Protein AF-A0A4Q2YX47-F1 (afdb_monomer_lite)

Foldseek 3Di:
DVVLPDDPPFAKEKEEEAAAAFDLDDDDDDDQPDPLQAFPDCPVVNVVVVCVVCVVVVVVVVVVVCVVVPHDDDDPVVVPPPDDDDPVVVVVLVPRQDAYEYEYEQQDHPTQSCGPFNLVNVLVSLVVVCVVPVVSNVVSVYDYDYAYDPNCPQQQGADVVRHRSVCVSRVLCCDDPNHFWDLPLLDQPDPLAVDSPATWGWDDPPLLEIETEHHCDPRRFQVRCLVSVLVVLQVSCVVPVLHAYEYEYADWLWDQFPQVVCVVRNVPGNPSVLVSCQVSQHAEYEYESQLWWWKKFFFDVVVVRFGRYIYTYQNLSYPDHTDGADDTDPRIATADTDRLVPQAQSWHWIWIWGDDNQKIKIFIWTDDRHPPDPPPDIDTFDMDMAGSQWGKFWAFAFGWQVVRFQWDAGPPAGKIKTWNTWGRNQPDWDDHPNDIHTHIQIKYKDWDAQPPADAPDPKRFQAIKIAIDRQDDGPLAFFHTKIKMKIDGPDQPPLVPFVQKAKWFQDPPSPPDDDRRDIDGQLCVAPDDDQDDADQDDDDRPDDASHWHAHVVRSMTMGIHRGGGMITMID

Radius of gyration: 27.42 Å; chains: 1; bounding box: 67×60×77 Å

Sequence (571 aa):
LEFSRFKAGVRILVLSDSCHSGTVVRAGRPPPATQEQRPRILPPAVGMRVYAENQAFYDRLQLEVAKAAGGAVSDPDTALAQVAVSQRLTDIVKDFLPSLIPISGCQDNQFSMDGNHNGDAKMVELNYLNSLLTTPMANAGIPLYPVRGNHDTGVHTLTSTGNPVWRDAYPHLFSGPNAVVNPTDVPNGSVASPNGNNYSFVLDAGNNTFFIGLDMWQGGNASNYAAWASSKMAEIRSANPDAHIFGYSHSGLFSSSNHPAMTQYISTGPADFIAAGKQHGIDGWFSGHNHIFDRSVAVDSSNGNLPAFFNMTVGSASNKFYALSRSPVAGQHINKIIDSTKIAGSPLAYQMINVNGSFVTIRTWMSPKNSSGGFTDWTVWDEYTYSRNGRQFTVASGADYNSRDIRHTSPIGGTVARIIDGTNTDTTTYTYGGNTISPYRNISVGWWDRNAWHDSGNVEIASDIVSLHGMRDTPGRNRTEPYTLVIKHDAALDTREPEKFSMVAFLDHDITDTDPGDWVSAASGTLGTPATTPLLRAPLADEPVGNWGINTATGELWARLDYQGDFAVAV

pLDDT: mean 71.57, std 19.15, range [31.77, 96.69]

Secondary structure (DSSP, 8-state):
-GGGGSPTT--EEEE----SS--SS--PPPPPSSTTS---PPPHHHHHHHHHHTHHHHHHHHHHHHHHTTS----THHHHTT----HHHHHHHHTT---EEEE-S----S-----SSHHHHHHHHHHHHIIIIIHHHHHHT--------TT-TTTTSBPTTSSBHHHHH-GGGTSSTT----TTTS-TTSTT-SSTT--EEEEE-STTEEEEEE--SBTB-HHHHHHHHHHHHHHHHHH-TT-EEEEEESS-SS--B--TTTHHHHTTSTHHHHHHHHHHT--EEEE-SSSSEEEEEEEEGGGTSEEEEEEEEETTSSSSPPPB--PPPTTEEEEEEE-GGGSTT---EEEEEEEETTEEEEEEEE--SSTTS-TT--EEEEEEEEETTSEEEEEETT-BSGGGT-EEE-TTT--EEEEEEEB------EEETTEEEPPEEEEEEEEE-TTS---SSS--B-SPEEEEES-BSSTT--EEEEEEEEEE-SSPP-TTSGGG-EEEEE--TTSTTS-TT-EEETTTTSTT-PPPPPBSSPPPTTPPTT-EEEETTTTEEEEEEEE-EEEEEE-

Structure (mmCIF, N/CA/C/O backbone):
data_AF-A0A4Q2YX47-F1
#
_entry.id   AF-A0A4Q2YX47-F1
#
loop_
_atom_site.group_PDB
_atom_site.id
_atom_site.type_symbol
_atom_site.label_atom_id
_atom_site.label_alt_id
_atom_site.label_comp_id
_atom_site.label_asym_id
_atom_site.label_entity_id
_atom_site.label_seq_id
_atom_site.pdbx_PDB_ins_code
_atom_site.Cartn_x
_atom_site.Cartn_y
_atom_site.Cartn_z
_atom_site.occupancy
_atom_site.B_iso_or_equiv
_atom_site.auth_seq_id
_atom_site.auth_comp_id
_atom_site.auth_asym_id
_atom_site.auth_atom_id
_atom_site.pdbx_PDB_model_num
ATOM 1 N N . LEU A 1 1 ? 24.927 0.990 6.658 1.00 41.53 1 LEU A N 1
ATOM 2 C CA . LEU A 1 1 ? 23.664 1.423 6.014 1.00 41.53 1 LEU A CA 1
ATOM 3 C C . LEU A 1 1 ? 22.526 0.797 6.805 1.00 41.53 1 LEU A C 1
ATOM 5 O O . LEU A 1 1 ? 22.651 -0.376 7.121 1.00 41.53 1 LEU A O 1
ATOM 9 N N . GLU A 1 2 ? 21.482 1.554 7.158 1.00 34.06 2 GLU A N 1
ATOM 10 C CA . GLU A 1 2 ? 20.394 1.124 8.065 1.00 34.06 2 GLU A CA 1
ATOM 11 C C . GLU A 1 2 ? 19.766 -0.243 7.742 1.00 34.06 2 GLU A C 1
ATOM 13 O O . GLU A 1 2 ? 19.372 -0.970 8.651 1.00 34.06 2 GLU A O 1
ATOM 18 N N . PHE A 1 3 ? 19.745 -0.645 6.469 1.00 35.91 3 PHE A N 1
ATOM 19 C CA . PHE A 1 3 ? 19.166 -1.919 6.023 1.00 35.91 3 PHE A CA 1
ATOM 20 C C . PHE A 1 3 ? 19.914 -3.166 6.526 1.00 35.91 3 PHE A C 1
ATOM 22 O O . PHE A 1 3 ? 19.393 -4.270 6.420 1.00 35.91 3 PHE A O 1
ATOM 29 N N . SER A 1 4 ? 21.108 -3.015 7.114 1.00 31.77 4 SER A N 1
ATOM 30 C CA . SER A 1 4 ? 21.863 -4.116 7.732 1.00 31.77 4 SER A CA 1
ATOM 31 C C . SER A 1 4 ? 21.338 -4.533 9.114 1.00 31.77 4 SER A C 1
ATOM 33 O O . SER A 1 4 ? 21.936 -5.391 9.755 1.00 31.77 4 SER A O 1
ATOM 35 N N . ARG A 1 5 ? 20.268 -3.898 9.611 1.00 39.53 5 ARG A N 1
ATOM 36 C CA . ARG A 1 5 ? 19.610 -4.238 10.885 1.00 39.53 5 ARG A CA 1
ATOM 37 C C . ARG A 1 5 ? 18.496 -5.283 10.745 1.00 39.53 5 ARG A C 1
ATOM 39 O O . ARG A 1 5 ? 18.022 -5.793 11.756 1.00 39.53 5 ARG A O 1
ATOM 46 N N . PHE A 1 6 ? 18.056 -5.597 9.526 1.00 38.81 6 PHE A N 1
ATOM 47 C CA . PHE A 1 6 ? 16.990 -6.576 9.295 1.00 38.81 6 PHE A CA 1
ATOM 48 C C . PHE A 1 6 ? 17.503 -8.019 9.463 1.00 38.81 6 PHE A C 1
ATOM 50 O O . PHE A 1 6 ? 18.640 -8.328 9.109 1.00 38.81 6 PHE A O 1
ATOM 57 N N . LYS A 1 7 ? 16.670 -8.911 10.023 1.00 34.16 7 LYS A N 1
ATOM 58 C CA . LYS A 1 7 ? 17.012 -10.330 10.242 1.00 34.16 7 LYS A CA 1
ATOM 59 C C . LYS A 1 7 ? 17.223 -11.068 8.909 1.00 34.16 7 LYS A C 1
ATOM 61 O O . LYS A 1 7 ? 16.605 -10.734 7.898 1.00 34.16 7 LYS A O 1
ATOM 66 N N . ALA A 1 8 ? 18.048 -12.115 8.922 1.00 33.06 8 ALA A N 1
ATOM 67 C CA . ALA A 1 8 ? 18.210 -13.012 7.776 1.00 33.06 8 ALA A CA 1
ATOM 68 C C . ALA A 1 8 ? 16.848 -13.587 7.327 1.00 33.06 8 ALA A C 1
ATOM 70 O O . ALA A 1 8 ? 16.057 -14.021 8.163 1.00 33.06 8 ALA A O 1
ATOM 71 N N . GLY A 1 9 ? 16.573 -13.572 6.017 1.00 35.84 9 GLY A N 1
ATOM 72 C CA . GLY A 1 9 ? 15.301 -14.019 5.424 1.00 35.84 9 GLY A CA 1
ATOM 73 C C . GLY A 1 9 ? 14.298 -12.903 5.093 1.00 35.84 9 GLY A C 1
ATOM 74 O O . GLY A 1 9 ? 13.325 -13.160 4.383 1.00 35.84 9 GLY A O 1
ATOM 75 N N . VAL A 1 10 ? 14.540 -11.664 5.535 1.00 34.09 10 VAL A N 1
ATOM 76 C CA . VAL A 1 10 ? 13.745 -10.487 5.142 1.00 34.09 10 VAL A CA 1
ATOM 77 C C . VAL A 1 10 ? 14.003 -10.142 3.671 1.00 34.09 10 VAL A C 1
ATOM 79 O O . VAL A 1 10 ? 15.151 -10.007 3.250 1.00 34.09 10 VAL A O 1
ATOM 82 N N . ARG A 1 11 ? 12.930 -9.976 2.888 1.00 40.78 11 ARG A N 1
ATOM 83 C CA . ARG A 1 11 ? 12.983 -9.533 1.485 1.00 40.78 11 ARG A CA 1
ATOM 84 C C . ARG A 1 11 ? 12.689 -8.038 1.431 1.00 40.78 11 ARG A C 1
ATOM 86 O O . ARG A 1 11 ? 11.643 -7.606 1.905 1.00 40.78 11 ARG A O 1
ATOM 93 N N . ILE A 1 12 ? 13.611 -7.256 0.877 1.00 40.41 12 ILE A N 1
ATOM 94 C CA . ILE A 1 12 ? 13.485 -5.799 0.771 1.00 40.41 12 ILE A CA 1
ATOM 95 C C . ILE A 1 12 ? 13.270 -5.438 -0.701 1.00 40.41 12 ILE A C 1
ATOM 97 O O . ILE A 1 12 ? 14.109 -5.746 -1.549 1.00 40.41 12 ILE A O 1
ATOM 101 N N . LEU A 1 13 ? 12.147 -4.787 -1.002 1.00 39.78 13 LEU A N 1
ATOM 102 C CA . LEU A 1 13 ? 11.807 -4.284 -2.335 1.00 39.78 13 LEU A CA 1
ATOM 103 C C . LEU A 1 13 ? 12.078 -2.782 -2.410 1.00 39.78 13 LEU A C 1
ATOM 105 O O . LEU A 1 13 ? 11.609 -2.070 -1.534 1.00 39.78 13 LEU A O 1
ATOM 109 N N . VAL A 1 14 ? 12.787 -2.305 -3.437 1.00 38.94 14 VAL A N 1
ATOM 110 C CA . VAL A 1 14 ? 13.078 -0.881 -3.653 1.00 38.94 14 VAL A CA 1
ATOM 111 C C . VAL A 1 14 ? 12.542 -0.413 -5.006 1.00 38.94 14 VAL A C 1
ATOM 113 O O . VAL A 1 14 ? 13.039 -0.799 -6.063 1.00 38.94 14 VAL A O 1
ATOM 116 N N . LEU A 1 15 ? 11.526 0.450 -4.969 1.00 39.69 15 LEU A N 1
ATOM 117 C CA . LEU A 1 15 ? 10.919 1.052 -6.161 1.00 39.69 15 LEU A CA 1
ATOM 118 C C . LEU A 1 15 ? 11.561 2.411 -6.442 1.00 39.69 15 LEU A C 1
ATOM 120 O O . LEU A 1 15 ? 11.538 3.291 -5.575 1.00 39.69 15 LEU A O 1
ATOM 124 N N . SER A 1 16 ? 12.137 2.582 -7.635 1.00 41.28 16 SER A N 1
ATOM 125 C CA . SER A 1 16 ? 12.810 3.825 -8.011 1.00 41.28 16 SER A CA 1
ATOM 126 C C . SER A 1 16 ? 12.733 4.078 -9.518 1.00 41.28 16 SER A C 1
ATOM 128 O O . SER A 1 16 ? 13.371 3.392 -10.314 1.00 41.28 16 SER A O 1
ATOM 130 N N . ASP A 1 17 ? 11.947 5.076 -9.917 1.00 42.59 17 ASP A N 1
ATOM 131 C CA . ASP A 1 17 ? 11.871 5.546 -11.301 1.00 42.59 17 ASP A CA 1
ATOM 132 C C . ASP A 1 17 ? 12.730 6.809 -11.465 1.00 42.59 17 ASP A C 1
ATOM 134 O O . ASP A 1 17 ? 12.487 7.834 -10.818 1.00 42.59 17 ASP A O 1
ATOM 138 N N . SER A 1 18 ? 13.746 6.708 -12.325 1.00 45.16 18 SER A N 1
ATOM 139 C CA . SER A 1 18 ? 14.791 7.711 -12.533 1.00 45.16 18 SER A CA 1
ATOM 140 C C . SER A 1 18 ? 14.632 8.426 -13.871 1.00 45.16 18 SER A C 1
ATOM 142 O O . SER A 1 18 ? 15.526 8.462 -14.708 1.00 45.16 18 SER A O 1
ATOM 144 N N . CYS A 1 19 ? 13.478 9.028 -14.116 1.00 41.31 19 CYS A N 1
ATOM 145 C CA . CYS A 1 19 ? 13.263 9.770 -15.351 1.00 41.31 19 CYS A CA 1
ATOM 146 C C . CYS A 1 19 ? 13.975 11.156 -15.300 1.00 41.31 19 CYS A C 1
ATOM 148 O O . CYS A 1 19 ? 13.939 11.859 -14.296 1.00 41.31 19 CYS A O 1
ATOM 150 N N . HIS A 1 20 ? 14.707 11.524 -16.367 1.00 37.62 20 HIS A N 1
ATOM 151 C CA . HIS A 1 20 ? 15.692 12.633 -16.480 1.00 37.62 20 HIS A CA 1
ATOM 152 C C . HIS A 1 20 ? 16.963 12.568 -15.592 1.00 37.62 20 HIS A C 1
ATOM 154 O O . HIS A 1 20 ? 16.938 12.870 -14.400 1.00 37.62 20 HIS A O 1
ATOM 160 N N . SER A 1 21 ? 18.102 12.268 -16.241 1.00 35.81 21 SER A N 1
ATOM 161 C CA . SER A 1 21 ? 19.505 12.573 -15.862 1.00 35.81 21 SER A CA 1
ATOM 162 C C . SER A 1 21 ? 19.934 12.387 -14.397 1.00 35.81 21 SER A C 1
ATOM 164 O O . SER A 1 21 ? 20.866 13.044 -13.918 1.00 35.81 21 SER A O 1
ATOM 166 N N . GLY A 1 22 ? 19.305 11.461 -13.684 1.00 36.62 22 GLY A N 1
ATOM 167 C CA . GLY A 1 22 ? 19.674 11.105 -12.325 1.00 36.62 22 GLY A CA 1
ATOM 168 C C . GLY A 1 22 ? 19.394 9.640 -12.077 1.00 36.62 22 GLY A C 1
ATOM 169 O O . GLY A 1 22 ? 18.308 9.290 -11.652 1.00 36.62 22 GLY A O 1
ATOM 170 N N . THR A 1 23 ? 20.380 8.784 -12.312 1.00 39.41 23 THR A N 1
ATOM 171 C CA . THR A 1 23 ? 20.394 7.451 -11.713 1.00 39.41 23 THR A CA 1
ATOM 172 C C . THR A 1 23 ? 20.467 7.582 -10.192 1.00 39.41 23 THR A C 1
ATOM 174 O O . THR A 1 23 ? 21.090 8.516 -9.679 1.00 39.41 23 THR A O 1
ATOM 177 N N . VAL A 1 24 ? 19.864 6.632 -9.466 1.00 36.28 24 VAL A N 1
ATOM 178 C CA . VAL A 1 24 ? 19.836 6.535 -7.983 1.00 36.28 24 VAL A CA 1
ATOM 179 C C . VAL A 1 24 ? 21.231 6.671 -7.338 1.00 36.28 24 VAL A C 1
ATOM 181 O O . VAL A 1 24 ? 21.373 7.030 -6.172 1.00 36.28 24 VAL A O 1
ATOM 184 N N . VAL A 1 25 ? 22.280 6.474 -8.134 1.00 33.88 25 VAL A N 1
ATOM 185 C CA . VAL A 1 25 ? 23.664 6.863 -7.868 1.00 33.88 25 VAL A CA 1
ATOM 186 C C . VAL A 1 25 ? 24.160 7.736 -9.017 1.00 33.88 25 VAL A C 1
ATOM 188 O O . VAL A 1 25 ? 24.260 7.271 -10.152 1.00 33.88 25 VAL A O 1
ATOM 191 N N . ARG A 1 26 ? 24.507 9.000 -8.740 1.00 32.84 26 ARG A N 1
ATOM 192 C CA . ARG A 1 26 ? 25.297 9.807 -9.679 1.00 32.84 26 ARG A CA 1
ATOM 193 C C . ARG A 1 26 ? 26.637 9.121 -9.863 1.00 32.84 26 ARG A C 1
ATOM 195 O O . ARG A 1 26 ? 27.457 9.114 -8.948 1.00 32.84 26 ARG A O 1
ATOM 202 N N . ALA A 1 27 ? 26.873 8.600 -11.049 1.00 38.34 27 ALA A N 1
ATOM 203 C CA . ALA A 1 27 ? 28.192 8.155 -11.421 1.00 38.34 27 ALA A CA 1
ATOM 204 C C . ALA A 1 27 ? 28.758 9.118 -12.462 1.00 38.34 27 ALA A C 1
ATOM 206 O O . ALA A 1 27 ? 28.041 9.602 -13.340 1.00 38.34 27 ALA A O 1
ATOM 207 N N . GLY A 1 28 ? 30.034 9.471 -12.298 1.00 36.34 28 GLY A N 1
ATOM 208 C CA . GLY A 1 28 ? 30.726 10.385 -13.202 1.00 36.34 28 GLY A CA 1
ATOM 209 C C . GLY A 1 28 ? 30.742 9.853 -14.635 1.00 36.34 28 GLY A C 1
ATOM 210 O O . GLY A 1 28 ? 30.482 8.675 -14.875 1.00 36.34 28 GLY A O 1
ATOM 211 N N . ARG A 1 29 ? 31.063 10.726 -15.593 1.00 40.88 29 ARG A N 1
ATOM 212 C CA . ARG A 1 29 ? 31.278 10.357 -16.998 1.00 40.88 29 ARG A CA 1
ATOM 213 C C . ARG A 1 29 ? 32.238 9.155 -17.074 1.00 40.88 29 ARG A C 1
ATOM 215 O O . ARG A 1 29 ? 33.373 9.302 -16.616 1.00 40.88 29 ARG A O 1
ATOM 222 N N . PRO A 1 30 ? 31.844 8.001 -17.645 1.00 43.56 30 PRO A N 1
ATOM 223 C CA . PRO A 1 30 ? 32.790 6.914 -17.844 1.00 43.56 30 PRO A CA 1
ATOM 224 C C . PRO A 1 30 ? 33.891 7.388 -18.812 1.00 43.56 30 PRO A C 1
ATOM 226 O O . PRO A 1 30 ? 33.577 8.000 -19.842 1.00 43.56 30 PRO A O 1
ATOM 229 N N . PRO A 1 31 ? 35.181 7.178 -18.496 1.00 44.53 31 PRO A N 1
ATOM 230 C CA . PRO A 1 31 ? 36.252 7.469 -19.438 1.00 44.53 31 PRO A CA 1
ATOM 231 C C . PRO A 1 31 ? 36.071 6.591 -20.690 1.00 44.53 31 PRO A C 1
ATOM 233 O O . PRO A 1 31 ? 35.738 5.412 -20.558 1.00 44.53 31 PRO A O 1
ATOM 236 N N . PRO A 1 32 ? 36.249 7.137 -21.907 1.00 46.38 32 PRO A N 1
ATOM 237 C CA . PRO A 1 32 ? 36.082 6.362 -23.132 1.00 46.38 32 PRO A CA 1
ATOM 238 C C . PRO A 1 32 ? 37.108 5.223 -23.165 1.00 46.38 32 PRO A C 1
ATOM 240 O O . PRO A 1 32 ? 38.310 5.476 -23.111 1.00 46.38 32 PRO A O 1
ATOM 243 N N . ALA A 1 33 ? 36.639 3.975 -23.250 1.00 47.88 33 ALA A N 1
ATOM 244 C CA . ALA A 1 33 ? 37.521 2.807 -23.266 1.00 47.88 33 ALA A CA 1
ATOM 245 C C . ALA A 1 33 ? 38.149 2.548 -24.655 1.00 47.88 33 ALA A C 1
ATOM 247 O O . ALA A 1 33 ? 39.193 1.906 -24.735 1.00 47.88 33 ALA A O 1
ATOM 248 N N . THR A 1 34 ? 37.580 3.094 -25.742 1.00 50.41 34 THR A N 1
ATOM 249 C CA . THR A 1 34 ? 38.093 2.995 -27.126 1.00 50.41 34 THR A CA 1
ATOM 250 C C . THR A 1 34 ? 37.719 4.226 -27.978 1.00 50.41 34 THR A C 1
ATOM 252 O O . THR A 1 34 ? 36.831 5.002 -27.620 1.00 50.41 34 THR A O 1
ATOM 255 N N . GLN A 1 35 ? 38.373 4.412 -29.138 1.00 47.25 35 GLN A N 1
ATOM 256 C CA . GLN A 1 35 ? 38.114 5.518 -30.087 1.00 47.25 35 GLN A CA 1
ATOM 257 C C . GLN A 1 35 ? 36.687 5.494 -30.680 1.00 47.25 35 GLN A C 1
ATOM 259 O O . GLN A 1 35 ? 36.183 6.527 -31.128 1.00 47.25 35 GLN A O 1
ATOM 264 N N . GLU A 1 36 ? 36.032 4.334 -30.635 1.00 48.16 36 GLU A N 1
ATOM 265 C CA . GLU A 1 36 ? 34.657 4.088 -31.082 1.00 48.16 36 GLU A CA 1
ATOM 266 C C . GLU A 1 36 ? 33.615 4.359 -29.978 1.00 48.16 36 GLU A C 1
ATOM 268 O O . GLU A 1 36 ? 32.426 4.406 -30.259 1.00 48.16 36 GLU A O 1
ATOM 273 N N . GLN A 1 37 ? 34.046 4.617 -28.736 1.00 45.47 37 GLN A N 1
ATOM 274 C CA . GLN A 1 37 ? 33.198 4.871 -27.560 1.00 45.47 37 GLN A CA 1
ATOM 275 C C . GLN A 1 37 ? 33.299 6.332 -27.093 1.00 45.47 37 GLN A C 1
ATOM 277 O O . GLN A 1 37 ? 33.452 6.615 -25.904 1.00 45.47 37 GLN A O 1
ATOM 282 N N . ARG A 1 38 ? 33.272 7.285 -28.031 1.00 48.44 38 ARG A N 1
ATOM 283 C CA . ARG A 1 38 ? 33.313 8.728 -27.735 1.00 48.44 38 ARG A CA 1
ATOM 284 C C . ARG A 1 38 ? 31.933 9.367 -27.921 1.00 48.44 38 ARG A C 1
ATOM 286 O O . ARG A 1 38 ? 31.187 8.919 -28.792 1.00 48.44 38 ARG A O 1
ATOM 293 N N . PRO A 1 39 ? 31.605 10.443 -27.180 1.00 42.16 39 PRO A N 1
ATOM 294 C CA . PRO A 1 39 ? 30.390 11.200 -27.449 1.00 42.16 39 PRO A CA 1
ATOM 295 C C . PRO A 1 39 ? 30.417 11.714 -28.890 1.00 42.16 39 PRO A C 1
ATOM 297 O O . PRO A 1 39 ? 31.499 12.029 -29.405 1.00 42.16 39 PRO A O 1
ATOM 300 N N . ARG A 1 40 ? 29.249 11.869 -29.527 1.00 44.62 40 ARG A N 1
ATOM 301 C CA . ARG A 1 40 ? 29.128 12.709 -30.730 1.00 44.62 40 ARG A CA 1
ATOM 302 C C . ARG A 1 40 ? 29.394 14.161 -30.348 1.00 44.62 40 ARG A C 1
ATOM 304 O O . ARG A 1 40 ? 28.495 14.969 -30.157 1.00 44.62 40 ARG A O 1
ATOM 311 N N . ILE A 1 41 ? 30.671 14.485 -30.231 1.00 43.75 41 ILE A N 1
ATOM 312 C CA . ILE A 1 41 ? 31.156 15.850 -30.238 1.00 43.75 41 ILE A CA 1
ATOM 313 C C . ILE A 1 41 ? 31.368 16.247 -31.689 1.00 43.75 41 ILE A C 1
ATOM 315 O O . ILE A 1 41 ? 31.899 15.470 -32.490 1.00 43.75 41 ILE A O 1
ATOM 319 N N . LEU A 1 42 ? 30.959 17.467 -32.031 1.00 43.72 42 LEU A N 1
ATOM 320 C CA . LEU A 1 42 ? 31.405 18.100 -33.262 1.00 43.72 42 LEU A CA 1
ATOM 321 C C . LEU A 1 42 ? 32.940 17.968 -33.299 1.00 43.72 42 LEU A C 1
ATOM 323 O O . LEU A 1 42 ? 33.582 18.396 -32.335 1.00 43.72 42 LEU A O 1
ATOM 327 N N . PRO A 1 43 ? 33.543 17.331 -34.326 1.00 53.91 43 PRO A N 1
ATOM 328 C CA . PRO A 1 43 ? 34.983 17.119 -34.343 1.00 53.91 43 PRO A CA 1
ATOM 329 C C . PRO A 1 43 ? 35.692 18.452 -34.105 1.00 53.91 43 PRO A C 1
ATOM 331 O O . PRO A 1 43 ? 35.299 19.422 -34.754 1.00 53.91 43 PRO A O 1
ATOM 334 N N . PRO A 1 44 ? 36.717 18.539 -33.236 1.00 46.47 44 PRO A N 1
ATOM 335 C CA . PRO A 1 44 ? 37.323 19.820 -32.883 1.00 46.47 44 PRO A CA 1
ATOM 336 C C . PRO A 1 44 ? 37.722 20.650 -34.104 1.00 46.47 44 PRO A C 1
ATOM 338 O O . PRO A 1 44 ? 37.471 21.842 -34.133 1.00 46.47 44 PRO A O 1
ATOM 341 N N . ALA A 1 45 ? 38.218 20.024 -35.175 1.00 56.19 45 ALA A N 1
ATOM 342 C CA . ALA A 1 45 ? 38.527 20.718 -36.427 1.00 56.19 45 ALA A CA 1
ATOM 343 C C . ALA A 1 45 ? 37.293 21.323 -37.128 1.00 56.19 45 ALA A C 1
ATOM 345 O O . ALA A 1 45 ? 37.368 22.419 -37.676 1.00 56.19 45 ALA A O 1
ATOM 346 N N . VAL A 1 46 ? 36.149 20.634 -37.105 1.00 59.91 46 VAL A N 1
ATOM 347 C CA . VAL A 1 46 ? 34.884 21.143 -37.659 1.00 59.91 46 VAL A CA 1
ATOM 348 C C . VAL A 1 46 ? 34.301 22.212 -36.741 1.00 59.91 46 VAL A C 1
ATOM 350 O O . VAL A 1 46 ? 33.861 23.239 -37.237 1.00 59.91 46 VAL A O 1
ATOM 353 N N . GLY A 1 47 ? 34.349 22.015 -35.421 1.00 53.16 47 GLY A N 1
ATOM 354 C CA . GLY A 1 47 ? 33.924 23.015 -34.441 1.00 53.16 47 GLY A CA 1
ATOM 355 C C . GLY A 1 47 ? 34.742 24.296 -34.527 1.00 53.16 47 GLY A C 1
ATOM 356 O O . GLY A 1 47 ? 34.166 25.372 -34.598 1.00 53.16 47 GLY A O 1
ATOM 357 N N . MET A 1 48 ? 36.065 24.180 -34.638 1.00 61.69 48 MET A N 1
ATOM 358 C CA . MET A 1 48 ? 36.972 25.310 -34.834 1.00 61.69 48 MET A CA 1
ATOM 359 C C . MET A 1 48 ? 36.741 26.001 -36.175 1.00 61.69 48 MET A C 1
ATOM 361 O O . MET A 1 48 ? 36.750 27.224 -36.222 1.00 61.69 48 MET A O 1
ATOM 365 N N . ARG A 1 49 ? 36.490 25.250 -37.255 1.00 68.88 49 ARG A N 1
ATOM 366 C CA . ARG A 1 49 ? 36.170 25.832 -38.566 1.00 68.88 49 ARG A CA 1
ATOM 367 C C . ARG A 1 49 ? 34.838 26.579 -38.544 1.00 68.88 49 ARG A C 1
ATOM 369 O O . ARG A 1 49 ? 34.791 27.729 -38.951 1.00 68.88 49 ARG A O 1
ATOM 376 N N . VAL A 1 50 ? 33.782 25.959 -38.018 1.00 65.19 50 VAL A N 1
ATOM 377 C CA . VAL A 1 50 ? 32.448 26.571 -37.908 1.00 65.19 50 VAL A CA 1
ATOM 378 C C . VAL A 1 50 ? 32.481 27.781 -36.978 1.00 65.19 50 VAL A C 1
ATOM 380 O O . VAL A 1 50 ? 31.877 28.801 -37.297 1.00 65.19 50 VAL A O 1
ATOM 383 N N . TYR A 1 51 ? 33.197 27.697 -35.854 1.00 61.97 51 TYR A N 1
ATOM 384 C CA . TYR A 1 51 ? 33.397 28.837 -34.965 1.00 61.97 51 TYR A CA 1
ATOM 385 C C . TYR A 1 51 ? 34.181 29.945 -35.668 1.00 61.97 51 TYR A C 1
ATOM 387 O O . TYR A 1 51 ? 33.714 31.071 -35.663 1.00 61.97 51 TYR A O 1
ATOM 395 N N . ALA A 1 52 ? 35.292 29.647 -36.346 1.00 69.88 52 ALA A N 1
ATOM 396 C CA . ALA A 1 52 ? 36.064 30.649 -37.086 1.00 69.88 52 ALA A CA 1
ATOM 397 C C . ALA A 1 52 ? 35.238 31.326 -38.197 1.00 69.88 52 ALA A C 1
ATOM 399 O O . ALA A 1 52 ? 35.286 32.543 -38.349 1.00 69.88 52 ALA A O 1
ATOM 400 N N . GLU A 1 53 ? 34.427 30.560 -38.931 1.00 84.44 53 GLU A N 1
ATOM 401 C CA . GLU A 1 53 ? 33.534 31.065 -39.984 1.00 84.44 53 GLU A CA 1
ATOM 402 C C . GLU A 1 53 ? 32.371 31.911 -39.434 1.00 84.44 53 GLU A C 1
ATOM 404 O O . GLU A 1 53 ? 31.807 32.727 -40.159 1.00 84.44 53 GLU A O 1
ATOM 409 N N . ASN A 1 54 ? 32.017 31.746 -38.155 1.00 74.06 54 ASN A N 1
ATOM 410 C CA . ASN A 1 54 ? 30.874 32.408 -37.514 1.00 74.06 54 ASN A CA 1
ATOM 411 C C . ASN A 1 54 ? 31.266 33.144 -36.220 1.00 74.06 54 ASN A C 1
ATOM 413 O O . ASN A 1 54 ? 30.427 33.378 -35.347 1.00 74.06 54 ASN A O 1
ATOM 417 N N . GLN A 1 55 ? 32.538 33.522 -36.085 1.00 70.19 55 GLN A N 1
ATOM 418 C CA . GLN A 1 55 ? 33.122 33.973 -34.820 1.00 70.19 55 GLN A CA 1
ATOM 419 C C . GLN A 1 55 ? 32.399 35.206 -34.274 1.00 70.19 55 GLN A C 1
ATOM 421 O O . GLN A 1 55 ? 31.974 35.234 -33.124 1.00 70.19 55 GLN A O 1
ATOM 426 N N . ALA A 1 56 ? 32.133 36.185 -35.142 1.00 77.12 56 ALA A N 1
ATOM 427 C CA . ALA A 1 56 ? 31.441 37.419 -34.774 1.00 77.12 56 ALA A CA 1
ATOM 428 C C . ALA A 1 56 ? 29.994 37.208 -34.282 1.00 77.12 56 ALA A C 1
ATOM 430 O O . ALA A 1 56 ? 29.453 38.065 -33.577 1.00 77.12 56 ALA A O 1
ATOM 431 N N . PHE A 1 57 ? 29.347 36.106 -34.676 1.00 72.19 57 PHE A N 1
ATOM 432 C CA . PHE A 1 57 ? 28.023 35.730 -34.184 1.00 72.19 57 PHE A CA 1
ATOM 433 C C . PHE A 1 57 ? 28.124 35.098 -32.791 1.00 72.19 57 PHE A C 1
ATOM 435 O O . PHE A 1 57 ? 27.434 35.537 -31.871 1.00 72.19 57 PHE A O 1
ATOM 442 N N . TYR A 1 58 ? 29.020 34.122 -32.614 1.00 50.44 58 TYR A N 1
ATOM 443 C CA . TYR A 1 58 ? 29.178 33.407 -31.346 1.00 50.44 58 TYR A CA 1
ATOM 444 C C . TYR A 1 58 ? 29.772 34.274 -30.233 1.00 50.44 58 TYR A C 1
ATOM 446 O O . TYR A 1 58 ? 29.278 34.221 -29.109 1.00 50.44 58 TYR A O 1
ATOM 454 N N . ASP A 1 59 ? 30.747 35.128 -30.542 1.00 69.56 59 ASP A N 1
ATOM 455 C CA . ASP A 1 59 ? 31.362 36.028 -29.560 1.00 69.56 59 ASP A CA 1
ATOM 456 C C . ASP A 1 59 ? 30.348 37.037 -29.027 1.00 69.56 59 ASP A C 1
ATOM 458 O O . ASP A 1 59 ? 30.289 37.306 -27.829 1.00 69.56 59 ASP A O 1
ATOM 462 N N . ARG A 1 60 ? 29.476 37.549 -29.903 1.00 71.69 60 ARG A N 1
ATOM 463 C CA . ARG A 1 60 ? 28.379 38.430 -29.499 1.00 71.69 60 ARG A CA 1
ATOM 464 C C . ARG A 1 60 ? 27.423 37.720 -28.548 1.00 71.69 60 ARG A C 1
ATOM 466 O O . ARG A 1 60 ? 27.082 38.280 -27.513 1.00 71.69 60 ARG A O 1
ATOM 473 N N . LEU A 1 61 ? 27.047 36.483 -28.869 1.00 53.81 61 LEU A N 1
ATOM 474 C CA . LEU A 1 61 ? 26.136 35.680 -28.055 1.00 53.81 61 LEU A CA 1
ATOM 475 C C . LEU A 1 61 ? 26.739 35.372 -26.675 1.00 53.81 61 LEU A C 1
ATOM 477 O O . LEU A 1 61 ? 26.064 35.498 -25.658 1.00 53.81 61 LEU A O 1
ATOM 481 N N . GLN A 1 62 ? 28.028 35.028 -26.623 1.00 49.59 62 GLN A N 1
ATOM 482 C CA . GLN A 1 62 ? 28.746 34.785 -25.370 1.00 49.59 62 GLN A CA 1
ATOM 483 C C . GLN A 1 62 ? 28.877 36.054 -24.525 1.00 49.59 62 GLN A C 1
ATOM 485 O O . GLN A 1 62 ? 28.679 35.998 -23.313 1.00 49.59 62 GLN A O 1
ATOM 490 N N . LEU A 1 63 ? 29.145 37.204 -25.148 1.00 55.72 63 LEU A N 1
ATOM 491 C CA . LEU A 1 63 ? 29.193 38.497 -24.464 1.00 55.72 63 LEU A CA 1
ATOM 492 C C . LEU A 1 63 ? 27.816 38.914 -23.936 1.00 55.72 63 LEU A C 1
ATOM 494 O O . LEU A 1 63 ? 27.724 39.419 -22.820 1.00 55.72 63 LEU A O 1
ATOM 498 N N . GLU A 1 64 ? 26.745 38.682 -24.694 1.00 55.81 64 GLU A N 1
ATOM 499 C CA . GLU A 1 64 ? 25.368 38.952 -24.266 1.00 55.81 64 GLU A CA 1
ATOM 500 C C . GLU A 1 64 ? 24.956 38.062 -23.088 1.00 55.81 64 GLU A C 1
ATOM 502 O O . GLU A 1 64 ? 24.397 38.561 -22.110 1.00 55.81 64 GLU A O 1
ATOM 507 N N . VAL A 1 65 ? 25.306 36.773 -23.124 1.00 46.34 65 VAL A N 1
ATOM 508 C CA . VAL A 1 65 ? 25.048 35.822 -22.032 1.00 46.34 65 VAL A CA 1
ATOM 509 C C . VAL A 1 65 ? 25.887 36.146 -20.794 1.00 46.34 65 VAL A C 1
ATOM 511 O O . VAL A 1 65 ? 25.345 36.204 -19.694 1.00 46.34 65 VAL A O 1
ATOM 514 N N . ALA A 1 66 ? 27.185 36.425 -20.942 1.00 48.47 66 ALA A N 1
ATOM 515 C CA . ALA A 1 66 ? 28.061 36.794 -19.827 1.00 48.47 66 ALA A CA 1
ATOM 516 C C . ALA A 1 66 ? 27.640 38.122 -19.176 1.00 48.47 66 ALA A C 1
ATOM 518 O O . ALA A 1 66 ? 27.710 38.274 -17.955 1.00 48.47 66 ALA A O 1
ATOM 519 N N . LYS A 1 67 ? 27.143 39.068 -19.982 1.00 51.72 67 LYS A N 1
ATOM 520 C CA . LYS A 1 67 ? 26.575 40.337 -19.518 1.00 51.72 67 LYS A CA 1
ATOM 521 C C . LYS A 1 67 ? 25.234 40.142 -18.807 1.00 51.72 67 LYS A C 1
ATOM 523 O O . LYS A 1 67 ? 2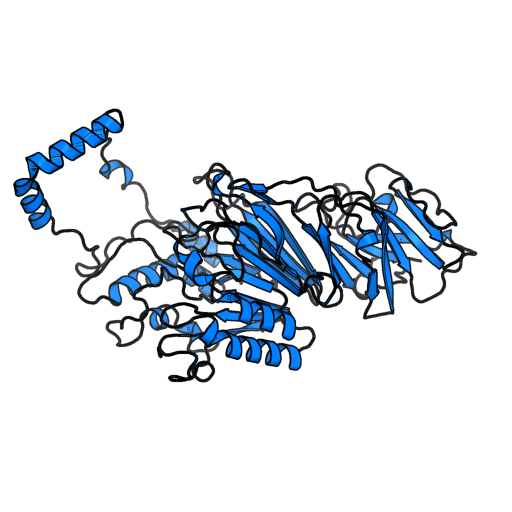5.004 40.792 -17.791 1.00 51.72 67 LYS A O 1
ATOM 528 N N . ALA A 1 68 ? 24.381 39.237 -19.289 1.00 48.06 68 ALA A N 1
ATOM 529 C CA . ALA A 1 68 ? 23.142 38.857 -18.608 1.00 48.06 68 ALA A CA 1
ATOM 530 C C . ALA A 1 68 ? 23.398 38.094 -17.293 1.00 48.06 68 ALA A C 1
ATOM 532 O O . ALA A 1 68 ? 22.597 38.182 -16.367 1.00 48.06 68 ALA A O 1
ATOM 533 N N . ALA A 1 69 ? 24.525 37.384 -17.198 1.00 42.91 69 ALA A N 1
ATOM 534 C CA . ALA A 1 69 ? 24.903 36.551 -16.057 1.00 42.91 69 ALA A CA 1
ATOM 535 C C . ALA A 1 69 ? 25.837 37.234 -15.034 1.00 42.91 69 ALA A C 1
ATOM 537 O O . ALA A 1 69 ? 26.322 36.574 -14.119 1.00 42.91 69 ALA A O 1
ATOM 538 N N . GLY A 1 70 ? 26.107 38.539 -15.151 1.00 51.94 70 GLY A N 1
ATOM 539 C CA . GLY A 1 70 ? 26.868 39.280 -14.133 1.00 51.94 70 GLY A CA 1
ATOM 540 C C . GLY A 1 70 ? 28.398 39.134 -14.184 1.00 51.94 70 GLY A C 1
ATOM 541 O O . GLY A 1 70 ? 29.068 39.564 -13.250 1.00 51.94 70 GLY A O 1
ATOM 542 N N . GLY A 1 71 ? 28.968 38.610 -15.276 1.00 52.12 71 GLY A N 1
ATOM 543 C CA . GLY A 1 71 ? 30.343 38.941 -15.679 1.00 52.12 71 GLY A CA 1
ATOM 544 C C . GLY A 1 71 ? 31.526 38.117 -15.146 1.00 52.12 71 GLY A C 1
ATOM 545 O O . GLY A 1 71 ? 32.648 38.596 -15.284 1.00 52.12 71 GLY A O 1
ATOM 546 N N . ALA A 1 72 ? 31.365 36.901 -14.609 1.00 45.72 72 ALA A N 1
ATOM 547 C CA . ALA A 1 72 ? 32.525 36.044 -14.306 1.00 45.72 72 ALA A CA 1
ATOM 548 C C . ALA A 1 72 ? 32.309 34.570 -14.683 1.00 45.72 72 ALA A C 1
ATOM 550 O O . ALA A 1 72 ? 31.328 33.955 -14.271 1.00 45.72 72 ALA A O 1
ATOM 551 N N . VAL A 1 73 ? 33.259 33.996 -15.431 1.00 40.53 73 VAL A N 1
ATOM 552 C CA . VAL A 1 73 ? 33.341 32.559 -15.743 1.00 40.53 73 VAL A CA 1
ATOM 553 C C . VAL A 1 73 ? 34.673 32.037 -15.206 1.00 40.53 73 VAL A C 1
ATOM 555 O O . VAL A 1 73 ? 35.728 32.539 -15.588 1.00 40.53 73 VAL A O 1
ATOM 558 N N . SER A 1 74 ? 34.629 31.054 -14.305 1.00 43.53 74 SER A N 1
ATOM 559 C CA . SER A 1 74 ? 35.802 30.289 -13.868 1.00 43.53 74 SER A CA 1
ATOM 560 C C . SER A 1 74 ? 36.028 29.081 -14.776 1.00 43.53 74 SER A C 1
ATOM 562 O O . SER A 1 74 ? 35.065 28.469 -15.237 1.00 43.53 74 SER A O 1
ATOM 564 N N . ASP A 1 75 ? 37.298 28.731 -14.976 1.00 44.88 75 ASP A N 1
ATOM 565 C CA . ASP A 1 75 ? 37.769 27.638 -15.829 1.00 44.88 75 ASP A CA 1
ATOM 566 C C . ASP A 1 75 ? 37.129 26.265 -15.479 1.00 44.88 75 ASP A C 1
ATOM 568 O O . ASP A 1 75 ? 37.349 25.746 -14.377 1.00 44.88 75 ASP A O 1
ATOM 572 N N . PRO A 1 76 ? 36.343 25.666 -16.399 1.00 40.34 76 PRO A N 1
ATOM 573 C CA . PRO A 1 76 ? 35.667 24.379 -16.214 1.00 40.34 76 PRO A CA 1
ATOM 574 C C . PRO A 1 76 ? 36.608 23.188 -15.988 1.00 40.34 76 PRO A C 1
ATOM 576 O O . PRO A 1 76 ? 36.210 22.210 -15.347 1.00 40.34 76 PRO A O 1
ATOM 579 N N . ASP A 1 77 ? 37.849 23.259 -16.474 1.00 35.47 77 ASP A N 1
ATOM 580 C CA . ASP A 1 77 ? 38.774 22.120 -16.464 1.00 35.47 77 ASP A CA 1
ATOM 581 C C . ASP A 1 77 ? 39.341 21.838 -15.062 1.00 35.47 77 ASP A C 1
ATOM 583 O O . ASP A 1 77 ? 39.665 20.696 -14.726 1.00 35.47 77 ASP A O 1
ATOM 587 N N . THR A 1 78 ? 39.341 22.843 -14.180 1.00 40.97 78 THR A N 1
ATOM 588 C CA . THR A 1 78 ? 39.749 22.688 -12.773 1.00 40.97 78 THR A CA 1
ATOM 589 C C . THR A 1 78 ? 38.712 21.904 -11.948 1.00 40.97 78 THR A C 1
ATOM 591 O O . THR A 1 78 ? 39.063 21.228 -10.980 1.00 40.97 78 THR A O 1
ATOM 594 N N . ALA A 1 79 ? 37.433 21.930 -12.341 1.00 41.50 79 ALA A N 1
ATOM 595 C CA . ALA A 1 79 ? 36.350 21.271 -11.605 1.00 41.50 79 ALA A CA 1
ATOM 596 C C . ALA A 1 79 ? 36.242 19.761 -11.894 1.00 41.50 79 ALA A C 1
ATOM 598 O O . ALA A 1 79 ? 35.750 19.004 -11.056 1.00 41.50 79 ALA A O 1
ATOM 599 N N . LEU A 1 80 ? 36.715 19.302 -13.060 1.00 33.97 80 LEU A N 1
ATOM 600 C CA . LEU A 1 80 ? 36.612 17.897 -13.476 1.00 33.97 80 LEU A CA 1
ATOM 601 C C . LEU A 1 80 ? 37.729 16.988 -12.934 1.00 33.97 80 LEU A C 1
ATOM 603 O O . LEU A 1 80 ? 37.573 15.768 -12.950 1.00 33.97 80 LEU A O 1
ATOM 607 N N . ALA A 1 81 ? 38.829 17.543 -12.422 1.00 35.91 81 ALA A N 1
ATOM 608 C CA . ALA A 1 81 ? 40.004 16.772 -12.005 1.00 35.91 81 ALA A CA 1
ATOM 609 C C . ALA A 1 81 ? 39.859 16.014 -10.660 1.00 35.91 81 ALA A C 1
ATOM 611 O O . ALA A 1 81 ? 40.806 15.357 -10.235 1.00 35.91 81 ALA A O 1
ATOM 612 N N . GLN A 1 82 ? 38.709 16.086 -9.972 1.00 35.59 82 GLN A N 1
ATOM 613 C CA . GLN A 1 82 ? 38.572 15.616 -8.579 1.00 35.59 82 GLN A CA 1
ATOM 614 C C . GLN A 1 82 ? 37.702 14.366 -8.344 1.00 35.59 82 GLN A C 1
ATOM 616 O O . GLN A 1 82 ? 37.413 14.047 -7.193 1.00 35.59 82 GLN A O 1
ATOM 621 N N . VAL A 1 83 ? 37.285 13.618 -9.371 1.00 36.91 83 VAL A N 1
ATOM 622 C CA . VAL A 1 83 ? 36.354 12.485 -9.170 1.00 36.91 83 VAL A CA 1
ATOM 623 C C . VAL A 1 83 ? 36.961 11.153 -9.631 1.00 36.91 83 VAL A C 1
ATOM 625 O O . VAL A 1 83 ? 36.948 10.837 -10.817 1.00 36.91 83 VAL A O 1
ATOM 628 N N . ALA A 1 84 ? 37.465 10.353 -8.682 1.00 33.53 84 ALA A N 1
ATOM 629 C CA . ALA A 1 84 ? 37.909 8.966 -8.883 1.00 33.53 84 ALA A CA 1
ATOM 630 C C . ALA A 1 84 ? 37.044 7.974 -8.074 1.00 33.53 84 ALA A C 1
ATOM 632 O O . ALA A 1 84 ? 36.547 8.301 -6.996 1.00 33.53 84 ALA A O 1
ATOM 633 N N . VAL A 1 85 ? 36.855 6.759 -8.607 1.00 38.88 85 VAL A N 1
ATOM 634 C CA . VAL A 1 85 ? 35.970 5.704 -8.068 1.00 38.88 85 VAL A CA 1
ATOM 635 C C . VAL A 1 85 ? 36.602 5.004 -6.852 1.00 38.88 85 VAL A C 1
ATOM 637 O O . VAL A 1 85 ? 37.794 4.712 -6.837 1.00 38.88 85 VAL A O 1
ATOM 640 N N . SER A 1 86 ? 35.794 4.736 -5.820 1.00 37.81 86 SER A N 1
ATOM 641 C CA . SER A 1 86 ? 36.238 4.277 -4.496 1.00 37.81 86 SER A CA 1
ATOM 642 C C . SER A 1 86 ? 36.324 2.749 -4.368 1.00 37.81 86 SER A C 1
ATOM 644 O O . SER A 1 86 ? 35.306 2.058 -4.333 1.00 37.81 86 SER A O 1
ATOM 646 N N . GLN A 1 87 ? 37.544 2.234 -4.181 1.00 36.03 87 GLN A N 1
ATOM 647 C CA . GLN A 1 87 ? 37.844 0.821 -3.893 1.00 36.03 87 GLN A CA 1
ATOM 648 C C . GLN A 1 87 ? 37.143 0.310 -2.616 1.00 36.03 87 GLN A C 1
ATOM 650 O O . GLN A 1 87 ? 36.710 -0.836 -2.540 1.00 36.03 87 GLN A O 1
ATOM 655 N N . ARG A 1 88 ? 36.918 1.209 -1.650 1.00 37.09 88 ARG A N 1
ATOM 656 C CA . ARG A 1 88 ? 36.271 0.936 -0.359 1.00 37.09 88 ARG A CA 1
ATOM 657 C C . ARG A 1 88 ? 34.827 0.438 -0.495 1.00 37.09 88 ARG A C 1
ATOM 659 O O . ARG A 1 88 ? 34.376 -0.335 0.341 1.00 37.09 88 ARG A O 1
ATOM 666 N N . LEU A 1 89 ? 34.098 0.859 -1.533 1.00 35.06 89 LEU A N 1
ATOM 667 C CA . LEU A 1 89 ? 32.727 0.389 -1.780 1.00 35.06 89 LEU A CA 1
ATOM 668 C C . LEU A 1 89 ? 32.694 -1.079 -2.231 1.00 35.06 89 LEU A C 1
ATOM 670 O O . LEU A 1 89 ? 31.734 -1.782 -1.938 1.00 35.06 89 LEU A O 1
ATOM 674 N N . THR A 1 90 ? 33.756 -1.551 -2.887 1.00 37.75 90 THR A N 1
ATOM 675 C CA . THR A 1 90 ? 33.864 -2.936 -3.373 1.00 37.75 90 THR A CA 1
ATOM 676 C C . THR A 1 90 ? 34.170 -3.911 -2.236 1.00 37.75 90 THR A C 1
ATOM 678 O O . THR A 1 90 ? 33.665 -5.031 -2.236 1.00 37.75 90 THR A O 1
ATOM 681 N N . ASP A 1 91 ? 34.959 -3.479 -1.252 1.00 40.47 91 ASP A N 1
ATOM 682 C CA . ASP A 1 91 ? 35.334 -4.315 -0.107 1.00 40.47 91 ASP A CA 1
ATOM 683 C C . ASP A 1 91 ? 34.205 -4.404 0.924 1.00 40.47 91 ASP A C 1
ATOM 685 O O . ASP A 1 91 ? 33.958 -5.471 1.471 1.00 40.47 91 ASP A O 1
ATOM 689 N N . ILE A 1 92 ? 33.431 -3.326 1.099 1.00 36.75 92 ILE A N 1
ATOM 690 C CA . ILE A 1 92 ? 32.261 -3.326 1.984 1.00 36.75 92 ILE A CA 1
ATOM 691 C C . ILE A 1 92 ? 31.198 -4.318 1.486 1.00 36.75 92 ILE A C 1
ATOM 693 O O . ILE A 1 92 ? 30.674 -5.063 2.294 1.00 36.75 92 ILE A O 1
ATOM 697 N N . VAL A 1 93 ? 30.908 -4.403 0.180 1.00 33.84 93 VAL A N 1
ATOM 698 C CA . VAL A 1 93 ? 29.866 -5.296 -0.393 1.00 33.84 93 VAL A CA 1
ATOM 699 C C . VAL A 1 93 ? 30.144 -6.790 -0.184 1.00 33.84 93 VAL A C 1
ATOM 701 O O . VAL A 1 93 ? 29.202 -7.574 -0.067 1.00 33.84 93 VAL A O 1
ATOM 704 N N . LYS A 1 94 ? 31.416 -7.195 -0.100 1.00 37.03 94 LYS A N 1
ATOM 705 C CA . LYS A 1 94 ? 31.804 -8.607 0.046 1.00 37.03 94 LYS A CA 1
ATOM 706 C C . LYS A 1 94 ? 31.503 -9.190 1.428 1.00 37.03 94 LYS A C 1
ATOM 708 O O . LYS A 1 94 ? 31.353 -10.404 1.531 1.00 37.03 94 LYS A O 1
ATOM 713 N N . ASP A 1 95 ? 31.356 -8.348 2.448 1.00 35.81 95 ASP A N 1
ATOM 714 C CA . ASP A 1 95 ? 31.262 -8.802 3.837 1.00 35.81 95 ASP A CA 1
ATOM 715 C C . ASP A 1 95 ? 29.820 -9.024 4.344 1.00 35.81 95 ASP A C 1
ATOM 717 O O . ASP A 1 95 ? 29.653 -9.617 5.407 1.00 35.81 95 ASP A O 1
ATOM 721 N N . PHE A 1 96 ? 28.763 -8.580 3.637 1.00 39.69 96 PHE A N 1
ATOM 722 C CA . PHE A 1 96 ? 27.399 -8.542 4.222 1.00 39.69 96 PHE A CA 1
ATOM 723 C C . PHE A 1 96 ? 26.219 -9.062 3.370 1.00 39.69 96 PHE A C 1
ATOM 725 O O . PHE A 1 96 ? 25.083 -8.951 3.826 1.00 39.69 96 PHE A O 1
ATOM 732 N N . LEU A 1 97 ? 26.452 -9.635 2.180 1.00 37.81 97 LEU A N 1
ATOM 733 C CA . LEU A 1 97 ? 25.513 -10.501 1.417 1.00 37.81 97 LEU A CA 1
ATOM 734 C C . LEU A 1 97 ? 23.979 -10.172 1.483 1.00 37.81 97 LEU A C 1
ATOM 736 O O . LEU A 1 97 ? 23.208 -10.977 2.008 1.00 37.81 97 LEU A O 1
ATOM 740 N N . PRO A 1 98 ? 23.488 -9.019 0.977 1.00 33.06 98 PRO A N 1
ATOM 741 C CA . PRO A 1 98 ? 22.049 -8.652 1.021 1.00 33.06 98 PRO A CA 1
ATOM 742 C C . PRO A 1 98 ? 21.125 -9.198 -0.108 1.00 33.06 98 PRO A C 1
ATOM 744 O O . PRO A 1 98 ? 21.573 -9.463 -1.201 1.00 33.06 98 PRO A O 1
ATOM 747 N N . SER A 1 99 ? 19.791 -9.250 0.087 1.00 35.53 99 SER A N 1
ATOM 748 C CA . SER A 1 99 ? 18.743 -9.578 -0.931 1.00 35.53 99 SER A CA 1
ATOM 749 C C . SER A 1 99 ? 17.792 -8.357 -1.232 1.00 35.53 99 SER A C 1
ATOM 751 O O . SER A 1 99 ? 16.878 -8.133 -0.447 1.00 35.53 99 SER A O 1
ATOM 753 N N . LEU A 1 100 ? 17.980 -7.526 -2.287 1.00 35.03 100 LEU A N 1
ATOM 754 C CA . LEU A 1 100 ? 17.416 -6.144 -2.505 1.00 35.03 100 LEU A CA 1
ATOM 755 C C . LEU A 1 100 ? 16.742 -5.899 -3.886 1.00 35.03 100 LEU A C 1
ATOM 757 O O . LEU A 1 100 ? 17.374 -5.356 -4.765 1.00 35.03 100 LEU A O 1
ATOM 761 N N . ILE A 1 101 ? 15.493 -6.212 -4.190 1.00 35.50 101 ILE A N 1
ATOM 762 C CA . ILE A 1 101 ? 15.031 -6.073 -5.598 1.00 35.50 101 ILE A CA 1
ATOM 763 C C . ILE A 1 101 ? 14.879 -4.585 -6.018 1.00 35.50 101 ILE A C 1
ATOM 765 O O . ILE A 1 101 ? 14.029 -3.904 -5.447 1.00 35.50 101 ILE A O 1
ATOM 769 N N . PRO A 1 102 ? 15.636 -4.057 -7.001 1.00 35.59 102 PRO A N 1
ATOM 770 C CA . PRO A 1 102 ? 15.390 -2.776 -7.651 1.00 35.59 102 PRO A CA 1
ATOM 771 C C . PRO A 1 102 ? 14.421 -2.962 -8.828 1.00 35.59 102 PRO A C 1
ATOM 773 O O . PRO A 1 102 ? 14.483 -3.945 -9.570 1.00 35.59 102 PRO A O 1
ATOM 776 N N . ILE A 1 103 ? 13.533 -1.997 -9.025 1.00 40.03 103 ILE A N 1
ATOM 777 C CA . ILE A 1 103 ? 12.613 -1.952 -10.163 1.00 40.03 103 ILE A CA 1
ATOM 778 C C . ILE A 1 103 ? 12.641 -0.509 -10.690 1.00 40.03 103 ILE A C 1
ATOM 780 O O . ILE A 1 103 ? 12.268 0.414 -9.962 1.00 40.03 103 ILE A O 1
ATOM 784 N N . SER A 1 104 ? 13.153 -0.307 -11.912 1.00 39.06 104 SER A N 1
ATOM 785 C CA . SER A 1 104 ? 13.429 1.021 -12.486 1.00 39.06 104 SER A CA 1
ATOM 786 C C . SER A 1 104 ? 13.122 1.107 -13.982 1.00 39.06 104 SER A C 1
ATOM 788 O O . SER A 1 104 ? 13.415 0.164 -14.720 1.00 39.06 104 SER A O 1
ATOM 790 N N . GLY A 1 105 ? 12.587 2.260 -14.401 1.00 42.28 105 GLY A N 1
ATOM 791 C CA . GLY A 1 105 ? 12.497 2.723 -15.789 1.00 42.28 105 GLY A CA 1
ATOM 792 C C . GLY A 1 105 ? 13.254 4.045 -15.969 1.00 42.28 105 GLY A C 1
ATOM 793 O O . GLY A 1 105 ? 13.494 4.752 -14.988 1.00 42.28 105 GLY A O 1
ATOM 794 N N . CYS A 1 106 ? 13.650 4.351 -17.215 1.00 45.09 106 CYS A N 1
ATOM 795 C CA . CYS A 1 106 ? 14.519 5.474 -17.601 1.00 45.09 106 CYS A CA 1
ATOM 796 C C . CYS A 1 106 ? 15.956 5.377 -17.067 1.00 45.09 106 CYS A C 1
ATOM 798 O O . CYS A 1 106 ? 16.397 6.175 -16.245 1.00 45.09 106 CYS A O 1
ATOM 800 N N . GLN A 1 107 ? 16.728 4.428 -17.589 1.00 46.34 107 GLN A N 1
ATOM 801 C CA . GLN A 1 107 ? 18.104 4.189 -17.147 1.00 46.34 107 GLN A CA 1
ATOM 802 C C . GLN A 1 107 ? 19.124 4.941 -18.015 1.00 46.34 107 GLN A C 1
ATOM 804 O O . GLN A 1 107 ? 20.069 4.338 -18.506 1.00 46.34 107 GLN A O 1
ATOM 809 N N . ASP A 1 108 ? 18.926 6.247 -18.246 1.00 40.19 108 ASP A N 1
ATOM 810 C CA . ASP A 1 108 ? 19.784 7.015 -19.162 1.00 40.19 108 ASP A CA 1
ATOM 811 C C . ASP A 1 108 ? 20.715 8.035 -18.466 1.00 40.19 108 ASP A C 1
ATOM 813 O O . ASP A 1 108 ? 20.284 8.830 -17.620 1.00 40.19 108 ASP A O 1
ATOM 817 N N . ASN A 1 109 ? 22.001 8.023 -18.841 1.00 44.09 109 ASN A N 1
ATOM 818 C CA . ASN A 1 109 ? 22.919 9.146 -18.705 1.00 44.09 109 ASN A CA 1
ATOM 819 C C . ASN A 1 109 ? 22.976 9.910 -20.043 1.00 44.09 109 ASN A C 1
ATOM 821 O O . ASN A 1 109 ? 23.231 9.338 -21.089 1.00 44.09 109 ASN A O 1
ATOM 825 N N . GLN A 1 110 ? 22.753 11.228 -20.001 1.00 39.38 110 GLN A N 1
ATOM 826 C CA . GLN A 1 110 ? 22.452 12.096 -21.158 1.00 39.38 110 GLN A CA 1
ATOM 827 C C . GLN A 1 110 ? 23.548 12.240 -22.250 1.00 39.38 110 GLN A C 1
ATOM 829 O O . GLN A 1 110 ? 23.569 13.237 -22.976 1.00 39.38 110 GLN A O 1
ATOM 834 N N . PHE A 1 111 ? 24.483 11.305 -22.397 1.00 40.06 111 PHE A N 1
ATOM 835 C CA . PHE A 1 111 ? 25.532 11.349 -23.407 1.00 40.06 111 PHE A CA 1
ATOM 836 C C . PHE A 1 111 ? 25.236 10.377 -24.558 1.00 40.06 111 PHE A C 1
ATOM 838 O O . PHE A 1 111 ? 25.366 9.167 -24.414 1.00 40.06 111 PHE A O 1
ATOM 845 N N . SER A 1 112 ? 24.938 10.914 -25.747 1.00 37.44 112 SER A N 1
ATOM 846 C CA . SER A 1 112 ? 24.905 10.136 -27.000 1.00 37.44 112 SER A CA 1
ATOM 847 C C . SER A 1 112 ? 26.334 9.706 -27.371 1.00 37.44 112 SER A C 1
ATOM 849 O O . SER A 1 112 ? 27.106 10.469 -27.966 1.00 37.44 112 SER A O 1
ATOM 851 N N . MET A 1 113 ? 26.730 8.504 -26.949 1.00 42.16 113 MET A N 1
ATOM 852 C CA . MET A 1 113 ? 28.062 7.909 -27.150 1.00 42.16 113 MET A CA 1
ATOM 853 C C . MET A 1 113 ? 28.144 7.129 -28.476 1.00 42.16 113 MET A C 1
ATOM 855 O O . MET A 1 113 ? 28.598 5.993 -28.506 1.00 42.16 113 MET A O 1
ATOM 859 N N . ASP A 1 114 ? 27.667 7.720 -29.575 1.00 45.03 114 ASP A N 1
ATOM 860 C CA . ASP A 1 114 ? 27.105 6.984 -30.728 1.00 45.03 114 ASP A CA 1
ATOM 861 C C . ASP A 1 114 ? 28.061 6.237 -31.683 1.00 45.03 114 ASP A C 1
ATOM 863 O O . ASP A 1 114 ? 27.576 5.757 -32.703 1.00 45.03 114 ASP A O 1
ATOM 867 N N . GLY A 1 115 ? 29.365 6.111 -31.414 1.00 44.03 115 GLY A N 1
ATOM 868 C CA . GLY A 1 115 ? 30.288 5.253 -32.190 1.00 44.03 115 GLY A CA 1
ATOM 869 C C . GLY A 1 115 ? 30.029 5.110 -33.709 1.00 44.03 115 GLY A C 1
ATOM 870 O O . GLY A 1 115 ? 29.724 6.091 -34.389 1.00 44.03 115 GLY A O 1
ATOM 871 N N . ASN A 1 116 ? 30.185 3.887 -34.247 1.00 39.78 116 ASN A N 1
ATOM 872 C CA . ASN A 1 116 ? 29.877 3.526 -35.648 1.00 39.78 116 ASN A CA 1
ATOM 873 C C . ASN A 1 116 ? 28.543 2.745 -35.814 1.00 39.78 116 ASN A C 1
ATOM 875 O O . ASN A 1 116 ? 28.021 2.685 -36.926 1.00 39.78 116 ASN A O 1
ATOM 879 N N . HIS A 1 117 ? 27.971 2.179 -34.736 1.00 43.03 117 HIS A N 1
ATOM 880 C CA . HIS A 1 117 ? 26.667 1.489 -34.710 1.00 43.03 117 HIS A CA 1
ATOM 881 C C . HIS A 1 117 ? 25.811 2.008 -33.540 1.00 43.03 117 HIS A C 1
ATOM 883 O O . HIS A 1 117 ? 26.283 2.060 -32.405 1.00 43.03 117 HIS A O 1
ATOM 889 N N . ASN A 1 118 ? 24.541 2.353 -33.792 1.00 51.09 118 ASN A N 1
ATOM 890 C CA . ASN A 1 118 ? 23.684 3.042 -32.811 1.00 51.09 118 ASN A CA 1
ATOM 891 C C . ASN A 1 118 ? 23.388 2.225 -31.529 1.00 51.09 118 ASN A C 1
ATOM 893 O O . ASN A 1 118 ? 23.146 2.821 -30.482 1.00 51.09 118 ASN A O 1
ATOM 897 N N . GLY A 1 119 ? 23.400 0.886 -31.586 1.00 48.72 119 GLY A N 1
ATOM 898 C CA . GLY A 1 119 ? 23.077 0.030 -30.435 1.00 48.72 119 GLY A CA 1
ATOM 899 C C . GLY A 1 119 ? 24.215 -0.132 -29.421 1.00 48.72 119 GLY A C 1
ATOM 900 O O . GLY A 1 119 ? 23.973 -0.169 -28.215 1.00 48.72 119 GLY A O 1
ATOM 901 N N . ASP A 1 120 ? 25.468 -0.157 -29.879 1.00 55.94 120 ASP A N 1
ATOM 902 C CA . ASP A 1 120 ? 26.625 -0.425 -29.011 1.00 55.94 120 ASP A CA 1
ATOM 903 C C . ASP A 1 120 ? 26.881 0.727 -28.013 1.00 55.94 120 ASP A C 1
ATOM 905 O O . ASP A 1 120 ? 27.355 0.506 -26.900 1.00 55.94 120 ASP A O 1
ATOM 909 N N . ALA A 1 121 ? 26.485 1.953 -28.364 1.00 58.41 121 ALA A N 1
ATOM 910 C CA . ALA A 1 121 ? 26.540 3.131 -27.497 1.00 58.41 121 ALA A CA 1
ATOM 911 C C . ALA A 1 121 ? 25.606 3.025 -26.284 1.00 58.41 121 ALA A C 1
ATOM 913 O O . ALA A 1 121 ? 26.032 3.186 -25.138 1.00 58.41 121 ALA A O 1
ATOM 914 N N . LYS A 1 122 ? 24.335 2.692 -26.537 1.00 64.62 122 LYS A N 1
ATOM 915 C CA . LYS A 1 122 ? 23.335 2.485 -25.484 1.00 64.62 122 LYS A CA 1
ATOM 916 C C . LYS A 1 122 ? 23.691 1.260 -24.631 1.00 64.62 122 LYS A C 1
ATOM 918 O O . LYS A 1 122 ? 23.473 1.275 -23.426 1.00 64.62 122 LYS A O 1
ATOM 923 N N . MET A 1 123 ? 24.336 0.242 -25.208 1.00 69.25 123 MET A N 1
ATOM 924 C CA . MET A 1 123 ? 24.902 -0.866 -24.427 1.00 69.25 123 MET A CA 1
ATOM 925 C C . MET A 1 123 ? 26.001 -0.427 -23.459 1.00 69.25 123 MET A C 1
ATOM 927 O O . MET A 1 123 ? 26.039 -0.932 -22.344 1.00 69.25 123 MET A O 1
ATOM 931 N N . VAL A 1 124 ? 26.897 0.493 -23.833 1.00 64.12 124 VAL A N 1
ATOM 932 C CA . VAL A 1 124 ? 27.951 0.994 -22.922 1.00 64.12 124 VAL A CA 1
ATOM 933 C C . VAL A 1 124 ? 27.344 1.684 -21.704 1.00 64.12 124 VAL A C 1
ATOM 935 O O . VAL A 1 124 ? 27.784 1.469 -20.577 1.00 64.12 124 VAL A O 1
ATOM 938 N N . GLU A 1 125 ? 26.317 2.488 -21.930 1.00 65.38 125 GLU A N 1
ATOM 939 C CA . GLU A 1 125 ? 25.575 3.179 -20.886 1.00 65.38 125 GLU A CA 1
ATOM 940 C C . GLU A 1 125 ? 24.861 2.204 -19.940 1.00 65.38 125 GLU A C 1
ATOM 942 O O . GLU A 1 125 ? 25.061 2.274 -18.726 1.00 65.38 125 GLU A O 1
ATOM 947 N N . LEU A 1 126 ? 24.118 1.238 -20.487 1.00 72.00 126 LEU A N 1
ATOM 948 C CA . LEU A 1 126 ? 23.452 0.208 -19.688 1.00 72.00 126 LEU A CA 1
ATOM 949 C C . LEU A 1 126 ? 24.459 -0.701 -18.970 1.00 72.00 126 LEU A C 1
ATOM 951 O O . LEU A 1 126 ? 24.241 -1.060 -17.819 1.00 72.00 126 LEU A O 1
ATOM 955 N N . ASN A 1 127 ? 25.601 -1.019 -19.585 1.00 71.75 127 ASN A N 1
ATOM 956 C CA . ASN A 1 127 ? 26.680 -1.775 -18.942 1.00 71.75 127 ASN A CA 1
ATOM 957 C C . ASN A 1 127 ? 27.305 -1.004 -17.776 1.00 71.75 127 ASN A C 1
ATOM 959 O O . ASN A 1 127 ? 27.617 -1.593 -16.741 1.00 71.75 127 ASN A O 1
ATOM 963 N N . TYR A 1 128 ? 27.467 0.312 -17.916 1.00 65.75 128 TYR A N 1
ATOM 964 C CA . TYR A 1 128 ? 27.947 1.156 -16.830 1.00 65.75 128 TYR A CA 1
ATOM 965 C C . TYR A 1 128 ? 26.955 1.173 -15.667 1.00 65.75 128 TYR A C 1
ATOM 967 O O . TYR A 1 128 ? 27.342 0.929 -14.523 1.00 65.75 128 TYR A O 1
ATOM 975 N N . LEU A 1 129 ? 25.667 1.363 -15.950 1.00 66.56 129 LEU A N 1
ATOM 976 C CA . LEU A 1 129 ? 24.630 1.280 -14.923 1.00 66.56 129 LEU A CA 1
ATOM 977 C C . LEU A 1 129 ? 24.562 -0.095 -14.281 1.00 66.56 129 LEU A C 1
ATOM 979 O O . LEU A 1 129 ? 24.520 -0.187 -13.057 1.00 66.56 129 LEU A O 1
ATOM 983 N N . ASN A 1 130 ? 24.674 -1.155 -15.076 1.00 69.25 130 ASN A N 1
ATOM 984 C CA . ASN A 1 130 ? 24.776 -2.509 -14.565 1.00 69.25 130 ASN A CA 1
ATOM 985 C C . ASN A 1 130 ? 25.973 -2.660 -13.625 1.00 69.25 130 ASN A C 1
ATOM 987 O O . ASN A 1 130 ? 25.816 -3.218 -12.549 1.00 69.25 130 ASN A O 1
ATOM 991 N N . SER A 1 131 ? 27.141 -2.105 -13.947 1.00 67.88 131 SER A N 1
ATOM 992 C CA . SER A 1 131 ? 28.315 -2.197 -13.068 1.00 67.88 131 SER A CA 1
ATOM 993 C C . SER A 1 131 ? 28.161 -1.473 -11.723 1.00 67.88 131 SER A C 1
ATOM 995 O O . SER A 1 131 ? 28.770 -1.886 -10.739 1.00 67.88 131 SER A O 1
ATOM 997 N N . LEU A 1 132 ? 27.340 -0.421 -11.667 1.00 63.09 132 LEU A N 1
ATOM 998 C CA . LEU A 1 132 ? 27.137 0.407 -10.473 1.00 63.09 132 LEU A CA 1
ATOM 999 C C . LEU A 1 132 ? 25.951 -0.036 -9.620 1.00 63.09 132 LEU A C 1
ATOM 1001 O O . LEU A 1 132 ? 25.984 0.109 -8.401 1.00 63.09 132 LEU A O 1
ATOM 1005 N N . LEU A 1 133 ? 24.896 -0.518 -10.273 1.00 65.12 133 LEU A N 1
ATOM 1006 C CA . LEU A 1 133 ? 23.619 -0.865 -9.662 1.00 65.12 133 LEU A CA 1
ATOM 1007 C C . LEU A 1 133 ? 23.447 -2.379 -9.653 1.00 65.12 133 LEU A C 1
ATOM 1009 O O . LEU A 1 133 ? 23.447 -3.007 -8.601 1.00 65.12 133 LEU A O 1
ATOM 1013 N N . THR A 1 134 ? 23.356 -2.979 -10.836 1.00 66.81 134 THR A N 1
ATOM 1014 C CA . THR A 1 134 ? 22.957 -4.380 -10.995 1.00 66.81 134 THR A CA 1
ATOM 1015 C C . THR A 1 134 ? 23.994 -5.355 -10.451 1.00 66.81 134 THR A C 1
ATOM 1017 O O . THR A 1 134 ? 23.621 -6.322 -9.807 1.00 66.81 134 THR A O 1
ATOM 1020 N N . THR A 1 135 ? 25.288 -5.121 -10.662 1.00 68.62 135 THR A N 1
ATOM 1021 C CA . THR A 1 135 ? 26.365 -6.047 -10.290 1.00 68.62 135 THR A CA 1
ATOM 1022 C C . THR A 1 135 ? 26.557 -6.141 -8.776 1.00 68.62 135 THR A C 1
ATOM 1024 O O . THR A 1 135 ? 26.556 -7.263 -8.268 1.00 68.62 135 THR A O 1
ATOM 1027 N N . PRO A 1 136 ? 26.677 -5.032 -8.011 1.00 67.75 136 PRO A N 1
ATOM 1028 C CA . PRO A 1 136 ? 26.748 -5.112 -6.549 1.00 67.75 136 PRO A CA 1
ATOM 1029 C C . PRO A 1 136 ? 25.534 -5.816 -5.943 1.00 67.75 136 PRO A C 1
ATOM 1031 O O . PRO A 1 136 ? 25.668 -6.565 -4.980 1.00 67.75 136 PRO A O 1
ATOM 1034 N N . MET A 1 137 ? 24.364 -5.605 -6.542 1.00 66.12 137 MET A N 1
ATOM 1035 C CA . MET A 1 137 ? 23.121 -6.228 -6.123 1.00 66.12 137 MET A CA 1
ATOM 1036 C C . MET A 1 137 ? 23.124 -7.719 -6.478 1.00 66.12 137 MET A C 1
ATOM 1038 O O . MET A 1 137 ? 23.016 -8.560 -5.594 1.00 66.12 137 MET A O 1
ATOM 1042 N N . ALA A 1 138 ? 23.337 -8.090 -7.734 1.00 69.12 138 ALA A N 1
ATOM 1043 C CA . ALA A 1 138 ? 23.381 -9.486 -8.159 1.00 69.12 138 ALA A CA 1
ATOM 1044 C C . ALA A 1 138 ? 24.386 -10.311 -7.336 1.00 69.12 138 ALA A C 1
ATOM 1046 O O . ALA A 1 138 ? 24.039 -11.398 -6.879 1.00 69.12 138 ALA A O 1
ATOM 1047 N N . ASN A 1 139 ? 25.578 -9.764 -7.059 1.00 70.75 139 ASN A N 1
ATOM 1048 C CA . ASN A 1 139 ? 26.606 -10.397 -6.216 1.00 70.75 139 ASN A CA 1
ATOM 1049 C C . ASN A 1 139 ? 26.138 -10.695 -4.792 1.00 70.75 139 ASN A C 1
ATOM 1051 O O . ASN A 1 139 ? 26.649 -11.601 -4.141 1.00 70.75 139 ASN A O 1
ATOM 1055 N N . ALA A 1 140 ? 25.188 -9.918 -4.308 1.00 64.69 140 ALA A N 1
ATOM 1056 C CA . ALA A 1 140 ? 24.613 -10.084 -2.998 1.00 64.69 140 ALA A CA 1
ATOM 1057 C C . ALA A 1 140 ? 23.421 -11.074 -2.990 1.00 64.69 140 ALA A C 1
ATOM 1059 O O . ALA A 1 140 ? 23.009 -11.535 -1.932 1.00 64.69 140 ALA A O 1
ATOM 1060 N N . GLY A 1 141 ? 22.947 -11.517 -4.161 1.00 70.12 141 GLY A N 1
ATOM 1061 C CA . GLY A 1 141 ? 21.826 -12.457 -4.298 1.00 70.12 141 GLY A CA 1
ATOM 1062 C C . GLY A 1 141 ? 20.514 -11.758 -4.641 1.00 70.12 141 GLY A C 1
ATOM 1063 O O . GLY A 1 141 ? 19.440 -12.154 -4.196 1.00 70.12 141 GLY A O 1
ATOM 1064 N N . ILE A 1 142 ? 20.614 -10.679 -5.412 1.00 70.38 142 ILE A N 1
ATOM 1065 C CA . ILE A 1 142 ? 19.547 -9.713 -5.592 1.00 70.38 142 ILE A CA 1
ATOM 1066 C C . ILE A 1 142 ? 19.161 -9.565 -7.062 1.00 70.38 142 ILE A C 1
ATOM 1068 O O . ILE A 1 142 ? 19.943 -9.010 -7.839 1.00 70.38 142 ILE A O 1
ATOM 1072 N N . PRO A 1 143 ? 17.951 -9.969 -7.461 1.00 72.50 143 PRO A N 1
ATOM 1073 C CA . PRO A 1 143 ? 17.516 -9.777 -8.836 1.00 72.50 143 PRO A CA 1
ATOM 1074 C C . PRO A 1 143 ? 16.956 -8.364 -9.081 1.00 72.50 143 PRO A C 1
ATOM 1076 O O . PRO A 1 143 ? 16.292 -7.805 -8.217 1.00 72.50 143 PRO A O 1
ATOM 1079 N N . LEU A 1 144 ? 17.203 -7.817 -10.279 1.00 77.44 144 LEU A N 1
ATOM 1080 C CA . LEU A 1 144 ? 16.665 -6.554 -10.818 1.00 77.44 144 LEU A CA 1
ATOM 1081 C C . LEU A 1 144 ? 15.610 -6.846 -11.880 1.00 77.44 144 LEU A C 1
ATOM 1083 O O . LEU A 1 144 ? 15.901 -7.559 -12.834 1.00 77.44 144 LEU A O 1
ATOM 1087 N N . TYR A 1 145 ? 14.418 -6.258 -11.755 1.00 81.81 145 TYR A N 1
ATOM 1088 C CA . TYR A 1 145 ? 13.321 -6.435 -12.716 1.00 81.81 145 TYR A CA 1
ATOM 1089 C C . TYR A 1 145 ? 12.8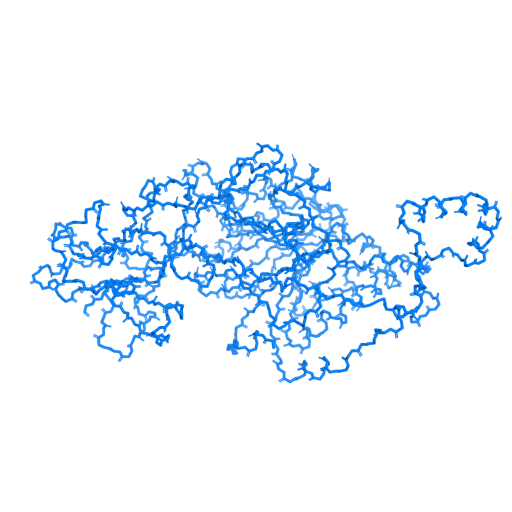70 -5.083 -13.287 1.00 81.81 145 TYR A C 1
ATOM 1091 O O . TYR A 1 145 ? 11.885 -4.517 -12.823 1.00 81.81 145 TYR A O 1
ATOM 1099 N N . PRO A 1 146 ? 13.599 -4.512 -14.260 1.00 80.56 146 PRO A N 1
ATOM 1100 C CA . PRO A 1 146 ? 13.269 -3.216 -14.833 1.00 80.56 146 PRO A CA 1
ATOM 1101 C C . PRO A 1 146 ? 12.115 -3.324 -15.841 1.00 80.56 146 PRO A C 1
ATOM 1103 O O . PRO A 1 146 ? 11.959 -4.349 -16.507 1.00 80.56 146 PRO A O 1
ATOM 1106 N N . VAL A 1 147 ? 11.352 -2.238 -15.999 1.00 79.88 147 VAL A N 1
ATOM 1107 C CA . VAL A 1 147 ? 10.509 -2.004 -17.188 1.00 79.88 147 VAL A CA 1
ATOM 1108 C C . VAL A 1 147 ? 11.044 -0.788 -17.932 1.00 79.88 147 VAL A C 1
ATOM 1110 O O . VAL A 1 147 ? 11.675 0.083 -17.336 1.00 79.88 147 VAL A O 1
ATOM 1113 N N . ARG A 1 148 ? 10.797 -0.702 -19.239 1.00 78.62 148 ARG A N 1
ATOM 1114 C CA . ARG A 1 148 ? 11.235 0.462 -20.018 1.00 78.62 148 ARG A CA 1
ATOM 1115 C C . ARG A 1 148 ? 10.363 1.677 -19.719 1.00 78.62 148 ARG A C 1
ATOM 1117 O O . ARG A 1 148 ? 9.150 1.569 -19.547 1.00 78.62 148 ARG A O 1
ATOM 1124 N N . GLY A 1 149 ? 10.997 2.838 -19.731 1.00 76.75 149 GLY A N 1
ATOM 1125 C CA . GLY A 1 149 ? 10.404 4.160 -19.710 1.00 76.75 149 GLY A CA 1
ATOM 1126 C C . GLY A 1 149 ? 10.633 4.933 -21.007 1.00 76.75 149 GLY A C 1
ATOM 1127 O O . GLY A 1 149 ? 11.251 4.463 -21.963 1.00 76.75 149 GLY A O 1
ATOM 1128 N N . ASN A 1 150 ? 10.140 6.170 -21.043 1.00 72.81 150 ASN A N 1
ATOM 1129 C CA . ASN A 1 150 ? 10.203 7.007 -22.244 1.00 72.81 150 ASN A CA 1
ATOM 1130 C C . ASN A 1 150 ? 11.625 7.443 -22.632 1.00 72.81 150 ASN A C 1
ATOM 1132 O O . ASN A 1 150 ? 11.811 7.898 -23.757 1.00 72.81 150 ASN A O 1
ATOM 1136 N N . HIS A 1 151 ? 12.605 7.344 -21.726 1.00 73.25 151 HIS A N 1
ATOM 1137 C CA . HIS A 1 151 ? 14.014 7.646 -22.016 1.00 73.25 151 HIS A CA 1
ATOM 1138 C C . HIS A 1 151 ? 14.808 6.437 -22.505 1.00 73.25 151 HIS A C 1
ATOM 1140 O O . HIS A 1 151 ? 15.898 6.615 -23.040 1.00 73.25 151 HIS A O 1
ATOM 1146 N N . ASP A 1 152 ? 14.244 5.231 -22.450 1.00 70.25 152 ASP A N 1
ATOM 1147 C CA . ASP A 1 152 ? 14.870 4.025 -22.997 1.00 70.25 152 ASP A CA 1
ATOM 1148 C C . ASP A 1 152 ? 14.720 3.980 -24.537 1.00 70.25 152 ASP A C 1
ATOM 1150 O O . ASP A 1 152 ? 14.460 2.955 -25.167 1.00 70.25 152 ASP A O 1
ATOM 1154 N N . THR A 1 153 ? 14.854 5.139 -25.184 1.00 60.38 153 THR A N 1
ATOM 1155 C CA . THR A 1 153 ? 14.879 5.278 -26.640 1.00 60.38 153 THR A CA 1
ATOM 1156 C C . THR A 1 153 ? 16.124 4.596 -27.212 1.00 60.38 153 THR A C 1
ATOM 1158 O O . THR A 1 153 ? 17.179 4.557 -26.586 1.00 60.38 153 THR A O 1
ATOM 1161 N N . GLY A 1 154 ? 15.998 3.990 -28.395 1.00 60.00 154 GLY A N 1
ATOM 1162 C CA . GLY A 1 154 ? 17.106 3.285 -29.050 1.00 60.00 154 GLY A CA 1
ATOM 1163 C C . GLY A 1 154 ? 17.418 1.884 -28.505 1.00 60.00 154 GLY A C 1
ATOM 1164 O O . GLY A 1 154 ? 18.138 1.146 -29.167 1.00 60.00 154 GLY A O 1
ATOM 1165 N N . VAL A 1 155 ? 16.823 1.433 -27.392 1.00 63.50 155 VAL A N 1
ATOM 1166 C CA . VAL A 1 155 ? 17.096 0.088 -26.822 1.00 63.50 155 VAL A CA 1
ATOM 1167 C C . VAL A 1 155 ? 16.510 -1.082 -27.634 1.00 63.50 155 VAL A C 1
ATOM 1169 O O . VAL A 1 155 ? 16.738 -2.252 -27.329 1.00 63.50 155 VAL A O 1
ATOM 1172 N N . HIS A 1 156 ? 15.727 -0.763 -28.664 1.00 64.12 156 HIS A N 1
ATOM 1173 C CA . HIS A 1 156 ? 15.216 -1.698 -29.666 1.00 64.12 156 HIS A CA 1
ATOM 1174 C C . HIS A 1 156 ? 16.162 -1.846 -30.867 1.00 64.12 156 HIS A C 1
ATOM 1176 O O . HIS A 1 156 ? 15.929 -2.710 -31.712 1.00 64.12 156 HIS A O 1
ATOM 1182 N N . THR A 1 157 ? 17.183 -0.986 -30.977 1.00 67.12 157 THR A N 1
ATOM 1183 C CA . THR A 1 157 ? 18.213 -1.132 -32.007 1.00 67.12 157 THR A CA 1
ATOM 1184 C C . THR A 1 157 ? 19.018 -2.394 -31.739 1.00 67.12 157 THR A C 1
ATOM 1186 O O . THR A 1 157 ? 19.126 -2.847 -30.597 1.00 67.12 157 THR A O 1
ATOM 1189 N N . LEU A 1 158 ? 19.528 -2.996 -32.810 1.00 67.19 158 LEU A N 1
ATOM 1190 C CA . LEU A 1 158 ? 20.337 -4.196 -32.693 1.00 67.19 158 LEU A CA 1
ATOM 1191 C C . LEU A 1 158 ? 21.768 -3.815 -32.312 1.00 67.19 158 LEU A C 1
ATOM 1193 O O . LEU A 1 158 ? 22.326 -2.852 -32.843 1.00 67.19 158 LEU A O 1
ATOM 1197 N N . THR A 1 159 ? 22.345 -4.578 -31.395 1.00 63.03 159 THR A N 1
ATOM 1198 C CA . THR A 1 159 ? 23.776 -4.564 -31.094 1.00 63.03 159 THR A CA 1
ATOM 1199 C C . THR A 1 159 ? 24.551 -5.242 -32.223 1.00 63.03 159 THR A C 1
ATOM 1201 O O . THR A 1 159 ? 23.978 -5.892 -33.104 1.00 63.03 159 THR A O 1
ATOM 1204 N N . SER A 1 160 ? 25.878 -5.152 -32.175 1.00 63.81 160 SER A N 1
ATOM 1205 C CA . SER A 1 160 ? 26.775 -5.927 -33.046 1.00 63.81 160 SER A CA 1
ATOM 1206 C C . SER A 1 160 ? 26.572 -7.455 -32.975 1.00 63.81 160 SER A C 1
ATOM 1208 O O . SER A 1 160 ? 27.000 -8.166 -33.884 1.00 63.81 160 SER A O 1
ATOM 1210 N N . THR A 1 161 ? 25.877 -7.973 -31.952 1.00 64.56 161 THR A N 1
ATOM 1211 C CA . THR A 1 161 ? 25.507 -9.397 -31.826 1.00 64.56 161 THR A CA 1
ATOM 1212 C C . THR A 1 161 ? 24.183 -9.746 -32.523 1.00 64.56 161 THR A C 1
ATOM 1214 O O . THR A 1 161 ? 23.815 -10.917 -32.594 1.00 64.56 161 THR A O 1
ATOM 1217 N N . GLY A 1 162 ? 23.465 -8.750 -33.058 1.00 67.94 162 GLY A N 1
ATOM 1218 C CA . GLY A 1 162 ? 22.173 -8.923 -33.729 1.00 67.94 162 GLY A CA 1
ATOM 1219 C C . GLY A 1 162 ? 20.967 -8.984 -32.784 1.00 67.94 162 GLY A C 1
ATOM 1220 O O . GLY A 1 162 ? 19.852 -9.232 -33.243 1.00 67.94 162 GLY A O 1
ATOM 1221 N N . ASN A 1 163 ? 21.160 -8.744 -31.485 1.00 71.19 163 ASN A N 1
ATOM 1222 C CA . ASN A 1 163 ? 20.097 -8.724 -30.482 1.00 71.19 163 ASN A CA 1
ATOM 1223 C C . ASN A 1 163 ? 19.652 -7.293 -30.148 1.00 71.19 163 ASN A C 1
ATOM 1225 O O . ASN A 1 163 ? 20.460 -6.370 -30.227 1.00 71.19 163 ASN A O 1
ATOM 1229 N N . PRO A 1 164 ? 18.396 -7.078 -29.713 1.00 77.12 164 PRO A N 1
ATOM 1230 C CA . PRO A 1 164 ? 17.991 -5.796 -29.149 1.00 77.12 164 PRO A CA 1
ATOM 1231 C C . PRO A 1 164 ? 18.826 -5.454 -27.911 1.00 77.12 164 PRO A C 1
ATOM 1233 O O . PRO A 1 164 ? 18.942 -6.275 -26.999 1.00 77.12 164 PRO A O 1
ATOM 1236 N N . VAL A 1 165 ? 19.330 -4.222 -27.854 1.00 74.75 165 VAL A N 1
ATOM 1237 C CA . VAL A 1 165 ? 20.135 -3.667 -26.748 1.00 74.75 165 VAL A CA 1
ATOM 1238 C C . VAL A 1 165 ? 19.556 -3.993 -25.365 1.00 74.75 165 VAL A C 1
ATOM 1240 O O . VAL A 1 165 ? 20.274 -4.442 -24.479 1.00 74.75 165 VAL A O 1
ATOM 1243 N N . TRP A 1 166 ? 18.242 -3.844 -25.164 1.00 79.94 166 TRP A N 1
ATOM 1244 C CA . TRP A 1 166 ? 17.630 -4.130 -23.859 1.00 79.94 166 TRP A CA 1
ATOM 1245 C C . TRP A 1 166 ? 17.769 -5.595 -23.421 1.00 79.94 166 TRP A C 1
ATOM 1247 O O . TRP A 1 166 ? 18.000 -5.886 -22.249 1.00 79.94 166 TRP A O 1
ATOM 1257 N N . ARG A 1 167 ? 17.627 -6.529 -24.369 1.00 81.38 167 ARG A N 1
ATOM 1258 C CA . ARG A 1 167 ? 17.737 -7.965 -24.096 1.00 81.38 167 ARG A CA 1
ATOM 1259 C C . ARG A 1 167 ? 19.171 -8.347 -23.742 1.00 81.38 167 ARG A C 1
ATOM 1261 O O . ARG A 1 167 ? 19.365 -9.160 -22.845 1.00 81.38 167 ARG A O 1
ATOM 1268 N N . ASP A 1 168 ? 20.145 -7.739 -24.414 1.00 80.38 168 ASP A N 1
ATOM 1269 C CA . ASP A 1 168 ? 21.564 -7.946 -24.118 1.00 80.38 168 ASP A CA 1
ATOM 1270 C C . ASP A 1 168 ? 21.968 -7.329 -22.770 1.00 80.38 168 ASP A C 1
ATOM 1272 O O . ASP A 1 168 ? 22.815 -7.886 -22.075 1.00 80.38 168 ASP A O 1
ATOM 1276 N N . ALA A 1 169 ? 21.358 -6.208 -22.372 1.00 78.94 169 ALA A N 1
ATOM 1277 C CA . ALA A 1 169 ? 21.639 -5.555 -21.094 1.00 78.94 169 ALA A CA 1
ATOM 1278 C C . ALA A 1 169 ? 21.018 -6.272 -19.881 1.00 78.94 169 ALA A C 1
ATOM 1280 O O . ALA A 1 169 ? 21.588 -6.217 -18.790 1.00 78.94 169 ALA A O 1
ATOM 1281 N N . TYR A 1 170 ? 19.877 -6.950 -20.056 1.00 81.25 170 TYR A N 1
ATOM 1282 C CA . TYR A 1 170 ? 19.166 -7.664 -18.983 1.00 81.25 170 TYR A CA 1
ATOM 1283 C C . TYR A 1 170 ? 18.786 -9.100 -19.387 1.00 81.25 170 TYR A C 1
ATOM 1285 O O . TYR A 1 170 ? 17.602 -9.458 -19.394 1.00 81.25 170 TYR A O 1
ATOM 1293 N N . PRO A 1 171 ? 19.766 -9.960 -19.718 1.00 82.94 171 PRO A N 1
ATOM 1294 C CA . PRO A 1 171 ? 19.501 -11.295 -20.258 1.00 82.94 171 PRO A CA 1
ATOM 1295 C C . PRO A 1 171 ? 18.783 -12.215 -19.261 1.00 82.94 171 PRO A C 1
ATOM 1297 O O . PRO A 1 171 ? 18.065 -13.131 -19.672 1.00 82.94 171 PRO A O 1
ATOM 1300 N N . HIS A 1 172 ? 18.927 -11.949 -17.958 1.00 81.81 172 HIS A N 1
ATOM 1301 C CA . HIS A 1 172 ? 18.294 -12.708 -16.878 1.00 81.81 172 HIS A CA 1
ATOM 1302 C C . HIS A 1 172 ? 16.774 -12.562 -16.841 1.00 81.81 172 HIS A C 1
ATOM 1304 O O . HIS A 1 172 ? 16.123 -13.408 -16.247 1.00 81.81 172 HIS A O 1
ATOM 1310 N N . LEU A 1 173 ? 16.199 -11.532 -17.473 1.00 82.00 173 LEU A N 1
ATOM 1311 C CA . LEU A 1 173 ? 14.743 -11.397 -17.588 1.00 82.00 173 LEU A CA 1
ATOM 1312 C C . LEU A 1 173 ? 14.150 -12.413 -18.562 1.00 82.00 173 LEU A C 1
ATOM 1314 O O . LEU A 1 173 ? 13.008 -12.827 -18.386 1.00 82.00 173 LEU A O 1
ATOM 1318 N N . PHE A 1 174 ? 14.916 -12.792 -19.586 1.00 83.31 174 PHE A N 1
ATOM 1319 C CA . PHE A 1 174 ? 14.443 -13.566 -20.737 1.00 83.31 174 PHE A CA 1
ATOM 1320 C C . PHE A 1 174 ? 14.914 -15.019 -20.720 1.00 83.31 174 PHE A C 1
ATOM 1322 O O . PHE A 1 174 ? 14.355 -15.858 -21.422 1.00 83.31 174 PHE A O 1
ATOM 1329 N N . SER A 1 175 ? 15.983 -15.317 -19.981 1.00 82.81 175 SER A N 1
ATOM 1330 C CA . SER A 1 175 ? 16.600 -16.640 -19.976 1.00 82.81 175 SER A CA 1
ATOM 1331 C C . SER A 1 175 ? 17.267 -16.961 -18.641 1.00 82.81 175 SER A C 1
ATOM 1333 O O . SER A 1 175 ? 17.712 -16.073 -17.915 1.00 82.81 175 SER A O 1
ATOM 1335 N N . GLY A 1 176 ? 17.353 -18.255 -18.335 1.00 83.19 176 GLY A N 1
ATOM 1336 C CA . GLY A 1 176 ? 17.940 -18.758 -17.096 1.00 83.19 176 GLY A CA 1
ATOM 1337 C C . GLY A 1 176 ? 16.947 -18.855 -15.927 1.00 83.19 176 GLY A C 1
ATOM 1338 O O . GLY A 1 176 ? 15.752 -18.636 -16.107 1.00 83.19 176 GLY A O 1
ATOM 1339 N N . PRO A 1 177 ? 17.432 -19.207 -14.722 1.00 73.94 177 PRO A N 1
ATOM 1340 C CA . PRO A 1 177 ? 16.580 -19.528 -13.569 1.00 73.94 177 PRO A CA 1
ATOM 1341 C C . PRO A 1 177 ? 15.731 -18.368 -13.028 1.00 73.94 177 PRO A C 1
ATOM 1343 O O . PRO A 1 177 ? 14.737 -18.618 -12.361 1.00 73.94 177 PRO A O 1
ATOM 1346 N N . ASN A 1 178 ? 16.119 -17.120 -13.315 1.00 72.81 178 ASN A N 1
ATOM 1347 C CA . ASN A 1 178 ? 15.422 -15.908 -12.865 1.00 72.81 178 ASN A CA 1
ATOM 1348 C C . ASN A 1 178 ? 14.598 -15.247 -13.986 1.00 72.81 178 ASN A C 1
ATOM 1350 O O . ASN A 1 178 ? 14.186 -14.095 -13.845 1.00 72.81 178 ASN A O 1
ATOM 1354 N N . ALA A 1 179 ? 14.400 -15.943 -15.110 1.00 83.00 179 ALA A N 1
ATOM 1355 C CA . ALA A 1 179 ? 13.617 -15.425 -16.221 1.00 83.00 179 ALA A CA 1
ATOM 1356 C C . ALA A 1 179 ? 12.150 -15.267 -15.818 1.00 83.00 179 ALA A C 1
ATOM 1358 O O . ALA A 1 179 ? 11.521 -16.205 -15.336 1.00 83.00 179 ALA A O 1
ATOM 1359 N N . VAL A 1 180 ? 11.613 -14.073 -16.055 1.00 83.38 180 VAL A N 1
ATOM 1360 C CA . VAL A 1 180 ? 10.210 -13.720 -15.779 1.00 83.38 180 VAL A CA 1
ATOM 1361 C C . VAL A 1 180 ? 9.450 -13.377 -17.053 1.00 83.38 180 VAL A C 1
ATOM 1363 O O . VAL A 1 180 ? 8.225 -13.446 -17.097 1.00 83.38 180 VAL A O 1
ATOM 1366 N N . VAL A 1 181 ? 10.168 -13.023 -18.118 1.00 82.62 181 VAL A N 1
ATOM 1367 C CA . VAL A 1 181 ? 9.577 -12.792 -19.427 1.00 82.62 181 VAL A CA 1
ATOM 1368 C C . VAL A 1 181 ? 9.379 -14.140 -20.089 1.00 82.62 181 VAL A C 1
ATOM 1370 O O . VAL A 1 181 ? 10.334 -14.790 -20.510 1.00 82.62 181 VAL A O 1
ATOM 1373 N N . ASN A 1 182 ? 8.120 -14.531 -20.225 1.00 75.25 182 ASN A N 1
ATOM 1374 C CA . ASN A 1 182 ? 7.746 -15.666 -21.041 1.00 75.25 182 ASN A CA 1
ATOM 1375 C C . ASN A 1 182 ? 7.516 -15.192 -22.491 1.00 75.25 182 ASN A C 1
ATOM 1377 O O . ASN A 1 182 ? 6.557 -14.460 -22.750 1.00 75.25 182 ASN A O 1
ATOM 1381 N N . PRO A 1 183 ? 8.339 -15.628 -23.465 1.00 65.62 183 PRO A N 1
ATOM 1382 C CA . PRO A 1 183 ? 8.192 -15.233 -24.869 1.00 65.62 183 PRO A CA 1
ATOM 1383 C C . PRO A 1 183 ? 6.861 -15.667 -25.499 1.00 65.62 183 PRO A C 1
ATOM 1385 O O . PRO A 1 183 ? 6.496 -15.177 -26.564 1.00 65.62 183 PRO A O 1
ATOM 1388 N N . THR A 1 184 ? 6.149 -16.607 -24.867 1.00 63.88 184 THR A N 1
ATOM 1389 C CA . THR A 1 184 ? 4.825 -17.071 -25.305 1.00 63.88 184 THR A CA 1
ATOM 1390 C C . THR A 1 184 ? 3.673 -16.275 -24.687 1.00 63.88 184 THR A C 1
ATOM 1392 O O . THR A 1 184 ? 2.594 -16.246 -25.273 1.00 63.88 184 THR A O 1
ATOM 1395 N N . ASP A 1 185 ? 3.900 -15.582 -23.560 1.00 63.00 185 ASP A N 1
ATOM 1396 C CA . ASP A 1 185 ? 2.882 -14.754 -22.890 1.00 63.00 185 ASP A CA 1
ATOM 1397 C C . ASP A 1 185 ? 2.671 -13.403 -23.582 1.00 63.00 185 ASP A C 1
ATOM 1399 O O . ASP A 1 185 ? 1.621 -12.786 -23.411 1.00 63.00 185 ASP A O 1
ATOM 1403 N N . VAL A 1 186 ? 3.640 -12.953 -24.383 1.00 57.69 186 VAL A N 1
ATOM 1404 C CA . VAL A 1 186 ? 3.515 -11.785 -25.262 1.00 57.69 186 VAL A CA 1
ATOM 1405 C C . VAL A 1 186 ? 3.703 -12.286 -26.693 1.00 57.69 186 VAL A C 1
ATOM 1407 O O . VAL A 1 186 ? 4.823 -12.260 -27.205 1.00 57.69 186 VAL A O 1
ATOM 1410 N N . PRO A 1 187 ? 2.655 -12.825 -27.348 1.00 38.97 187 PRO A N 1
ATOM 1411 C CA . PRO A 1 187 ? 2.835 -13.458 -28.640 1.00 38.97 187 PRO A CA 1
ATOM 1412 C C . PRO A 1 187 ? 3.370 -12.432 -29.632 1.00 38.97 187 PRO A C 1
ATOM 1414 O O . PRO A 1 187 ? 2.744 -11.387 -29.851 1.00 38.97 187 PRO A O 1
ATOM 1417 N N . ASN A 1 188 ? 4.507 -12.759 -30.246 1.00 38.59 188 ASN A N 1
ATOM 1418 C CA . ASN A 1 188 ? 4.977 -12.129 -31.472 1.00 38.59 188 ASN A CA 1
ATOM 1419 C C . ASN A 1 188 ? 3.801 -12.052 -32.458 1.00 38.59 188 ASN A C 1
ATOM 1421 O O . ASN A 1 188 ? 3.316 -13.080 -32.927 1.00 38.59 188 ASN A O 1
ATOM 1425 N N . GLY A 1 189 ? 3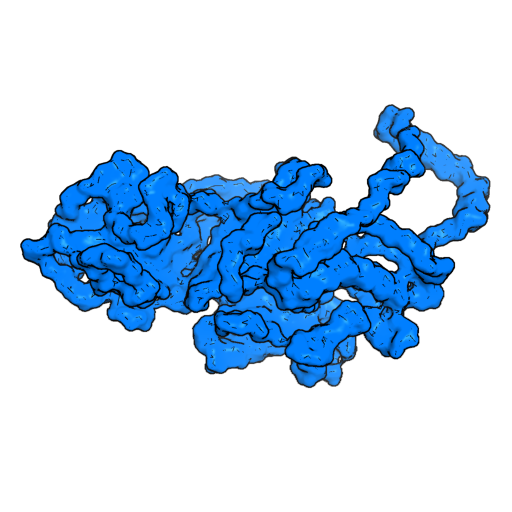.318 -10.841 -32.742 1.00 39.53 189 GLY A N 1
ATOM 1426 C CA . GLY A 1 189 ? 2.208 -10.631 -33.672 1.00 39.53 189 GLY A CA 1
ATOM 1427 C C . GLY A 1 189 ? 0.800 -10.828 -33.098 1.00 39.53 189 GLY A C 1
ATOM 1428 O O . GLY A 1 189 ? -0.150 -10.898 -33.877 1.00 39.53 189 GLY A O 1
ATOM 1429 N N . SER A 1 190 ? 0.613 -10.873 -31.774 1.00 42.44 190 SER A N 1
ATOM 1430 C CA . SER A 1 190 ? -0.718 -10.581 -31.224 1.00 42.44 190 SER A CA 1
ATOM 1431 C C . SER A 1 190 ? -1.045 -9.097 -31.405 1.00 42.44 190 SER A C 1
ATOM 1433 O O . SER A 1 190 ? -0.156 -8.243 -31.422 1.00 42.44 190 SER A O 1
ATOM 1435 N N . VAL A 1 191 ? -2.337 -8.775 -31.489 1.00 42.22 191 VAL A N 1
ATOM 1436 C CA . VAL A 1 191 ? -2.858 -7.396 -31.582 1.00 42.22 191 VAL A CA 1
ATOM 1437 C C . VAL A 1 191 ? -2.325 -6.493 -30.442 1.00 42.22 191 VAL A C 1
ATOM 1439 O O . VAL A 1 191 ? -2.304 -5.275 -30.580 1.00 42.22 191 VAL A O 1
ATOM 1442 N N . ALA A 1 192 ? -1.826 -7.094 -29.351 1.00 42.31 192 ALA A N 1
ATOM 1443 C CA . ALA A 1 192 ? -1.268 -6.449 -28.164 1.00 42.31 192 ALA A CA 1
ATOM 1444 C C . ALA A 1 192 ? 0.219 -6.035 -28.260 1.00 42.31 192 ALA A C 1
ATOM 1446 O O . ALA A 1 192 ? 0.691 -5.256 -27.436 1.00 42.31 192 ALA A O 1
ATOM 1447 N N . SER A 1 193 ? 1.002 -6.511 -29.232 1.00 46.59 193 SER A N 1
ATOM 1448 C CA . SER A 1 193 ? 2.377 -6.019 -29.392 1.00 46.59 193 SER A CA 1
ATOM 1449 C C . SER A 1 193 ? 2.821 -6.027 -30.854 1.00 46.59 193 SER A C 1
ATOM 1451 O O . SER A 1 193 ? 3.321 -7.040 -31.348 1.00 46.59 193 SER A O 1
ATOM 1453 N N . PRO A 1 194 ? 2.697 -4.892 -31.566 1.00 47.00 194 PRO A N 1
ATOM 1454 C CA . PRO A 1 194 ? 3.148 -4.784 -32.953 1.00 47.00 194 PRO A CA 1
ATOM 1455 C C . PRO A 1 194 ? 4.681 -4.838 -33.103 1.00 47.00 194 PRO A C 1
ATOM 1457 O O . PRO A 1 194 ? 5.178 -4.906 -34.224 1.00 47.00 194 PRO A O 1
ATOM 1460 N N . ASN A 1 195 ? 5.437 -4.814 -31.998 1.00 58.38 195 ASN A N 1
ATOM 1461 C CA . ASN A 1 195 ? 6.896 -4.873 -31.980 1.00 58.38 195 ASN A CA 1
ATOM 1462 C C . ASN A 1 195 ? 7.364 -6.121 -31.214 1.00 58.38 195 ASN A C 1
ATOM 1464 O O . ASN A 1 195 ? 7.120 -6.244 -30.013 1.00 58.38 195 ASN A O 1
ATOM 1468 N N . GLY A 1 196 ? 8.080 -7.023 -31.892 1.00 59.09 196 GLY A N 1
ATOM 1469 C CA . GLY A 1 196 ? 8.616 -8.258 -31.299 1.00 59.09 196 GLY A CA 1
ATOM 1470 C C . GLY A 1 196 ? 9.676 -8.050 -30.208 1.00 59.09 196 GLY A C 1
ATOM 1471 O O . GLY A 1 196 ? 10.156 -9.017 -29.625 1.00 59.09 196 GLY A O 1
ATOM 1472 N N . ASN A 1 197 ? 10.032 -6.792 -29.924 1.00 65.62 197 ASN A N 1
ATOM 1473 C CA . ASN A 1 197 ? 10.947 -6.394 -28.856 1.00 65.62 197 ASN A CA 1
ATOM 1474 C C . ASN A 1 197 ? 10.242 -5.853 -27.601 1.00 65.62 197 ASN A C 1
ATOM 1476 O O . ASN A 1 197 ? 10.937 -5.401 -26.686 1.00 65.62 197 ASN A O 1
ATOM 1480 N N . ASN A 1 198 ? 8.907 -5.812 -27.549 1.00 73.06 198 ASN A N 1
ATOM 1481 C CA . ASN A 1 198 ? 8.215 -5.467 -26.306 1.00 73.06 198 ASN A CA 1
ATOM 1482 C C . ASN A 1 198 ? 8.102 -6.688 -25.405 1.00 73.06 198 ASN A C 1
ATOM 1484 O O . ASN A 1 198 ? 7.993 -7.817 -25.881 1.00 73.06 198 ASN A O 1
ATOM 1488 N N . TYR A 1 199 ? 8.116 -6.447 -24.101 1.00 78.06 199 TYR A N 1
ATOM 1489 C CA . TYR A 1 199 ? 8.016 -7.506 -23.111 1.00 78.06 199 TYR A CA 1
ATOM 1490 C C . TYR A 1 199 ? 7.157 -7.045 -21.947 1.00 78.06 199 TYR A C 1
ATOM 1492 O O . TYR A 1 199 ? 7.160 -5.893 -21.564 1.00 78.06 199 TYR A O 1
ATOM 1500 N N . SER A 1 200 ? 6.409 -7.933 -21.334 1.00 83.00 200 SER A N 1
ATOM 1501 C CA . SER A 1 200 ? 5.766 -7.677 -20.048 1.00 83.00 200 SER A CA 1
ATOM 1502 C C . SER A 1 200 ? 5.773 -8.995 -19.305 1.00 83.00 200 SER A C 1
ATOM 1504 O O . SER A 1 200 ? 5.932 -10.054 -19.920 1.00 83.00 200 SER A O 1
ATOM 1506 N N . PHE A 1 201 ? 5.713 -8.941 -17.986 1.00 86.19 201 PHE A N 1
ATOM 1507 C CA . PHE A 1 201 ? 5.949 -10.129 -17.182 1.00 86.19 201 PHE A CA 1
ATOM 1508 C C . PHE A 1 201 ? 5.092 -10.146 -15.931 1.00 86.19 201 PHE A C 1
ATOM 1510 O O . PHE A 1 201 ? 4.651 -9.109 -15.434 1.00 86.19 201 PHE A O 1
ATOM 1517 N N . VAL A 1 202 ? 4.898 -11.357 -15.423 1.00 89.00 202 VAL A N 1
ATOM 1518 C CA . VAL A 1 202 ? 4.437 -11.602 -14.064 1.00 89.00 202 VAL A CA 1
ATOM 1519 C C . VAL A 1 202 ? 5.636 -12.131 -13.290 1.00 89.00 202 VAL A C 1
ATOM 1521 O O . VAL A 1 202 ? 6.228 -13.138 -13.666 1.00 89.00 202 VAL A O 1
ATOM 1524 N N . LEU A 1 203 ? 6.006 -11.435 -12.226 1.00 88.94 203 LEU A N 1
ATOM 1525 C CA . LEU A 1 203 ? 6.998 -11.883 -11.262 1.00 88.94 203 LEU A CA 1
ATOM 1526 C C . LEU A 1 203 ? 6.263 -12.476 -10.061 1.00 88.94 203 LEU A C 1
ATOM 1528 O O . LEU A 1 203 ? 5.544 -11.755 -9.372 1.00 88.94 203 LEU A O 1
ATOM 1532 N N . ASP A 1 204 ? 6.491 -13.757 -9.787 1.00 88.94 204 ASP A N 1
ATOM 1533 C CA . ASP A 1 204 ? 6.205 -14.354 -8.482 1.00 88.94 204 ASP A CA 1
ATOM 1534 C C . ASP A 1 204 ? 7.351 -13.993 -7.526 1.00 88.94 204 ASP A C 1
ATOM 1536 O O . ASP A 1 204 ? 8.480 -14.473 -7.653 1.00 88.94 204 ASP A O 1
ATOM 1540 N N . ALA A 1 205 ? 7.073 -13.088 -6.590 1.00 84.69 205 ALA A N 1
ATOM 1541 C CA . ALA A 1 205 ? 8.033 -12.632 -5.593 1.00 84.69 205 ALA A CA 1
ATOM 1542 C C . ALA A 1 205 ? 8.057 -13.530 -4.340 1.00 84.69 205 ALA A C 1
ATOM 1544 O O . ALA A 1 205 ? 8.768 -13.218 -3.377 1.00 84.69 205 ALA A O 1
ATOM 1545 N N . GLY A 1 206 ? 7.322 -14.649 -4.342 1.00 82.06 206 GLY A N 1
ATOM 1546 C CA . GLY A 1 206 ? 7.080 -15.520 -3.195 1.00 82.06 206 GLY A CA 1
ATOM 1547 C C . GLY A 1 206 ? 6.149 -14.889 -2.157 1.00 82.06 206 GLY A C 1
ATOM 1548 O O . GLY A 1 206 ? 5.705 -13.754 -2.304 1.00 82.06 206 GLY A O 1
ATOM 1549 N N . ASN A 1 207 ? 5.849 -15.623 -1.079 1.00 80.69 207 ASN A N 1
ATOM 1550 C CA . ASN A 1 207 ? 4.962 -15.164 0.005 1.00 80.69 207 ASN A CA 1
ATOM 1551 C C . ASN A 1 207 ? 3.616 -14.630 -0.517 1.00 80.69 207 ASN A C 1
ATOM 1553 O O . ASN A 1 207 ? 3.167 -13.558 -0.113 1.00 80.69 207 ASN A O 1
ATOM 1557 N N . ASN A 1 208 ? 3.007 -15.355 -1.463 1.00 88.44 208 ASN A N 1
ATOM 1558 C CA . ASN A 1 208 ? 1.757 -14.968 -2.120 1.00 88.44 208 ASN A CA 1
ATOM 1559 C C . ASN A 1 208 ? 1.807 -13.571 -2.765 1.00 88.44 208 ASN A C 1
ATOM 1561 O O . ASN A 1 208 ? 0.781 -12.909 -2.849 1.00 88.44 208 ASN A O 1
ATOM 1565 N N . THR A 1 209 ? 2.977 -13.095 -3.193 1.00 91.06 209 THR A N 1
ATOM 1566 C CA . THR A 1 209 ? 3.149 -11.744 -3.737 1.00 91.06 209 THR A CA 1
ATOM 1567 C C . THR A 1 209 ? 3.527 -11.789 -5.208 1.00 91.06 209 THR A C 1
ATOM 1569 O O . THR A 1 209 ? 4.505 -12.432 -5.582 1.00 91.06 209 THR A O 1
ATOM 1572 N N . PHE A 1 210 ? 2.795 -11.047 -6.033 1.00 93.56 210 PHE A N 1
ATOM 1573 C CA . PHE A 1 210 ? 2.977 -11.002 -7.478 1.00 93.56 210 PHE A CA 1
ATOM 1574 C C . PHE A 1 210 ? 3.113 -9.566 -7.977 1.00 93.56 210 PHE A C 1
ATOM 1576 O O . PHE A 1 210 ? 2.382 -8.673 -7.545 1.00 93.56 210 PHE A O 1
ATOM 1583 N N . PHE A 1 211 ? 4.016 -9.358 -8.934 1.00 92.56 211 PHE A N 1
ATOM 1584 C CA . PHE A 1 211 ? 4.180 -8.091 -9.644 1.00 92.56 211 PHE A CA 1
ATOM 1585 C C . PHE A 1 211 ? 3.893 -8.270 -11.130 1.00 92.56 211 PHE A C 1
ATOM 1587 O O . PHE A 1 211 ? 4.469 -9.141 -11.774 1.00 92.56 211 PHE A O 1
ATOM 1594 N N . ILE A 1 212 ? 3.045 -7.413 -11.688 1.00 91.38 212 ILE A N 1
ATOM 1595 C CA . ILE A 1 212 ? 2.775 -7.332 -13.123 1.00 91.38 212 ILE A CA 1
ATOM 1596 C C . ILE A 1 212 ? 3.544 -6.128 -13.669 1.00 91.38 212 ILE A C 1
ATOM 1598 O O . ILE A 1 212 ? 3.155 -4.981 -13.440 1.00 91.38 212 ILE A O 1
ATOM 1602 N N . GLY A 1 213 ? 4.653 -6.394 -14.359 1.00 87.50 213 GLY A N 1
ATOM 1603 C CA . GLY A 1 213 ? 5.510 -5.376 -14.964 1.00 87.50 213 GLY A CA 1
ATOM 1604 C C . GLY A 1 213 ? 5.087 -5.075 -16.398 1.00 87.50 213 GLY A C 1
ATOM 1605 O O . GLY A 1 213 ? 5.081 -5.982 -17.234 1.00 87.50 213 GLY A O 1
ATOM 1606 N N . LEU A 1 214 ? 4.757 -3.811 -16.685 1.00 83.06 214 LEU A N 1
ATOM 1607 C CA . LEU A 1 214 ? 4.306 -3.368 -18.004 1.00 83.06 214 LEU A CA 1
ATOM 1608 C C . LEU A 1 214 ? 5.307 -2.453 -18.709 1.00 83.06 214 LEU A C 1
ATOM 1610 O O . LEU A 1 214 ? 5.686 -1.387 -18.221 1.00 83.06 214 LEU A O 1
ATOM 1614 N N . ASP A 1 215 ? 5.633 -2.835 -19.934 1.00 80.69 215 ASP A N 1
ATOM 1615 C CA . ASP A 1 215 ? 6.461 -2.078 -20.864 1.00 80.69 215 ASP A CA 1
ATOM 1616 C C . ASP A 1 215 ? 5.587 -1.270 -21.816 1.00 80.69 215 ASP A C 1
ATOM 1618 O O . ASP A 1 215 ? 5.146 -1.715 -22.876 1.00 80.69 215 ASP A O 1
ATOM 1622 N N . MET A 1 216 ? 5.304 -0.048 -21.396 1.00 75.81 216 MET A N 1
ATOM 1623 C CA . MET A 1 216 ? 4.326 0.819 -22.045 1.00 75.81 216 MET A CA 1
ATOM 1624 C C . MET A 1 216 ? 4.910 1.667 -23.177 1.00 75.81 216 MET A C 1
ATOM 1626 O O . MET A 1 216 ? 4.328 2.682 -23.552 1.00 75.81 216 MET A O 1
ATOM 1630 N N . TRP A 1 217 ? 6.073 1.281 -23.700 1.00 72.00 217 TRP A N 1
ATOM 1631 C CA . TRP A 1 217 ? 6.816 2.049 -24.694 1.00 72.00 217 TRP A CA 1
ATOM 1632 C C . TRP A 1 217 ? 7.158 1.185 -25.914 1.00 72.00 217 TRP A C 1
ATOM 1634 O O . TRP A 1 217 ? 7.012 -0.033 -25.902 1.00 72.00 217 TRP A O 1
ATOM 1644 N N . GLN A 1 218 ? 7.566 1.826 -27.016 1.00 64.94 218 GLN A N 1
ATOM 1645 C CA . GLN A 1 218 ? 7.937 1.159 -28.281 1.00 64.94 218 GLN A CA 1
ATOM 1646 C C . GLN A 1 218 ? 6.820 0.308 -28.928 1.00 64.94 218 GLN A C 1
ATOM 1648 O O . GLN A 1 218 ? 7.069 -0.750 -29.508 1.00 64.94 218 GLN A O 1
ATOM 1653 N N . GLY A 1 219 ? 5.575 0.795 -28.877 1.00 59.66 219 GLY A N 1
ATOM 1654 C CA . GLY A 1 219 ? 4.392 0.120 -29.434 1.00 59.66 219 GLY A CA 1
ATOM 1655 C C . GLY A 1 219 ? 3.539 -0.594 -28.382 1.00 59.66 219 GLY A C 1
ATOM 1656 O O . GLY A 1 219 ? 2.429 -1.023 -28.693 1.00 59.66 219 GLY A O 1
ATOM 1657 N N . GLY A 1 220 ? 4.027 -0.669 -27.141 1.00 63.69 220 GLY A N 1
ATOM 1658 C CA . GLY A 1 220 ? 3.210 -0.930 -25.965 1.00 63.69 220 GLY A CA 1
ATOM 1659 C C . GLY A 1 220 ? 2.330 0.272 -25.626 1.00 63.69 220 GLY A C 1
ATOM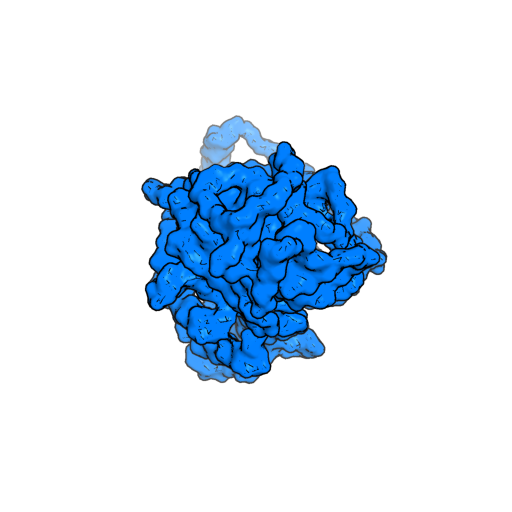 1660 O O . GLY A 1 220 ? 2.773 1.413 -25.721 1.00 63.69 220 GLY A O 1
ATOM 1661 N N . ASN A 1 221 ? 1.078 0.031 -25.253 1.00 64.88 221 ASN A N 1
ATOM 1662 C CA . ASN A 1 221 ? 0.179 1.039 -24.693 1.00 64.88 221 ASN A CA 1
ATOM 1663 C C . ASN A 1 221 ? -0.912 0.340 -23.866 1.00 64.88 221 ASN A C 1
ATOM 1665 O O . ASN A 1 221 ? -0.990 -0.891 -23.835 1.00 64.88 221 ASN A O 1
ATOM 1669 N N . ALA A 1 222 ? -1.752 1.124 -23.194 1.00 65.81 222 ALA A N 1
ATOM 1670 C CA . ALA A 1 222 ? -2.804 0.569 -22.357 1.00 65.81 222 ALA A CA 1
ATOM 1671 C C . ALA A 1 222 ? -3.842 -0.249 -23.138 1.00 65.81 222 ALA A C 1
ATOM 1673 O O . ALA A 1 222 ? -4.172 -1.351 -22.716 1.00 65.81 222 ALA A O 1
ATOM 1674 N N . SER A 1 223 ? -4.277 0.225 -24.307 1.00 65.81 223 SER A N 1
ATOM 1675 C CA . SER A 1 223 ? -5.237 -0.481 -25.169 1.00 65.81 223 SER A CA 1
ATOM 1676 C C . SER A 1 223 ? -4.748 -1.868 -25.597 1.00 65.81 223 SER A C 1
ATOM 1678 O O . SER A 1 223 ? -5.544 -2.769 -25.840 1.00 65.81 223 SER A O 1
ATOM 1680 N N . ASN A 1 224 ? -3.433 -2.048 -25.654 1.00 69.50 224 ASN A N 1
ATOM 1681 C CA . ASN A 1 224 ? -2.802 -3.288 -26.061 1.00 69.50 224 ASN A CA 1
ATOM 1682 C C . ASN A 1 224 ? -2.567 -4.253 -24.885 1.00 69.50 224 ASN A C 1
ATOM 1684 O O . ASN A 1 224 ? -2.760 -5.457 -25.034 1.00 69.50 224 ASN A O 1
ATOM 1688 N N . TYR A 1 225 ? -2.186 -3.747 -23.708 1.00 77.94 225 TYR A N 1
ATOM 1689 C CA . TYR A 1 225 ? -1.861 -4.594 -22.553 1.00 77.94 225 TYR A CA 1
ATOM 1690 C C . TYR A 1 225 ? -2.996 -4.781 -21.552 1.00 77.94 225 TYR A C 1
ATOM 1692 O O . TYR A 1 225 ? -2.905 -5.694 -20.736 1.00 77.94 225 TYR A O 1
ATOM 1700 N N . ALA A 1 226 ? -4.060 -3.977 -21.587 1.00 79.44 226 ALA A N 1
ATOM 1701 C CA . ALA A 1 226 ? -5.115 -4.048 -20.578 1.00 79.44 226 ALA A CA 1
ATOM 1702 C C . ALA A 1 226 ? -5.796 -5.420 -20.519 1.00 79.44 226 ALA A C 1
ATOM 1704 O O . ALA A 1 226 ? -5.956 -5.965 -19.431 1.00 79.44 226 ALA A O 1
ATOM 1705 N N . ALA A 1 227 ? -6.121 -6.020 -21.669 1.00 83.38 227 ALA A N 1
ATOM 1706 C CA . ALA A 1 227 ? -6.725 -7.353 -21.716 1.00 83.38 227 ALA A CA 1
ATOM 1707 C C . ALA A 1 227 ? -5.778 -8.440 -21.179 1.00 83.38 227 ALA A C 1
ATOM 1709 O O . ALA A 1 227 ? -6.196 -9.317 -20.425 1.00 83.38 227 ALA A O 1
ATOM 1710 N N . TRP A 1 228 ? -4.491 -8.359 -21.525 1.00 85.62 228 TRP A N 1
ATOM 1711 C CA . TRP A 1 228 ? -3.477 -9.283 -21.017 1.00 85.62 228 TRP A CA 1
ATOM 1712 C C . TRP A 1 228 ? -3.275 -9.124 -19.506 1.00 85.62 228 TRP A C 1
ATOM 1714 O O . TRP A 1 228 ? -3.330 -10.104 -18.768 1.00 85.62 228 TRP A O 1
ATOM 1724 N N . ALA A 1 229 ? -3.116 -7.889 -19.026 1.00 87.44 229 ALA A N 1
ATOM 1725 C CA . ALA A 1 229 ? -2.946 -7.592 -17.609 1.00 87.44 229 ALA A CA 1
ATOM 1726 C C . ALA A 1 229 ? -4.178 -8.035 -16.808 1.00 87.44 229 ALA A C 1
ATOM 1728 O O . ALA A 1 229 ? -4.027 -8.709 -15.796 1.00 87.44 229 ALA A O 1
ATOM 1729 N N . SER A 1 230 ? -5.386 -7.748 -17.304 1.00 90.75 230 SER A N 1
ATOM 1730 C CA . SER A 1 230 ? -6.656 -8.231 -16.745 1.00 90.75 230 SER A CA 1
ATOM 1731 C C . SER A 1 230 ? -6.682 -9.757 -16.643 1.00 90.75 230 SER A C 1
ATOM 1733 O O . SER A 1 230 ? -6.946 -10.286 -15.566 1.00 90.75 230 SER A O 1
ATOM 1735 N N . SER A 1 231 ? -6.317 -10.470 -17.715 1.00 91.31 231 SER A N 1
ATOM 1736 C CA . SER A 1 231 ? -6.217 -11.933 -17.707 1.00 91.31 231 SER A CA 1
ATOM 1737 C C . SER A 1 231 ? -5.247 -12.441 -16.641 1.00 91.31 231 SER A C 1
ATOM 1739 O O . SER A 1 231 ? -5.575 -13.391 -15.937 1.00 91.31 231 SER A O 1
ATOM 1741 N N . LYS A 1 232 ? -4.063 -11.832 -16.504 1.00 91.62 232 LYS A N 1
ATOM 1742 C CA . LYS A 1 232 ? -3.066 -12.254 -15.509 1.00 91.62 232 LYS A CA 1
ATOM 1743 C C . LYS A 1 232 ? -3.510 -11.949 -14.082 1.00 91.62 232 LYS A C 1
ATOM 1745 O O . LYS A 1 232 ? -3.351 -12.795 -13.209 1.00 91.62 232 LYS A O 1
ATOM 1750 N N . MET A 1 233 ? -4.138 -10.797 -13.846 1.00 94.88 233 MET A N 1
ATOM 1751 C CA . MET A 1 233 ? -4.756 -10.480 -12.553 1.00 94.88 233 MET A CA 1
ATOM 1752 C C . MET A 1 233 ? -5.829 -11.516 -12.191 1.00 94.88 233 MET A C 1
ATOM 1754 O O . MET A 1 233 ? -5.849 -12.012 -11.066 1.00 94.88 233 MET A O 1
ATOM 1758 N N . ALA A 1 234 ? -6.688 -11.877 -13.149 1.00 96.25 234 ALA A N 1
ATOM 1759 C CA . ALA A 1 234 ? -7.731 -12.880 -12.962 1.00 96.25 234 ALA A CA 1
ATOM 1760 C C . ALA A 1 234 ? -7.155 -14.274 -12.675 1.00 96.25 234 ALA A C 1
ATOM 1762 O O . ALA A 1 234 ? -7.640 -14.955 -11.773 1.00 96.25 234 ALA A O 1
ATOM 1763 N N . GLU A 1 235 ? -6.122 -14.685 -13.415 1.00 95.19 235 GLU A N 1
ATOM 1764 C CA . GLU A 1 235 ? -5.423 -15.962 -13.242 1.00 95.19 235 GLU A CA 1
ATOM 1765 C C . GLU A 1 235 ? -4.827 -16.073 -11.833 1.00 95.19 235 GLU A C 1
ATOM 1767 O O . GLU A 1 235 ? -5.148 -17.013 -11.105 1.00 95.19 235 GLU A O 1
ATOM 1772 N N . ILE A 1 236 ? -4.046 -15.069 -11.414 1.00 95.75 236 ILE A N 1
ATOM 1773 C CA . ILE A 1 236 ? -3.416 -15.032 -10.087 1.00 95.75 236 ILE A CA 1
ATOM 1774 C C . ILE A 1 236 ? -4.480 -15.057 -8.990 1.00 95.75 236 ILE A C 1
ATOM 1776 O O . ILE A 1 236 ? -4.404 -15.883 -8.084 1.00 95.75 236 ILE A O 1
ATOM 1780 N N . ARG A 1 237 ? -5.498 -14.190 -9.076 1.00 94.88 237 ARG A N 1
ATOM 1781 C CA . ARG A 1 237 ? -6.548 -14.096 -8.051 1.00 94.88 237 ARG A CA 1
ATOM 1782 C C . ARG A 1 237 ? -7.383 -15.374 -7.955 1.00 94.88 237 ARG A C 1
ATOM 1784 O O . ARG A 1 237 ? -7.782 -15.750 -6.858 1.00 94.88 237 ARG A O 1
ATOM 1791 N N . SER A 1 238 ? -7.641 -16.040 -9.082 1.00 96.00 238 SER A N 1
ATOM 1792 C CA . SER A 1 238 ? -8.386 -17.307 -9.107 1.00 96.00 238 SER A CA 1
ATOM 1793 C C . SER A 1 238 ? -7.568 -18.460 -8.530 1.00 96.00 238 SER A C 1
ATOM 1795 O O . SER A 1 238 ? -8.120 -19.311 -7.838 1.00 96.00 238 SER A O 1
ATOM 1797 N N . ALA A 1 239 ? -6.259 -18.487 -8.796 1.00 96.06 239 ALA A N 1
ATOM 1798 C CA . ALA A 1 239 ? -5.352 -19.487 -8.241 1.00 96.06 239 ALA A CA 1
ATOM 1799 C C . ALA A 1 239 ? -5.064 -19.251 -6.749 1.00 96.06 239 ALA A C 1
ATOM 1801 O O . ALA A 1 239 ? -4.861 -20.206 -6.001 1.00 96.06 239 ALA A O 1
ATOM 1802 N N . ASN A 1 240 ? -5.044 -17.988 -6.316 1.00 94.50 240 ASN A N 1
ATOM 1803 C CA . ASN A 1 240 ? -4.741 -17.587 -4.951 1.00 94.50 240 ASN A CA 1
ATOM 1804 C C . ASN A 1 240 ? -5.580 -16.359 -4.526 1.00 94.50 240 ASN A C 1
ATOM 1806 O O . ASN A 1 240 ? -5.183 -15.211 -4.764 1.00 94.50 240 ASN A O 1
ATOM 1810 N N . PRO A 1 241 ? -6.727 -16.581 -3.856 1.00 92.00 241 PRO A N 1
ATOM 1811 C CA . PRO A 1 241 ? -7.601 -15.509 -3.372 1.00 92.00 241 PRO A CA 1
ATOM 1812 C C . PRO A 1 241 ? -6.926 -14.529 -2.404 1.00 92.00 241 PRO A C 1
ATOM 1814 O O . PRO A 1 241 ? -7.330 -13.363 -2.345 1.00 92.00 241 PRO A O 1
ATOM 1817 N N . ASP A 1 242 ? -5.865 -14.965 -1.722 1.00 90.94 242 ASP A N 1
ATOM 1818 C CA . ASP A 1 242 ? -5.133 -14.199 -0.709 1.00 90.94 242 ASP A CA 1
ATOM 1819 C C . ASP A 1 242 ? -3.862 -13.530 -1.249 1.00 90.94 242 ASP A C 1
ATOM 1821 O O . ASP A 1 242 ? -3.148 -12.867 -0.498 1.00 90.94 242 ASP A O 1
ATOM 1825 N N . ALA A 1 243 ? -3.576 -13.667 -2.549 1.00 94.75 243 ALA A N 1
ATOM 1826 C CA . ALA A 1 243 ? -2.400 -13.063 -3.158 1.00 94.75 243 ALA A CA 1
ATOM 1827 C C . ALA A 1 243 ? -2.380 -11.532 -3.033 1.00 94.75 243 ALA A C 1
ATOM 1829 O O . ALA A 1 243 ? -3.397 -10.868 -3.253 1.00 94.75 243 ALA A O 1
ATOM 1830 N N . HIS A 1 244 ? -1.202 -10.976 -2.771 1.00 95.50 244 HIS A N 1
ATOM 1831 C CA . HIS A 1 244 ? -0.901 -9.566 -2.988 1.00 95.50 244 HIS A CA 1
ATOM 1832 C C . HIS A 1 244 ? -0.517 -9.373 -4.450 1.00 95.50 244 HIS A C 1
ATOM 1834 O O . HIS A 1 244 ? 0.451 -9.971 -4.919 1.00 95.50 244 HIS A O 1
ATOM 1840 N N . ILE A 1 245 ? -1.274 -8.563 -5.182 1.00 96.69 245 ILE A N 1
ATOM 1841 C CA . ILE A 1 245 ? -1.072 -8.329 -6.613 1.00 96.69 245 ILE A CA 1
ATOM 1842 C C . ILE A 1 245 ? -0.765 -6.852 -6.830 1.00 96.69 245 ILE A C 1
ATOM 1844 O O . ILE A 1 245 ? -1.615 -5.984 -6.615 1.00 96.69 245 ILE A O 1
ATOM 1848 N N . PHE A 1 246 ? 0.440 -6.570 -7.312 1.00 95.69 246 PHE A N 1
ATOM 1849 C CA . PHE A 1 246 ? 0.898 -5.221 -7.607 1.00 95.69 246 PHE A CA 1
ATOM 1850 C C . PHE A 1 246 ? 1.124 -5.029 -9.102 1.00 95.69 246 PHE A C 1
ATOM 1852 O O . PHE A 1 246 ? 1.748 -5.857 -9.760 1.00 95.69 246 PHE A O 1
ATOM 1859 N N . GLY A 1 247 ? 0.656 -3.912 -9.647 1.00 91.56 247 GLY A N 1
ATOM 1860 C CA . GLY A 1 247 ? 1.068 -3.452 -10.969 1.00 91.56 247 GLY A CA 1
ATOM 1861 C C . GLY A 1 247 ? 2.264 -2.513 -10.877 1.00 91.56 247 GLY A C 1
ATOM 1862 O O . GLY A 1 247 ? 2.407 -1.761 -9.910 1.00 91.56 247 GLY A O 1
ATOM 1863 N N . TYR A 1 248 ? 3.120 -2.533 -11.890 1.00 87.50 248 TYR A N 1
ATOM 1864 C CA . TYR A 1 248 ? 4.186 -1.555 -12.037 1.00 87.50 248 TYR A CA 1
ATOM 1865 C C . TYR A 1 248 ? 4.404 -1.193 -13.506 1.00 87.50 248 TYR A C 1
ATOM 1867 O O . TYR A 1 248 ? 4.528 -2.058 -14.376 1.00 87.50 248 TYR A O 1
ATOM 1875 N N . SER A 1 249 ? 4.475 0.107 -13.773 1.00 84.75 249 SER A N 1
ATOM 1876 C CA . SER A 1 249 ? 4.732 0.668 -15.097 1.00 84.75 249 SER A CA 1
ATOM 1877 C C . SER A 1 249 ? 5.446 2.005 -14.982 1.00 84.75 249 SER A C 1
ATOM 1879 O O . SER A 1 249 ? 5.328 2.700 -13.978 1.00 84.75 249 SER A O 1
ATOM 1881 N N . HIS A 1 250 ? 6.138 2.413 -16.044 1.00 82.50 250 HIS A N 1
ATOM 1882 C CA . HIS A 1 250 ? 6.770 3.733 -16.093 1.00 82.50 250 HIS A CA 1
ATOM 1883 C C . HIS A 1 250 ? 5.754 4.870 -15.912 1.00 82.50 250 HIS A C 1
ATOM 1885 O O . HIS A 1 250 ? 5.845 5.690 -15.001 1.00 82.50 250 HIS A O 1
ATOM 1891 N N . SER A 1 251 ? 4.732 4.890 -16.768 1.00 80.31 251 SER A N 1
ATOM 1892 C CA . SER A 1 251 ? 3.633 5.849 -16.678 1.00 80.31 251 SER A CA 1
ATOM 1893 C C . SER A 1 251 ? 2.590 5.371 -15.673 1.00 80.31 251 SER A C 1
ATOM 1895 O O . SER A 1 251 ? 2.123 4.237 -15.768 1.00 80.31 251 SER A O 1
ATOM 1897 N N . GLY A 1 252 ? 2.213 6.234 -14.730 1.00 78.50 252 GLY A N 1
ATOM 1898 C CA . GLY A 1 252 ? 1.215 5.925 -13.701 1.00 78.50 252 GLY A CA 1
ATOM 1899 C C . GLY A 1 252 ? -0.226 5.878 -14.197 1.00 78.50 252 GLY A C 1
ATOM 1900 O O . GLY A 1 252 ? -0.543 6.359 -15.284 1.00 78.50 252 GLY A O 1
ATOM 1901 N N . LEU A 1 253 ? -1.115 5.311 -13.374 1.00 81.81 253 LEU A N 1
ATOM 1902 C CA . LEU A 1 253 ? -2.554 5.239 -13.665 1.00 81.81 253 LEU A CA 1
ATOM 1903 C C . LEU A 1 253 ? -3.261 6.580 -13.461 1.00 81.81 253 LEU A C 1
ATOM 1905 O O . LEU A 1 253 ? -4.222 6.904 -14.155 1.00 81.81 253 LEU A O 1
ATOM 1909 N N . PHE A 1 254 ? -2.758 7.365 -12.516 1.00 82.31 254 PHE A N 1
ATOM 1910 C CA . PHE A 1 254 ? -3.211 8.718 -12.241 1.00 82.31 254 PHE A CA 1
ATOM 1911 C C . PHE A 1 254 ? -2.054 9.698 -12.379 1.00 82.31 254 PHE A C 1
ATOM 1913 O O . PHE A 1 254 ? -0.885 9.308 -12.383 1.00 82.31 254 PHE A O 1
ATOM 1920 N N . SER A 1 255 ? -2.371 10.993 -12.441 1.00 75.19 255 SER A N 1
ATOM 1921 C CA . SER A 1 255 ? -1.356 11.999 -12.158 1.00 75.19 255 SER A CA 1
ATOM 1922 C C . SER A 1 255 ? -1.888 13.352 -11.741 1.00 75.19 255 SER A C 1
ATOM 1924 O O . SER A 1 255 ? -2.863 13.869 -12.286 1.00 75.19 255 SER A O 1
ATOM 1926 N N . SER A 1 256 ? -1.128 13.946 -10.830 1.00 70.81 256 SER A N 1
ATOM 1927 C CA . SER A 1 256 ? -1.288 15.282 -10.287 1.00 70.81 256 SER A CA 1
ATOM 1928 C C . SER A 1 256 ? -0.318 16.327 -10.895 1.00 70.81 256 SER A C 1
ATOM 1930 O O . SER A 1 256 ? -0.458 17.524 -10.619 1.00 70.81 256 SER A O 1
ATOM 1932 N N . SER A 1 257 ? 0.642 15.943 -11.759 1.00 70.81 257 SER A N 1
ATOM 1933 C CA . SER A 1 257 ? 1.692 16.849 -12.288 1.00 70.81 257 SER A CA 1
ATOM 1934 C C . SER A 1 257 ? 1.487 17.320 -13.737 1.00 70.81 257 SER A C 1
ATOM 1936 O O . SER A 1 257 ? 0.777 16.694 -14.529 1.00 70.81 257 SER A O 1
ATOM 1938 N N . ASN A 1 258 ? 2.125 18.447 -14.111 1.00 66.94 258 ASN A N 1
ATOM 1939 C CA . ASN A 1 258 ? 2.153 18.920 -15.510 1.00 66.94 258 ASN A CA 1
ATOM 1940 C C . ASN A 1 258 ? 3.312 18.288 -16.288 1.00 66.94 258 ASN A C 1
ATOM 1942 O O . ASN A 1 258 ? 4.214 18.993 -16.743 1.00 66.94 258 ASN A O 1
ATOM 1946 N N . HIS A 1 259 ? 3.342 16.964 -16.418 1.00 70.31 259 HIS A N 1
ATOM 1947 C CA . HIS A 1 259 ? 4.350 16.335 -17.268 1.00 70.31 259 HIS A CA 1
ATOM 1948 C C . HIS A 1 259 ? 3.915 16.421 -18.748 1.00 70.31 259 HIS A C 1
ATOM 1950 O O . HIS A 1 259 ? 2.885 15.838 -19.105 1.00 70.31 259 HIS A O 1
ATOM 1956 N N . PRO A 1 260 ? 4.662 17.102 -19.646 1.00 62.75 260 PRO A N 1
ATOM 1957 C CA . PRO A 1 260 ? 4.240 17.293 -21.039 1.00 62.75 260 PRO A CA 1
ATOM 1958 C C . PRO A 1 260 ? 4.010 15.974 -21.788 1.00 62.75 260 PRO A C 1
ATOM 1960 O O . PRO A 1 260 ? 3.061 15.863 -22.559 1.00 62.75 260 PRO A O 1
ATOM 1963 N N . ALA A 1 261 ? 4.827 14.952 -21.505 1.00 60.41 261 ALA A N 1
ATOM 1964 C CA . ALA A 1 261 ? 4.707 13.628 -22.125 1.00 60.41 261 ALA A CA 1
ATOM 1965 C C . ALA A 1 261 ? 3.526 12.789 -21.593 1.00 60.41 261 ALA A C 1
ATOM 1967 O O . ALA A 1 261 ? 3.205 11.748 -22.154 1.00 60.41 261 ALA A O 1
ATOM 1968 N N . MET A 1 262 ? 2.844 13.245 -20.541 1.00 63.56 262 MET A N 1
ATOM 1969 C CA . MET A 1 262 ? 1.758 12.506 -19.896 1.00 63.56 262 MET A CA 1
ATOM 1970 C C . MET A 1 262 ? 0.365 13.055 -20.234 1.00 63.56 262 MET A C 1
ATOM 1972 O O . MET A 1 262 ? -0.638 12.357 -20.083 1.00 63.56 262 MET A O 1
ATOM 1976 N N . THR A 1 263 ? 0.271 14.290 -20.737 1.00 52.09 263 THR A N 1
ATOM 1977 C CA . THR A 1 263 ? -0.988 14.869 -21.248 1.00 52.09 263 THR A CA 1
ATOM 1978 C C . THR A 1 263 ? -1.645 13.976 -22.303 1.00 52.09 263 THR A C 1
ATOM 1980 O O . THR A 1 263 ? -2.869 13.858 -22.335 1.00 52.09 263 THR A O 1
ATOM 1983 N N . GLN A 1 264 ? -0.835 13.289 -23.111 1.00 49.19 264 GLN A N 1
ATOM 1984 C CA . GLN A 1 264 ? -1.307 12.365 -24.140 1.00 49.19 264 GLN A CA 1
ATOM 1985 C C . GLN A 1 264 ? -1.644 10.963 -23.592 1.00 49.19 264 GLN A C 1
ATOM 1987 O O . GLN A 1 264 ? -2.558 10.319 -24.096 1.00 49.19 264 GLN A O 1
ATOM 1992 N N . TYR A 1 265 ? -0.958 10.507 -22.536 1.00 59.31 265 TYR A N 1
ATOM 1993 C CA . TYR A 1 265 ? -1.135 9.168 -21.959 1.00 59.31 265 TYR A CA 1
ATOM 1994 C C . TYR A 1 265 ? -2.374 9.059 -21.047 1.00 59.31 265 TYR A C 1
ATOM 1996 O O . TYR A 1 265 ? -3.163 8.126 -21.171 1.00 59.31 265 TYR A O 1
ATOM 2004 N N . ILE A 1 266 ? -2.609 10.035 -20.161 1.00 56.47 266 ILE A N 1
ATOM 2005 C CA . ILE A 1 266 ? -3.731 9.975 -19.195 1.00 56.47 266 ILE A CA 1
ATOM 2006 C C . ILE A 1 266 ? -5.092 10.188 -19.859 1.00 56.47 266 ILE A C 1
ATOM 2008 O O . ILE A 1 266 ? -6.097 9.672 -19.384 1.00 56.47 266 ILE A O 1
ATOM 2012 N N . SER A 1 267 ? -5.137 10.926 -20.968 1.00 49.81 267 SER A N 1
ATOM 2013 C CA . SER A 1 267 ? -6.389 11.225 -21.670 1.00 49.81 267 SER A CA 1
ATOM 2014 C C . SER A 1 267 ? -6.969 10.030 -22.435 1.00 49.81 267 SER A C 1
ATOM 2016 O O . SER A 1 267 ? -8.131 10.087 -22.827 1.00 49.81 267 SER A O 1
ATOM 2018 N N . THR A 1 268 ? -6.196 8.956 -22.642 1.00 52.97 268 THR A N 1
ATOM 2019 C CA . THR A 1 268 ? -6.613 7.805 -23.467 1.00 52.97 268 THR A CA 1
ATOM 2020 C C . THR A 1 268 ? -6.208 6.426 -22.922 1.00 52.97 268 THR A C 1
ATOM 2022 O O . THR A 1 268 ? -6.657 5.425 -23.468 1.00 52.97 268 THR A O 1
ATOM 2025 N N . GLY A 1 269 ? -5.380 6.341 -21.870 1.00 63.28 269 GLY A N 1
ATOM 2026 C CA . GLY A 1 269 ? -4.690 5.099 -21.489 1.00 63.28 269 GLY A CA 1
ATOM 2027 C C . GLY A 1 269 ? -5.228 4.329 -20.269 1.00 63.28 269 GLY A C 1
ATOM 2028 O O . GLY A 1 269 ? -5.627 3.180 -20.406 1.00 63.28 269 GLY A O 1
ATOM 2029 N N . PRO A 1 270 ? -5.215 4.878 -19.043 1.00 77.38 270 PRO A N 1
ATOM 2030 C CA . PRO A 1 270 ? -5.220 4.044 -17.834 1.00 77.38 270 PRO A CA 1
ATOM 2031 C C . PRO A 1 270 ? -6.593 3.510 -17.394 1.00 77.38 270 PRO A C 1
ATOM 2033 O O . PRO A 1 270 ? -6.650 2.692 -16.476 1.00 77.38 270 PRO A O 1
ATOM 2036 N N . ALA A 1 271 ? -7.694 3.949 -18.016 1.00 82.19 271 ALA A N 1
ATOM 2037 C CA . ALA A 1 271 ? -9.053 3.586 -17.603 1.00 82.19 271 ALA A CA 1
ATOM 2038 C C . ALA A 1 271 ? -9.288 2.067 -17.604 1.00 82.19 271 ALA A C 1
ATOM 2040 O O . ALA A 1 271 ? -9.862 1.542 -16.650 1.00 82.19 271 ALA A O 1
ATOM 2041 N N . ASP A 1 272 ? -8.774 1.364 -18.614 1.00 83.38 272 ASP A N 1
ATOM 2042 C CA . ASP A 1 272 ? -8.941 -0.086 -18.730 1.00 83.38 272 ASP A CA 1
ATOM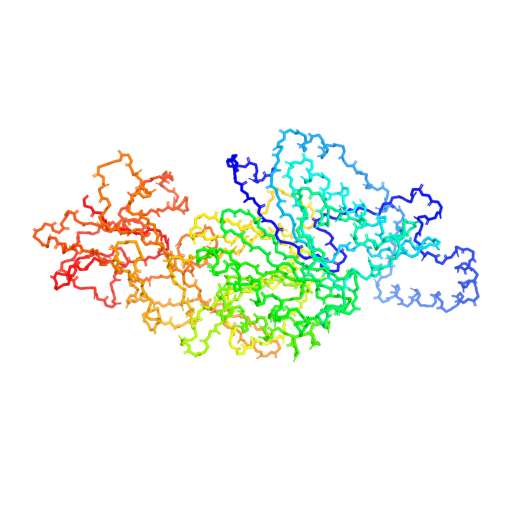 2043 C C . ASP A 1 272 ? -8.153 -0.840 -17.650 1.00 83.38 272 ASP A C 1
ATOM 2045 O O . ASP A 1 272 ? -8.650 -1.817 -17.096 1.00 83.38 272 ASP A O 1
ATOM 2049 N N . PHE A 1 273 ? -6.964 -0.358 -17.265 1.00 85.94 273 PHE A N 1
ATOM 2050 C CA . PHE A 1 273 ? -6.222 -0.931 -16.135 1.00 85.94 273 PHE A CA 1
ATOM 2051 C C . PHE A 1 273 ? -6.907 -0.662 -14.800 1.00 85.94 273 PHE A C 1
ATOM 2053 O O . PHE A 1 273 ? -6.913 -1.533 -13.936 1.00 85.94 273 PHE A O 1
ATOM 2060 N N . ILE A 1 274 ? -7.507 0.518 -14.623 1.00 89.44 274 ILE A N 1
ATOM 2061 C CA . ILE A 1 274 ? -8.276 0.830 -13.414 1.00 89.44 274 ILE A CA 1
ATOM 2062 C C . ILE A 1 274 ? -9.511 -0.074 -13.332 1.00 89.44 274 ILE A C 1
ATOM 2064 O O . ILE A 1 274 ? -9.807 -0.604 -12.262 1.00 89.44 274 ILE A O 1
ATOM 2068 N N . ALA A 1 275 ? -10.214 -0.277 -14.449 1.00 89.69 275 ALA A N 1
ATOM 2069 C CA . ALA A 1 275 ? -11.360 -1.175 -14.524 1.00 89.69 275 ALA A CA 1
ATOM 2070 C C . ALA A 1 275 ? -10.956 -2.630 -14.237 1.00 89.69 275 ALA A C 1
ATOM 2072 O O . ALA A 1 275 ? -11.554 -3.261 -13.368 1.00 89.69 275 ALA A O 1
ATOM 2073 N N . ALA A 1 276 ? -9.898 -3.127 -14.882 1.00 89.38 276 ALA A N 1
ATOM 2074 C CA . ALA A 1 276 ? -9.353 -4.463 -14.643 1.00 89.38 276 ALA A CA 1
ATOM 2075 C C . ALA A 1 276 ? -8.888 -4.646 -13.191 1.00 89.38 276 ALA A C 1
ATOM 2077 O O . ALA A 1 276 ? -9.199 -5.653 -12.556 1.00 89.38 276 ALA A O 1
ATOM 2078 N N . GLY A 1 277 ? -8.194 -3.648 -12.640 1.00 91.88 277 GLY A N 1
ATOM 2079 C CA . GLY A 1 277 ? -7.718 -3.650 -11.263 1.00 91.88 277 GLY A CA 1
ATOM 2080 C C . GLY A 1 277 ? -8.858 -3.742 -10.252 1.00 91.88 277 GLY A C 1
ATOM 2081 O O . GLY A 1 277 ? -8.784 -4.539 -9.319 1.00 91.88 277 GLY A O 1
ATOM 2082 N N . LYS A 1 278 ? -9.947 -2.992 -10.476 1.00 92.50 278 LYS A N 1
ATOM 2083 C CA . LYS A 1 278 ? -11.182 -3.086 -9.680 1.00 92.50 278 LYS A CA 1
ATOM 2084 C C . LYS A 1 278 ? -11.857 -4.449 -9.831 1.00 92.50 278 LYS A C 1
ATOM 2086 O O . LYS A 1 278 ? -12.252 -5.044 -8.837 1.00 92.50 278 LYS A O 1
ATOM 2091 N N . GLN A 1 279 ? -11.968 -4.948 -11.060 1.00 92.50 279 GLN A N 1
ATOM 2092 C CA . GLN A 1 279 ? -12.647 -6.206 -11.369 1.00 92.50 279 GLN A CA 1
ATOM 2093 C C . GLN A 1 279 ? -11.949 -7.425 -10.751 1.00 92.50 279 GLN A C 1
ATOM 2095 O O . GLN A 1 279 ? -12.618 -8.348 -10.292 1.00 92.50 279 GLN A O 1
ATOM 2100 N N . HIS A 1 280 ? -10.616 -7.443 -10.754 1.00 94.00 280 HIS A N 1
ATOM 2101 C CA . HIS A 1 280 ? -9.820 -8.592 -10.307 1.00 94.00 280 HIS A CA 1
ATOM 2102 C C . HIS A 1 280 ? -9.164 -8.388 -8.935 1.00 94.00 280 HIS A C 1
ATOM 2104 O O . HIS A 1 280 ? -8.455 -9.270 -8.448 1.00 94.00 280 HIS A O 1
ATOM 2110 N N . GLY A 1 281 ? -9.425 -7.244 -8.296 1.00 92.25 281 GLY A N 1
ATOM 2111 C CA . GLY A 1 281 ? -8.976 -6.935 -6.944 1.00 92.25 281 GLY A CA 1
ATOM 2112 C C . GLY A 1 281 ? -7.458 -6.936 -6.814 1.00 92.25 281 GLY A C 1
ATOM 2113 O O . GLY A 1 281 ? -6.934 -7.677 -5.982 1.00 92.25 281 GLY A O 1
ATOM 2114 N N . ILE A 1 282 ? -6.757 -6.154 -7.642 1.00 94.62 282 ILE A N 1
ATOM 2115 C CA . ILE A 1 282 ? -5.340 -5.847 -7.381 1.00 94.62 282 ILE A CA 1
ATOM 2116 C C . ILE A 1 282 ? -5.219 -5.013 -6.108 1.00 94.62 282 ILE A C 1
ATOM 2118 O O . ILE A 1 282 ? -6.184 -4.380 -5.694 1.00 94.62 282 ILE A O 1
ATOM 2122 N N . ASP A 1 283 ? -4.035 -4.972 -5.512 1.00 95.44 283 ASP A N 1
ATOM 2123 C CA . ASP A 1 283 ? -3.840 -4.292 -4.233 1.00 95.44 283 ASP A CA 1
ATOM 2124 C C . ASP A 1 283 ? -3.203 -2.914 -4.397 1.00 95.44 283 ASP A C 1
ATOM 2126 O O . ASP A 1 283 ? -3.533 -1.974 -3.666 1.00 95.44 283 ASP A O 1
ATOM 2130 N N . GLY A 1 284 ? -2.374 -2.742 -5.428 1.00 94.69 284 GLY A N 1
ATOM 2131 C CA . GLY A 1 284 ? -1.940 -1.413 -5.823 1.00 94.69 284 GLY A CA 1
ATOM 2132 C C . GLY A 1 284 ? -1.070 -1.335 -7.061 1.00 94.69 284 GLY A C 1
ATOM 2133 O O . GLY A 1 284 ? -0.762 -2.336 -7.707 1.00 94.69 284 GLY A O 1
ATOM 2134 N N . TRP A 1 285 ? -0.702 -0.105 -7.401 1.00 92.69 285 TRP A N 1
ATOM 2135 C CA . TRP A 1 285 ? 0.044 0.234 -8.600 1.00 92.69 285 TRP A CA 1
ATOM 2136 C C . TRP A 1 285 ? 1.182 1.199 -8.298 1.00 92.69 285 TRP A C 1
ATOM 2138 O O . TRP A 1 285 ? 0.977 2.236 -7.661 1.00 92.69 285 TRP A O 1
ATOM 2148 N N . PHE A 1 286 ? 2.366 0.882 -8.811 1.00 90.69 286 PHE A N 1
ATOM 2149 C CA . PHE A 1 286 ? 3.562 1.703 -8.696 1.00 90.69 286 PHE A CA 1
ATOM 2150 C C . PHE A 1 286 ? 3.952 2.295 -10.040 1.00 90.69 286 PHE A C 1
ATOM 2152 O O . PHE A 1 286 ? 3.846 1.651 -11.083 1.00 90.69 286 PHE A O 1
ATOM 2159 N N . SER A 1 287 ? 4.431 3.530 -10.014 1.00 86.19 287 SER A N 1
ATOM 2160 C CA . SER A 1 287 ? 4.929 4.200 -11.210 1.00 86.19 287 SER A CA 1
ATOM 2161 C C . SER A 1 287 ? 5.896 5.315 -10.873 1.00 86.19 287 SER A C 1
ATOM 2163 O O . SER A 1 287 ? 6.063 5.662 -9.705 1.00 86.19 287 SER A O 1
ATOM 2165 N N . GLY A 1 288 ? 6.487 5.931 -11.889 1.00 79.06 288 GLY A N 1
ATOM 2166 C CA . GLY A 1 288 ? 7.090 7.246 -11.744 1.00 79.06 288 GLY A CA 1
ATOM 2167 C C . GLY A 1 288 ? 6.704 8.147 -12.901 1.00 79.06 288 GLY A C 1
ATOM 2168 O O . GLY A 1 288 ? 5.594 8.677 -12.884 1.00 79.06 288 GLY A O 1
ATOM 2169 N N . HIS A 1 289 ? 7.621 8.403 -13.838 1.00 79.56 289 HIS A N 1
ATOM 2170 C CA . HIS A 1 289 ? 7.530 9.340 -14.970 1.00 79.56 289 HIS A CA 1
ATOM 2171 C C . HIS A 1 289 ? 7.339 10.825 -14.596 1.00 79.56 289 HIS A C 1
ATOM 2173 O O . HIS A 1 289 ? 7.875 11.717 -15.244 1.00 79.56 289 HIS A O 1
ATOM 2179 N N . ASN A 1 290 ? 6.608 11.115 -13.524 1.00 77.06 290 ASN A N 1
ATOM 2180 C CA . ASN A 1 290 ? 6.102 12.442 -13.184 1.00 77.06 290 ASN A CA 1
ATOM 2181 C C . ASN A 1 290 ? 7.020 13.260 -12.293 1.00 77.06 290 ASN A C 1
ATOM 2183 O O . ASN A 1 290 ? 6.708 14.414 -12.014 1.00 77.06 290 ASN A O 1
ATOM 2187 N N . HIS A 1 291 ? 8.112 12.656 -11.837 1.00 79.56 291 HIS A N 1
ATOM 2188 C CA . HIS A 1 291 ? 9.108 13.230 -10.935 1.00 79.56 291 HIS A CA 1
ATOM 2189 C C . HIS A 1 291 ? 8.497 13.983 -9.759 1.00 79.56 291 HIS A C 1
ATOM 2191 O O . HIS A 1 291 ? 8.870 15.107 -9.429 1.00 79.56 291 HIS A O 1
ATOM 2197 N N . ILE A 1 292 ? 7.514 13.342 -9.150 1.00 78.50 292 ILE A N 1
ATOM 2198 C CA . ILE A 1 292 ? 6.876 13.755 -7.914 1.00 78.50 292 ILE A CA 1
ATOM 2199 C C . ILE A 1 292 ? 6.735 12.521 -7.041 1.00 78.50 292 ILE A C 1
ATOM 2201 O O . ILE A 1 292 ? 6.875 11.387 -7.519 1.00 78.50 292 ILE A O 1
ATOM 2205 N N . PHE A 1 293 ? 6.415 12.770 -5.781 1.00 84.19 293 PHE A N 1
ATOM 2206 C CA . PHE A 1 293 ? 5.815 11.758 -4.945 1.00 84.19 293 PHE A CA 1
ATOM 2207 C C . PHE A 1 293 ? 4.335 12.079 -4.735 1.00 84.19 293 PHE A C 1
ATOM 2209 O O . PHE A 1 293 ? 3.987 13.138 -4.201 1.00 84.19 293 PHE A O 1
ATOM 2216 N N . ASP A 1 294 ? 3.473 11.149 -5.131 1.00 86.38 294 ASP A N 1
ATOM 2217 C CA . ASP A 1 294 ? 2.081 11.136 -4.706 1.00 86.38 294 ASP A CA 1
ATOM 2218 C C . ASP A 1 294 ? 1.634 9.730 -4.312 1.00 86.38 294 ASP A C 1
ATOM 2220 O O . ASP A 1 294 ? 2.108 8.714 -4.822 1.00 86.38 294 ASP A O 1
ATOM 2224 N N . ARG A 1 295 ? 0.715 9.693 -3.354 1.00 90.94 295 ARG A N 1
ATOM 2225 C CA . ARG A 1 295 ? 0.007 8.500 -2.930 1.00 90.94 295 ARG A CA 1
ATOM 2226 C C . ARG A 1 295 ? -1.477 8.799 -2.923 1.00 90.94 295 ARG A C 1
ATOM 2228 O O . ARG A 1 295 ? -1.947 9.768 -2.320 1.00 90.94 295 ARG A O 1
ATOM 2235 N N . SER A 1 296 ? -2.215 7.930 -3.585 1.00 91.88 296 SER A N 1
ATOM 2236 C CA . SER A 1 296 ? -3.662 7.998 -3.707 1.00 91.88 296 SER A CA 1
ATOM 2237 C C . SER A 1 296 ? -4.254 6.600 -3.691 1.00 91.88 296 SER A C 1
ATOM 2239 O O . SER A 1 296 ? -3.527 5.612 -3.764 1.00 91.88 296 SER A O 1
ATOM 2241 N N . VAL A 1 297 ? -5.573 6.518 -3.631 1.00 93.81 297 VAL A N 1
ATOM 2242 C CA . VAL A 1 297 ? -6.311 5.279 -3.850 1.00 93.81 297 VAL A CA 1
ATOM 2243 C C . VAL A 1 297 ? -7.315 5.474 -4.974 1.00 93.81 297 VAL A C 1
ATOM 2245 O O . VAL A 1 297 ? -7.970 6.517 -5.076 1.00 93.81 297 VAL A O 1
ATOM 2248 N N . ALA A 1 298 ? -7.429 4.459 -5.826 1.00 94.00 298 ALA A N 1
ATOM 2249 C CA . ALA A 1 298 ? -8.567 4.328 -6.713 1.00 94.00 298 ALA A CA 1
ATOM 2250 C C . ALA A 1 298 ? -9.779 3.951 -5.860 1.00 94.00 298 ALA A C 1
ATOM 2252 O O . ALA A 1 298 ? -9.710 3.008 -5.073 1.00 94.00 298 ALA A O 1
ATOM 2253 N N . VAL A 1 299 ? -10.889 4.662 -6.025 1.00 93.00 299 VAL A N 1
ATOM 2254 C CA . VAL A 1 299 ? -12.154 4.348 -5.356 1.00 93.00 299 VAL A CA 1
ATOM 2255 C C . VAL A 1 299 ? -13.206 3.919 -6.360 1.00 93.00 299 VAL A C 1
ATOM 2257 O O . VAL A 1 299 ? -13.167 4.288 -7.541 1.00 93.00 299 VAL A O 1
ATOM 2260 N N . ASP A 1 300 ? -14.149 3.116 -5.896 1.00 88.44 300 ASP A N 1
ATOM 2261 C CA . ASP A 1 300 ? -15.270 2.655 -6.699 1.00 88.44 300 ASP A CA 1
ATOM 2262 C C . ASP A 1 300 ? -16.553 3.408 -6.320 1.00 88.44 300 ASP A C 1
ATOM 2264 O O . ASP A 1 300 ? -17.076 3.322 -5.213 1.00 88.44 300 ASP A O 1
ATOM 2268 N N . SER A 1 301 ? -17.076 4.192 -7.259 1.00 84.50 301 SER A N 1
ATOM 2269 C CA . SER A 1 301 ? -18.292 4.971 -7.032 1.00 84.50 301 SER A CA 1
ATOM 2270 C C . SER A 1 301 ? -19.533 4.099 -6.859 1.00 84.50 301 SER A C 1
ATOM 2272 O O . SER A 1 301 ? -20.498 4.544 -6.240 1.00 84.50 301 SER A O 1
ATOM 2274 N N . SER A 1 302 ? -19.512 2.854 -7.344 1.00 83.88 302 SER A N 1
ATOM 2275 C CA . SER A 1 302 ? -20.631 1.919 -7.203 1.00 83.88 302 SER A CA 1
ATOM 2276 C C . SER A 1 302 ? -20.769 1.345 -5.788 1.00 83.88 302 SER A C 1
ATOM 2278 O O . SER A 1 302 ? -21.834 0.840 -5.441 1.00 83.88 302 SER A O 1
ATOM 2280 N N . ASN A 1 303 ? -19.734 1.467 -4.947 1.00 81.81 303 ASN A N 1
ATOM 2281 C CA . ASN A 1 303 ? -19.704 0.892 -3.600 1.00 81.81 303 ASN A CA 1
ATOM 2282 C C . ASN A 1 303 ? -19.545 1.942 -2.482 1.00 81.81 303 ASN A C 1
ATOM 2284 O O . ASN A 1 303 ? -19.071 1.630 -1.392 1.00 81.81 303 ASN A O 1
ATOM 2288 N N . GLY A 1 304 ? -19.951 3.192 -2.731 1.00 81.25 304 GLY A N 1
ATOM 2289 C CA . GLY A 1 304 ? -19.845 4.273 -1.742 1.00 81.25 304 GLY A CA 1
ATOM 2290 C C . GLY A 1 304 ? -18.438 4.873 -1.632 1.00 81.25 304 GLY A C 1
ATOM 2291 O O . GLY A 1 304 ? -18.065 5.406 -0.576 1.00 81.25 304 GLY A O 1
ATOM 2292 N N . ASN A 1 305 ? -17.665 4.805 -2.724 1.00 85.25 305 ASN A N 1
ATOM 2293 C CA . ASN A 1 305 ? -16.275 5.249 -2.815 1.00 85.25 305 ASN A CA 1
ATOM 2294 C C . ASN A 1 305 ? -15.361 4.507 -1.833 1.00 85.25 305 ASN A C 1
ATOM 2296 O O . ASN A 1 305 ? -14.556 5.133 -1.139 1.00 85.25 305 ASN A O 1
ATOM 2300 N N . LEU A 1 306 ? -15.503 3.184 -1.726 1.00 89.56 306 LEU A N 1
ATOM 2301 C CA . LEU A 1 306 ? -14.530 2.382 -0.991 1.00 89.56 306 LEU A CA 1
ATOM 2302 C C . LEU A 1 306 ? -13.231 2.282 -1.803 1.00 89.56 306 LEU A C 1
ATOM 2304 O O . LEU A 1 306 ? -13.285 2.227 -3.039 1.00 89.56 306 LEU A O 1
ATOM 2308 N N . PRO A 1 307 ? -12.068 2.246 -1.129 1.00 93.50 307 PRO A N 1
ATOM 2309 C CA . PRO A 1 307 ? -10.792 1.971 -1.773 1.00 93.50 307 PRO A CA 1
ATOM 2310 C C . PRO A 1 307 ? -10.825 0.626 -2.499 1.00 93.50 307 PRO A C 1
ATOM 2312 O O . PRO A 1 307 ? -11.191 -0.391 -1.915 1.00 93.50 307 PRO A O 1
ATOM 2315 N N . ALA A 1 308 ? -10.434 0.638 -3.769 1.00 93.81 308 ALA A N 1
ATOM 2316 C CA . ALA A 1 308 ? -10.231 -0.562 -4.569 1.00 93.81 308 ALA A CA 1
ATOM 2317 C C . ALA A 1 308 ? -8.767 -1.012 -4.505 1.00 93.81 308 ALA A C 1
ATOM 2319 O O . ALA A 1 308 ? -8.496 -2.164 -4.200 1.00 93.81 308 ALA A O 1
ATOM 2320 N N . PHE A 1 309 ? -7.833 -0.094 -4.764 1.00 94.69 309 PHE A N 1
ATOM 2321 C CA . PHE A 1 309 ? -6.391 -0.342 -4.724 1.00 94.69 309 PHE A CA 1
ATOM 2322 C C . PHE A 1 309 ? -5.626 0.979 -4.590 1.00 94.69 309 PHE A C 1
ATOM 2324 O O . PHE A 1 309 ? -6.141 2.041 -4.963 1.00 94.69 309 PHE A O 1
ATOM 2331 N N . PHE A 1 310 ? -4.395 0.946 -4.078 1.00 94.69 310 PHE A N 1
ATOM 2332 C CA . PHE A 1 310 ? -3.570 2.156 -3.990 1.00 94.69 310 PHE A CA 1
ATOM 2333 C C . PHE A 1 310 ? -2.845 2.462 -5.304 1.00 94.69 310 PHE A C 1
ATOM 2335 O O . PHE A 1 310 ? -2.490 1.573 -6.067 1.00 94.69 310 PHE A O 1
ATOM 2342 N N . ASN A 1 311 ? -2.551 3.732 -5.550 1.00 92.75 311 ASN A N 1
ATOM 2343 C CA . ASN A 1 311 ? -1.634 4.180 -6.590 1.00 92.75 311 ASN A CA 1
ATOM 2344 C C . ASN A 1 311 ? -0.547 5.040 -5.952 1.00 92.75 311 ASN A C 1
ATOM 2346 O O . ASN A 1 311 ? -0.856 6.039 -5.293 1.00 92.75 311 ASN A O 1
ATOM 2350 N N . MET A 1 312 ? 0.710 4.685 -6.200 1.00 90.44 312 MET A N 1
ATOM 2351 C CA . MET A 1 312 ? 1.866 5.455 -5.761 1.00 90.44 312 MET A CA 1
ATOM 2352 C C . MET A 1 312 ? 2.742 5.835 -6.947 1.00 90.44 312 MET A C 1
ATOM 2354 O O . MET A 1 312 ? 3.202 4.985 -7.713 1.00 90.44 312 MET A O 1
ATOM 2358 N N . THR A 1 313 ? 2.989 7.133 -7.067 1.00 85.31 313 THR A N 1
ATOM 2359 C CA . THR A 1 313 ? 3.964 7.692 -7.995 1.00 85.31 313 THR A CA 1
ATOM 2360 C C . THR A 1 313 ? 5.228 8.019 -7.210 1.00 85.31 313 THR A C 1
ATOM 2362 O O . THR A 1 313 ? 5.182 8.813 -6.276 1.00 85.31 313 THR A O 1
ATOM 2365 N N . VAL A 1 314 ? 6.359 7.426 -7.587 1.00 78.88 314 VAL A N 1
ATOM 2366 C CA . VAL A 1 314 ? 7.672 7.570 -6.936 1.00 78.88 314 VAL A CA 1
ATOM 2367 C C . VAL A 1 314 ? 8.721 7.926 -7.989 1.00 78.88 314 VAL A C 1
ATOM 2369 O O . VAL A 1 314 ? 9.754 7.278 -8.138 1.00 78.88 314 VAL A O 1
ATOM 2372 N N . GLY A 1 315 ? 8.447 8.982 -8.755 1.00 66.88 315 GLY A N 1
ATOM 2373 C CA . GLY A 1 315 ? 9.397 9.505 -9.744 1.00 66.88 315 GLY A CA 1
ATOM 2374 C C . GLY A 1 315 ? 10.485 10.387 -9.126 1.00 66.88 315 GLY A C 1
ATOM 2375 O O . GLY A 1 315 ? 11.268 11.003 -9.842 1.00 66.88 315 GLY A O 1
ATOM 2376 N N . SER A 1 316 ? 10.499 10.544 -7.802 1.00 64.69 316 SER A N 1
ATOM 2377 C CA . SER A 1 316 ? 11.379 11.484 -7.110 1.00 64.69 316 SER A CA 1
ATOM 2378 C C . SER A 1 316 ? 12.844 11.052 -7.060 1.00 64.69 316 SER A C 1
ATOM 2380 O O . SER A 1 316 ? 13.668 11.806 -6.560 1.00 64.69 316 SER A O 1
ATOM 2382 N N . ALA A 1 317 ? 13.208 9.898 -7.620 1.00 62.25 317 ALA A N 1
ATOM 2383 C CA . ALA A 1 317 ? 14.597 9.547 -7.912 1.00 62.25 317 ALA A CA 1
ATOM 2384 C C . ALA A 1 317 ? 15.098 10.218 -9.209 1.00 62.25 317 ALA A C 1
ATOM 2386 O O . ALA A 1 317 ? 15.779 9.596 -10.019 1.00 62.25 317 ALA A O 1
ATOM 2387 N N . SER A 1 318 ? 14.745 11.491 -9.402 1.00 61.22 318 SER A N 1
ATOM 2388 C CA . SER A 1 318 ? 15.030 12.300 -10.590 1.00 61.22 318 SER A CA 1
ATOM 2389 C C . SER A 1 318 ? 15.867 13.526 -10.226 1.00 61.22 318 SER A C 1
ATOM 2391 O O . SER A 1 318 ? 15.881 13.970 -9.080 1.00 61.22 318 SER A O 1
ATOM 2393 N N . ASN A 1 319 ? 16.544 14.123 -11.210 1.00 54.12 319 ASN A N 1
ATOM 2394 C CA . ASN A 1 319 ? 17.200 15.421 -11.042 1.00 54.12 319 ASN A CA 1
ATOM 2395 C C . ASN A 1 319 ? 16.298 16.627 -11.362 1.00 54.12 319 ASN A C 1
ATOM 2397 O O . ASN A 1 319 ? 16.702 17.771 -11.142 1.00 54.12 319 ASN A O 1
ATOM 2401 N N . LYS A 1 320 ? 15.105 16.385 -11.914 1.00 66.50 320 LYS A N 1
ATOM 2402 C CA . LYS A 1 320 ? 14.196 17.416 -12.409 1.00 66.50 320 LYS A CA 1
ATOM 2403 C C . LYS A 1 320 ? 12.823 17.162 -11.830 1.00 66.50 320 LYS A C 1
ATOM 2405 O O . LYS A 1 320 ? 12.162 16.229 -12.239 1.00 66.50 320 LYS A O 1
ATOM 2410 N N . PHE A 1 321 ? 12.339 18.024 -10.957 1.00 74.25 321 PHE A N 1
ATOM 2411 C CA . PHE A 1 321 ? 11.022 17.844 -10.354 1.00 74.25 321 PHE A CA 1
ATOM 2412 C C . PHE A 1 321 ? 9.965 18.645 -11.112 1.00 74.25 321 PHE A C 1
ATOM 2414 O O . PHE A 1 321 ? 10.231 19.763 -11.561 1.00 74.25 321 PHE A O 1
ATOM 2421 N N . TYR A 1 322 ? 8.774 18.070 -11.282 1.00 75.81 322 TYR A N 1
ATOM 2422 C CA . TYR A 1 322 ? 7.661 18.761 -11.930 1.00 75.81 322 TYR A CA 1
ATOM 2423 C C . TYR A 1 322 ? 6.715 19.348 -10.897 1.00 75.81 322 TYR A C 1
ATOM 2425 O O . TYR A 1 322 ? 6.387 18.720 -9.895 1.00 75.81 322 TYR A O 1
ATOM 2433 N N . ALA A 1 323 ? 6.240 20.557 -11.182 1.00 74.25 323 ALA A N 1
ATOM 2434 C CA . ALA A 1 323 ? 5.211 21.176 -10.372 1.00 74.25 323 ALA A CA 1
ATOM 2435 C C . ALA A 1 323 ? 3.879 20.430 -10.527 1.00 74.25 323 ALA A C 1
ATOM 2437 O O . ALA A 1 323 ? 3.497 19.959 -11.610 1.00 74.25 323 ALA A O 1
ATOM 2438 N N . LEU A 1 324 ? 3.148 20.385 -9.423 1.00 76.31 324 LEU A N 1
ATOM 2439 C CA . LEU A 1 324 ? 1.773 19.914 -9.383 1.00 76.31 324 LEU A CA 1
ATOM 2440 C C . LEU A 1 324 ? 0.879 20.925 -10.105 1.00 76.31 324 LEU A C 1
ATOM 2442 O O . LEU A 1 324 ? 1.084 22.138 -10.023 1.00 76.31 324 LEU A O 1
ATOM 2446 N N . SER A 1 325 ? -0.078 20.424 -10.881 1.00 73.00 325 SER A N 1
ATOM 2447 C CA . SER A 1 325 ? -0.880 21.274 -11.777 1.00 73.00 325 SER A CA 1
ATOM 2448 C C . SER A 1 325 ? -2.238 20.703 -12.171 1.00 73.00 325 SER A C 1
ATOM 2450 O O . SER A 1 325 ? -3.001 21.386 -12.854 1.00 73.00 325 SER A O 1
ATOM 2452 N N . ARG A 1 326 ? -2.528 19.452 -11.800 1.00 74.31 326 ARG A N 1
ATOM 2453 C CA . ARG A 1 326 ? -3.762 18.766 -12.178 1.00 74.31 326 ARG A CA 1
ATOM 2454 C C . ARG A 1 326 ? -4.578 18.445 -10.945 1.00 74.31 326 ARG A C 1
ATOM 2456 O O . ARG A 1 326 ? -4.043 17.963 -9.948 1.00 74.31 326 ARG A O 1
ATOM 2463 N N . SER A 1 327 ? -5.877 18.694 -11.048 1.00 77.31 327 SER A N 1
ATOM 2464 C CA . SER A 1 327 ? -6.842 18.213 -10.068 1.00 77.31 327 SER A CA 1
ATOM 2465 C C . SER A 1 327 ? -6.970 16.687 -10.161 1.00 77.31 327 SER A C 1
ATOM 2467 O O . SER A 1 327 ? -6.836 16.141 -11.260 1.00 77.31 327 SER A O 1
ATOM 2469 N N . PRO A 1 328 ? -7.259 15.998 -9.043 1.00 80.75 328 PRO A N 1
ATOM 2470 C CA . PRO A 1 328 ? -7.562 14.572 -9.053 1.00 80.75 328 PRO A CA 1
ATOM 2471 C C . PRO A 1 328 ? -8.757 14.275 -9.961 1.00 80.75 328 PRO A C 1
ATOM 2473 O O . PRO A 1 328 ? -9.689 15.078 -10.063 1.00 80.75 328 PRO A O 1
ATOM 2476 N N . VAL A 1 329 ? -8.737 13.117 -10.616 1.00 82.00 329 VAL A N 1
ATOM 2477 C CA . VAL A 1 329 ? -9.858 12.667 -11.453 1.00 82.00 329 VAL A CA 1
ATOM 2478 C C . VAL A 1 329 ? -10.978 12.063 -10.602 1.00 82.00 329 VAL A C 1
ATOM 2480 O O . VAL A 1 329 ? -10.765 11.649 -9.461 1.00 82.00 329 VAL A O 1
ATOM 2483 N N . ALA A 1 330 ? -12.182 11.963 -11.173 1.00 81.94 330 ALA A N 1
ATOM 2484 C CA . ALA A 1 330 ? -13.269 11.216 -10.549 1.00 81.94 330 ALA A CA 1
ATOM 2485 C C . ALA A 1 330 ? -12.832 9.760 -10.297 1.00 81.94 330 ALA A C 1
ATOM 2487 O O . ALA A 1 330 ? -12.317 9.096 -11.197 1.00 81.94 330 ALA A O 1
ATOM 2488 N N . GLY A 1 331 ? -13.025 9.268 -9.071 1.00 87.94 331 GLY A N 1
ATOM 2489 C CA . GLY A 1 331 ? -12.572 7.934 -8.670 1.00 87.94 331 GLY A CA 1
ATOM 2490 C C . GLY A 1 331 ? -11.137 7.869 -8.132 1.00 87.94 331 GLY A C 1
ATOM 2491 O O . GLY A 1 331 ? -10.640 6.767 -7.917 1.00 87.94 331 GLY A O 1
ATOM 2492 N N . GLN A 1 332 ? -10.482 9.008 -7.887 1.00 90.38 332 GLN A N 1
ATOM 2493 C CA . GLN A 1 332 ? -9.185 9.086 -7.213 1.00 90.38 332 GLN A CA 1
ATOM 2494 C C . GLN A 1 332 ? -9.305 9.880 -5.907 1.00 90.38 332 GLN A C 1
ATOM 2496 O O . GLN A 1 332 ? -9.666 11.056 -5.920 1.00 90.38 332 GLN A O 1
ATOM 2501 N N . HIS A 1 333 ? -8.939 9.272 -4.780 1.00 92.19 333 HIS A N 1
ATOM 2502 C CA . HIS A 1 333 ? -8.777 9.980 -3.509 1.00 92.19 333 HIS A CA 1
ATOM 2503 C C . HIS A 1 333 ? -7.287 10.144 -3.205 1.00 92.19 333 HIS A C 1
ATOM 2505 O O . HIS A 1 333 ? -6.568 9.165 -3.017 1.00 92.19 333 HIS A O 1
ATOM 2511 N N . ILE A 1 334 ? -6.807 11.388 -3.177 1.00 90.25 334 ILE A N 1
ATOM 2512 C CA . ILE A 1 334 ? -5.424 11.708 -2.804 1.00 90.25 334 ILE A CA 1
ATOM 2513 C C . ILE A 1 334 ? -5.254 11.523 -1.299 1.00 90.25 334 ILE A C 1
ATOM 2515 O O . ILE A 1 334 ? -6.035 12.077 -0.534 1.00 90.25 334 ILE A O 1
ATOM 2519 N N . ASN A 1 335 ? -4.211 10.812 -0.873 1.00 90.06 335 ASN A N 1
ATOM 2520 C CA . ASN A 1 335 ? -3.885 10.656 0.545 1.00 90.06 335 ASN A CA 1
ATOM 2521 C C . ASN A 1 335 ? -2.658 11.462 0.962 1.00 90.06 335 ASN A C 1
ATOM 2523 O O . ASN A 1 335 ? -2.626 12.015 2.054 1.00 90.06 335 ASN A O 1
ATOM 2527 N N . LYS A 1 336 ? -1.630 11.517 0.111 1.00 88.69 336 LYS A N 1
ATOM 2528 C CA . LYS A 1 336 ? -0.401 12.259 0.390 1.00 88.69 336 LYS A CA 1
ATOM 2529 C C . LYS A 1 336 ? 0.188 12.783 -0.905 1.00 88.69 336 LYS A C 1
ATOM 2531 O O . LYS A 1 336 ? 0.285 12.054 -1.886 1.00 88.69 336 LYS A O 1
ATOM 2536 N N . ILE A 1 337 ? 0.624 14.034 -0.887 1.00 84.19 337 ILE A N 1
ATOM 2537 C CA . ILE A 1 337 ? 1.456 14.607 -1.942 1.00 84.19 337 ILE A CA 1
ATOM 2538 C C . ILE A 1 337 ? 2.707 15.184 -1.291 1.00 84.19 337 ILE A C 1
ATOM 2540 O O . ILE A 1 337 ? 2.630 15.837 -0.244 1.00 84.19 337 ILE A O 1
ATOM 2544 N N . ILE A 1 338 ? 3.862 14.944 -1.907 1.00 79.56 338 ILE A N 1
ATOM 2545 C CA . ILE A 1 338 ? 5.114 15.597 -1.539 1.00 79.56 338 ILE A CA 1
ATOM 2546 C C . ILE A 1 338 ? 5.623 16.342 -2.771 1.00 79.56 338 ILE A C 1
ATOM 2548 O O . ILE A 1 338 ? 6.088 15.760 -3.750 1.00 79.56 338 ILE A O 1
ATOM 2552 N N . ASP A 1 339 ? 5.503 17.666 -2.697 1.00 75.44 339 ASP A N 1
ATOM 2553 C CA . ASP A 1 339 ? 5.975 18.588 -3.722 1.00 75.44 339 ASP A CA 1
ATOM 2554 C C . ASP A 1 339 ? 7.480 18.818 -3.574 1.00 75.44 339 ASP A C 1
ATOM 2556 O O . ASP A 1 339 ? 7.945 19.751 -2.915 1.00 75.44 339 ASP A O 1
ATOM 2560 N N . SER A 1 340 ? 8.251 17.935 -4.191 1.00 71.81 340 SER A N 1
ATOM 2561 C CA . SER A 1 340 ? 9.714 17.965 -4.208 1.00 71.81 340 SER A CA 1
ATOM 2562 C C . SER A 1 340 ? 10.303 19.229 -4.843 1.00 71.81 340 SER A C 1
ATOM 2564 O O . SER A 1 340 ? 11.443 19.574 -4.531 1.00 71.81 340 SER A O 1
ATOM 2566 N N . THR A 1 341 ? 9.540 19.983 -5.650 1.00 70.12 341 THR A N 1
ATOM 2567 C CA . THR A 1 341 ? 9.982 21.293 -6.169 1.00 70.12 341 THR A CA 1
ATOM 2568 C C . THR A 1 341 ? 10.096 22.348 -5.068 1.00 70.12 341 THR A C 1
ATOM 2570 O O . THR A 1 341 ? 10.861 23.302 -5.198 1.00 70.12 341 THR A O 1
ATOM 2573 N N . LYS A 1 342 ? 9.364 22.168 -3.962 1.00 73.25 342 LYS A N 1
ATOM 2574 C CA . LYS A 1 342 ? 9.344 23.092 -2.821 1.00 73.25 342 LYS A CA 1
ATOM 2575 C C . LYS A 1 342 ? 10.296 22.684 -1.698 1.00 73.25 342 LYS A C 1
ATOM 2577 O O . LYS A 1 342 ? 10.431 23.419 -0.719 1.00 73.25 342 LYS A O 1
ATOM 2582 N N . ILE A 1 343 ? 10.961 21.535 -1.812 1.00 71.44 343 ILE A N 1
ATOM 2583 C CA . ILE A 1 343 ? 11.885 21.048 -0.788 1.00 71.44 343 ILE A CA 1
ATOM 2584 C C . ILE A 1 343 ? 13.313 21.412 -1.190 1.00 71.44 343 ILE A C 1
ATOM 2586 O O . ILE A 1 343 ? 13.821 20.972 -2.220 1.00 71.44 343 ILE A O 1
ATOM 2590 N N . ALA A 1 344 ? 13.977 22.211 -0.350 1.00 64.75 344 ALA A N 1
ATOM 2591 C CA . ALA A 1 344 ? 15.383 22.556 -0.542 1.00 64.75 344 ALA A CA 1
ATOM 2592 C C . ALA A 1 344 ? 16.249 21.290 -0.675 1.00 64.75 344 ALA A C 1
ATOM 2594 O O . ALA A 1 344 ? 16.056 20.325 0.062 1.00 64.75 344 ALA A O 1
ATOM 2595 N N . GLY A 1 345 ? 17.187 21.302 -1.623 1.00 65.88 345 GLY A N 1
ATOM 2596 C CA . GLY A 1 345 ? 18.061 20.160 -1.903 1.00 65.88 345 GLY A CA 1
ATOM 2597 C C . GLY A 1 345 ? 17.426 19.058 -2.750 1.00 65.88 345 GLY A C 1
ATOM 2598 O O . GLY A 1 345 ? 18.152 18.155 -3.152 1.00 65.88 345 GLY A O 1
ATOM 2599 N N . SER A 1 346 ? 16.127 19.164 -3.062 1.00 67.00 346 SER A N 1
ATOM 2600 C CA . SER A 1 346 ? 15.428 18.302 -4.018 1.00 67.00 346 SER A CA 1
ATOM 2601 C C . SER A 1 346 ? 15.640 16.807 -3.722 1.00 67.00 346 SER A C 1
ATOM 2603 O O . SER A 1 346 ? 16.300 16.109 -4.495 1.00 67.00 346 SER A O 1
ATOM 2605 N N . PRO A 1 347 ? 15.150 16.336 -2.559 1.00 70.69 347 PRO A N 1
ATOM 2606 C CA . PRO A 1 347 ? 15.510 15.034 -2.023 1.00 70.69 347 PRO A CA 1
ATOM 2607 C C . PRO A 1 347 ? 15.055 13.906 -2.945 1.00 70.69 347 PRO A C 1
ATOM 2609 O O . PRO A 1 347 ? 13.951 13.927 -3.495 1.00 70.69 347 PRO A O 1
ATOM 2612 N N . LEU A 1 348 ? 15.919 12.903 -3.071 1.00 75.19 348 LEU A N 1
ATOM 2613 C CA . LEU A 1 348 ? 15.611 11.666 -3.770 1.00 75.19 348 LEU A CA 1
ATOM 2614 C C . LEU A 1 348 ? 14.750 10.786 -2.867 1.00 75.19 348 LEU A C 1
ATOM 2616 O O . LEU A 1 348 ? 14.905 10.829 -1.647 1.00 75.19 348 LEU A O 1
ATOM 2620 N N . ALA A 1 349 ? 13.876 9.967 -3.455 1.00 76.00 349 ALA A N 1
ATOM 2621 C CA . ALA A 1 349 ? 13.092 9.000 -2.692 1.00 76.00 349 ALA A CA 1
ATOM 2622 C C . ALA A 1 349 ? 13.105 7.611 -3.317 1.00 76.00 349 ALA A C 1
ATOM 2624 O O . ALA A 1 349 ? 13.221 7.468 -4.534 1.00 76.00 349 ALA A O 1
ATOM 2625 N N . TYR A 1 350 ? 12.908 6.610 -2.469 1.00 77.50 350 TYR A N 1
ATOM 2626 C CA . TYR A 1 350 ? 12.544 5.259 -2.871 1.00 77.50 350 TYR A CA 1
ATOM 2627 C C . TYR A 1 350 ? 11.515 4.692 -1.891 1.00 77.50 350 TYR A C 1
ATOM 2629 O O . TYR A 1 350 ? 11.305 5.237 -0.804 1.00 77.50 350 TYR A O 1
ATOM 2637 N N . GLN A 1 351 ? 10.869 3.590 -2.265 1.00 81.50 351 GLN A N 1
ATOM 2638 C CA . GLN A 1 351 ? 9.917 2.902 -1.392 1.00 81.50 351 GLN A CA 1
ATOM 2639 C C . GLN A 1 351 ? 10.402 1.527 -0.977 1.00 81.50 351 GLN A C 1
ATOM 2641 O O . GLN A 1 351 ? 10.989 0.831 -1.793 1.00 81.50 351 GLN A O 1
ATOM 2646 N N . MET A 1 352 ? 10.088 1.138 0.257 1.00 79.75 352 MET A N 1
ATOM 2647 C CA . MET A 1 352 ? 10.234 -0.215 0.779 1.00 79.75 352 MET A CA 1
ATOM 2648 C C . MET A 1 352 ? 8.879 -0.841 1.045 1.00 79.75 352 MET A C 1
ATOM 2650 O O . MET A 1 352 ? 8.101 -0.282 1.813 1.00 79.75 352 MET A O 1
ATOM 2654 N N . ILE A 1 353 ? 8.632 -2.013 0.461 1.00 82.50 353 ILE A N 1
ATOM 2655 C CA . ILE A 1 353 ? 7.431 -2.812 0.726 1.00 82.50 353 ILE A CA 1
ATOM 2656 C C . ILE A 1 353 ? 7.806 -3.989 1.617 1.00 82.50 353 ILE A C 1
ATOM 2658 O O . ILE A 1 353 ? 8.658 -4.798 1.254 1.00 82.50 353 ILE A O 1
ATOM 2662 N N . ASN A 1 354 ? 7.149 -4.083 2.765 1.00 81.88 354 ASN A N 1
ATOM 2663 C CA . ASN A 1 354 ? 7.190 -5.235 3.646 1.00 81.88 354 ASN A CA 1
ATOM 2664 C C . ASN A 1 354 ? 5.861 -5.984 3.535 1.00 81.88 354 ASN A C 1
ATOM 2666 O O . ASN A 1 354 ? 4.811 -5.380 3.750 1.00 81.88 354 ASN A O 1
ATOM 2670 N N . VAL A 1 355 ? 5.917 -7.273 3.205 1.00 82.38 355 VAL A N 1
ATOM 2671 C CA . VAL A 1 355 ? 4.752 -8.161 3.140 1.00 82.38 355 VAL A CA 1
ATOM 2672 C C . VAL A 1 355 ? 4.876 -9.196 4.252 1.00 82.38 355 VAL A C 1
ATOM 2674 O O . VAL A 1 355 ? 5.808 -10.001 4.251 1.00 82.38 355 VAL A O 1
ATOM 2677 N N . ASN A 1 356 ? 3.931 -9.179 5.188 1.00 82.56 356 ASN A N 1
ATOM 2678 C CA . ASN A 1 356 ? 3.854 -10.101 6.313 1.00 82.56 356 ASN A CA 1
ATOM 2679 C C . ASN A 1 356 ? 2.471 -10.762 6.355 1.00 82.56 356 ASN A C 1
ATOM 2681 O O . ASN A 1 356 ? 1.513 -10.207 6.897 1.00 82.56 356 ASN A O 1
ATOM 2685 N N . GLY A 1 357 ? 2.357 -11.945 5.748 1.00 85.56 357 GLY A N 1
ATOM 2686 C CA . GLY A 1 357 ? 1.076 -12.637 5.619 1.00 85.56 357 GLY A CA 1
ATOM 2687 C C . GLY A 1 357 ? 0.065 -11.765 4.875 1.00 85.56 357 GLY A C 1
ATOM 2688 O O . GLY A 1 357 ? 0.340 -11.314 3.767 1.00 85.56 357 GLY A O 1
ATOM 2689 N N . SER A 1 358 ? -1.088 -11.496 5.485 1.00 89.94 358 SER A N 1
ATOM 2690 C CA . SER A 1 358 ? -2.120 -10.624 4.908 1.00 89.94 358 SER A CA 1
ATOM 2691 C C . SER A 1 358 ? -1.784 -9.133 4.966 1.00 89.94 358 SER A C 1
ATOM 2693 O O . SER A 1 358 ? -2.471 -8.356 4.308 1.00 89.94 358 SER A O 1
ATOM 2695 N N . PHE A 1 359 ? -0.758 -8.730 5.717 1.00 89.62 359 PHE A N 1
ATOM 2696 C CA . PHE A 1 359 ? -0.426 -7.333 5.975 1.00 89.62 359 PHE A CA 1
ATOM 2697 C C . PHE A 1 359 ? 0.688 -6.828 5.076 1.00 89.62 359 PHE A C 1
ATOM 2699 O O . PHE A 1 359 ? 1.682 -7.514 4.836 1.00 89.62 359 PHE A O 1
ATOM 2706 N N . VAL A 1 360 ? 0.548 -5.582 4.635 1.00 89.69 360 VAL A N 1
ATOM 2707 C CA . VAL A 1 360 ? 1.569 -4.891 3.857 1.00 89.69 360 VAL A CA 1
ATOM 2708 C C . VAL A 1 360 ? 1.827 -3.515 4.437 1.00 89.69 360 VAL A C 1
ATOM 2710 O O . VAL A 1 360 ? 0.893 -2.752 4.679 1.00 89.69 360 VAL A O 1
ATOM 2713 N N . THR A 1 361 ? 3.108 -3.182 4.572 1.00 87.50 361 THR A N 1
ATOM 2714 C CA . THR A 1 361 ? 3.592 -1.853 4.950 1.00 87.50 361 THR A CA 1
ATOM 2715 C C . THR A 1 361 ? 4.497 -1.318 3.852 1.00 87.50 361 THR A C 1
ATOM 2717 O O . THR A 1 361 ? 5.487 -1.948 3.491 1.00 87.50 361 THR A O 1
ATOM 2720 N N . ILE A 1 362 ? 4.183 -0.134 3.336 1.00 89.38 362 ILE A N 1
ATOM 2721 C CA . ILE A 1 362 ? 4.966 0.578 2.328 1.00 89.38 362 ILE A CA 1
ATOM 2722 C C . ILE A 1 362 ? 5.536 1.834 2.974 1.00 89.38 362 ILE A C 1
ATOM 2724 O O . ILE A 1 362 ? 4.780 2.719 3.365 1.00 89.38 362 ILE A O 1
ATOM 2728 N N . ARG A 1 363 ? 6.862 1.930 3.071 1.00 86.38 363 ARG A N 1
ATOM 2729 C CA . ARG A 1 363 ? 7.586 3.092 3.608 1.00 86.38 363 ARG A CA 1
ATOM 2730 C C . ARG A 1 363 ? 8.274 3.844 2.486 1.00 86.38 363 ARG A C 1
ATOM 2732 O O . ARG A 1 363 ? 9.058 3.257 1.749 1.00 86.38 363 ARG A O 1
ATOM 2739 N N . THR A 1 364 ? 8.029 5.143 2.389 1.00 84.88 364 THR A N 1
ATOM 2740 C CA . THR A 1 364 ? 8.754 6.033 1.482 1.00 84.88 364 THR A CA 1
ATOM 2741 C C . THR A 1 364 ? 9.901 6.679 2.238 1.00 84.88 364 THR A C 1
ATOM 2743 O O . THR A 1 364 ? 9.684 7.447 3.176 1.00 84.88 364 THR A O 1
ATOM 2746 N N . TRP A 1 365 ? 11.117 6.377 1.807 1.00 80.81 365 TRP A N 1
ATOM 2747 C CA . TRP A 1 365 ? 12.346 6.926 2.356 1.00 80.81 365 TRP A CA 1
ATOM 2748 C C . TRP A 1 365 ? 12.830 8.073 1.489 1.00 80.81 365 TRP A C 1
ATOM 2750 O O . TRP A 1 365 ? 12.872 7.936 0.267 1.00 80.81 365 TRP A O 1
ATOM 2760 N N . MET A 1 366 ? 13.232 9.179 2.111 1.00 79.00 366 MET A N 1
ATOM 2761 C CA . MET A 1 366 ? 13.803 10.327 1.404 1.00 79.00 366 MET A CA 1
ATOM 2762 C C . MET A 1 366 ? 15.203 10.667 1.900 1.00 79.00 366 MET A C 1
ATOM 2764 O O . MET A 1 366 ? 15.517 10.514 3.085 1.00 79.00 366 MET A O 1
ATOM 2768 N N . SER A 1 367 ? 16.043 11.120 0.969 1.00 74.12 367 SER A N 1
ATOM 2769 C CA . SER A 1 367 ? 17.404 11.559 1.250 1.00 74.12 367 SER A CA 1
ATOM 2770 C C . SER A 1 367 ? 17.397 12.839 2.096 1.00 74.12 367 SER A C 1
ATOM 2772 O O . SER A 1 367 ? 16.447 13.625 2.014 1.00 74.12 367 SER A O 1
ATOM 2774 N N . PRO A 1 368 ? 18.467 13.115 2.861 1.00 68.19 368 PRO A N 1
ATOM 2775 C CA . PRO A 1 368 ? 18.603 14.378 3.576 1.00 68.19 368 PRO A CA 1
ATOM 2776 C C . PRO A 1 368 ? 18.595 15.590 2.627 1.00 68.19 368 PRO A C 1
ATOM 2778 O O . PRO A 1 368 ? 18.773 15.482 1.411 1.00 68.19 368 PRO A O 1
ATOM 2781 N N . LYS A 1 369 ? 18.381 16.771 3.216 1.00 59.12 369 LYS A N 1
ATOM 2782 C CA . LYS A 1 369 ? 18.052 18.056 2.567 1.00 59.12 369 LYS A CA 1
ATOM 2783 C C . LYS A 1 369 ? 19.200 18.699 1.756 1.00 59.12 369 LYS A C 1
ATOM 2785 O O . LYS A 1 369 ? 19.148 19.886 1.444 1.00 59.12 369 LYS A O 1
ATOM 2790 N N . ASN A 1 370 ? 20.261 17.964 1.436 1.00 50.66 370 ASN A N 1
ATOM 2791 C CA . ASN A 1 370 ? 21.484 18.481 0.827 1.00 50.66 370 ASN A CA 1
ATOM 2792 C C . ASN A 1 370 ? 22.232 17.392 0.041 1.00 50.66 370 ASN A C 1
ATOM 2794 O O . ASN A 1 370 ? 22.581 16.335 0.558 1.00 50.66 370 ASN A O 1
ATOM 2798 N N . SER A 1 371 ? 22.536 17.705 -1.219 1.00 47.28 371 SER A N 1
ATOM 2799 C CA . SER A 1 371 ? 23.153 16.850 -2.244 1.00 47.28 371 SER A CA 1
ATOM 2800 C C . SER A 1 371 ? 24.623 16.461 -1.991 1.00 47.28 371 SER A C 1
ATOM 2802 O O . SER A 1 371 ? 25.354 16.181 -2.940 1.00 47.28 371 SER A O 1
ATOM 2804 N N . SER A 1 372 ? 25.088 16.500 -0.742 1.00 44.94 372 SER A N 1
ATOM 2805 C CA . SER A 1 372 ? 26.494 16.305 -0.360 1.00 44.94 372 SER A CA 1
ATOM 2806 C C . SER A 1 372 ? 26.709 15.469 0.911 1.00 44.94 372 SER A C 1
ATOM 2808 O O . SER A 1 372 ? 27.857 15.191 1.251 1.00 44.94 372 SER A O 1
ATOM 2810 N N . GLY A 1 373 ? 25.646 15.035 1.600 1.00 38.91 373 GLY A N 1
ATOM 2811 C CA . GLY A 1 373 ? 25.744 14.089 2.718 1.00 38.91 373 GLY A CA 1
ATOM 2812 C C . GLY A 1 373 ? 25.875 12.642 2.232 1.00 38.91 373 GLY A C 1
ATOM 2813 O O . GLY A 1 373 ? 25.315 12.276 1.201 1.00 38.91 373 GLY A O 1
ATOM 2814 N N . GLY A 1 374 ? 26.621 11.806 2.957 1.00 43.09 374 GLY A N 1
ATOM 2815 C CA . GLY A 1 374 ? 26.673 10.367 2.681 1.00 43.09 374 GLY A CA 1
ATOM 2816 C C . GLY A 1 374 ? 25.289 9.705 2.776 1.00 43.09 374 GLY A C 1
ATOM 2817 O O . GLY A 1 374 ? 24.373 10.235 3.399 1.00 43.09 374 GLY A O 1
ATOM 2818 N N . PHE A 1 375 ? 25.134 8.517 2.183 1.00 49.97 375 PHE A N 1
ATOM 2819 C CA . PHE A 1 375 ? 23.883 7.734 2.151 1.00 49.97 375 PHE A CA 1
ATOM 2820 C C . PHE A 1 375 ? 23.402 7.206 3.528 1.00 49.97 375 PHE A C 1
ATOM 2822 O O . PHE A 1 375 ? 22.676 6.219 3.585 1.00 49.97 375 PHE A O 1
ATOM 2829 N N . THR A 1 376 ? 23.818 7.792 4.650 1.00 50.81 376 THR A N 1
ATOM 2830 C CA . THR A 1 376 ? 23.557 7.260 5.998 1.00 50.81 376 THR A CA 1
ATOM 2831 C C . THR A 1 376 ? 22.310 7.820 6.675 1.00 50.81 376 THR A C 1
ATOM 2833 O O . THR A 1 376 ? 21.856 7.202 7.630 1.00 50.81 376 THR A O 1
ATOM 2836 N N . ASP A 1 377 ? 21.724 8.909 6.163 1.00 66.31 377 ASP A N 1
ATOM 2837 C CA . ASP A 1 377 ? 20.747 9.715 6.918 1.00 66.31 377 ASP A CA 1
ATOM 2838 C C . ASP A 1 377 ? 19.371 9.787 6.221 1.00 66.31 377 ASP A C 1
ATOM 2840 O O . ASP A 1 377 ? 18.721 10.835 6.171 1.00 66.31 377 ASP A O 1
ATOM 2844 N N . TRP A 1 378 ? 18.935 8.681 5.612 1.00 76.25 378 TRP A N 1
ATOM 2845 C CA . TRP A 1 378 ? 17.598 8.583 5.020 1.00 76.25 378 TRP A CA 1
ATOM 2846 C C . TRP A 1 378 ? 16.541 8.493 6.118 1.00 76.25 378 TRP A C 1
ATOM 2848 O O . TRP A 1 378 ? 16.750 7.837 7.131 1.00 76.25 378 TRP A O 1
ATOM 2858 N N . THR A 1 379 ? 15.391 9.127 5.905 1.00 79.31 379 THR A N 1
ATOM 2859 C CA . THR A 1 379 ? 14.281 9.112 6.872 1.00 79.31 379 THR A CA 1
ATOM 2860 C C . THR A 1 379 ? 12.981 8.699 6.201 1.00 79.31 379 THR A C 1
ATOM 2862 O O . THR A 1 379 ? 12.796 8.917 5.001 1.00 79.31 379 THR A O 1
ATOM 2865 N N . VAL A 1 380 ? 12.072 8.099 6.970 1.00 81.62 380 VAL A N 1
ATOM 2866 C CA . VAL A 1 380 ? 10.727 7.753 6.497 1.00 81.62 380 VAL A CA 1
ATOM 2867 C C . VAL A 1 380 ? 9.875 9.023 6.450 1.00 81.62 380 VAL A C 1
ATOM 2869 O O . VAL A 1 380 ? 9.656 9.670 7.470 1.00 81.62 380 VAL A O 1
ATOM 2872 N N . TRP A 1 381 ? 9.395 9.381 5.261 1.00 83.38 381 TRP A N 1
ATOM 2873 C CA . TRP A 1 381 ? 8.580 10.584 5.016 1.00 83.38 381 TRP A CA 1
ATOM 2874 C C . TRP A 1 381 ? 7.104 10.288 4.794 1.00 83.38 381 TRP A C 1
ATOM 2876 O O . TRP A 1 381 ? 6.253 11.164 4.962 1.00 83.38 381 TRP A O 1
ATOM 2886 N N . ASP A 1 382 ? 6.798 9.056 4.416 1.00 87.50 382 ASP A N 1
ATOM 2887 C CA . ASP A 1 382 ? 5.440 8.564 4.301 1.00 87.50 382 ASP A CA 1
ATOM 2888 C C . ASP A 1 382 ? 5.423 7.071 4.604 1.00 87.50 382 ASP A C 1
ATOM 2890 O O . ASP A 1 382 ? 6.375 6.355 4.289 1.00 87.50 382 ASP A O 1
ATOM 2894 N N . GLU A 1 383 ? 4.340 6.595 5.201 1.00 87.31 383 GLU A N 1
ATOM 2895 C CA . GLU A 1 383 ? 4.121 5.167 5.358 1.00 87.31 383 GLU A CA 1
ATOM 2896 C C . GLU A 1 383 ? 2.632 4.848 5.216 1.00 87.31 383 GLU A C 1
ATOM 2898 O O . GLU A 1 383 ? 1.768 5.484 5.829 1.00 87.31 383 GLU A O 1
ATOM 2903 N N . TYR A 1 384 ? 2.364 3.837 4.399 1.00 90.94 384 TYR A N 1
ATOM 2904 C CA . TYR A 1 384 ? 1.051 3.324 4.055 1.00 90.94 384 TYR A CA 1
ATOM 2905 C C . TYR A 1 384 ? 0.949 1.863 4.452 1.00 90.94 384 TYR A C 1
ATOM 2907 O O . TYR A 1 384 ? 1.895 1.104 4.253 1.00 90.94 384 TYR A O 1
ATOM 2915 N N . THR A 1 385 ? -0.205 1.456 4.956 1.00 90.44 385 THR A N 1
ATOM 2916 C CA . THR A 1 385 ? -0.464 0.063 5.297 1.00 90.44 385 THR A CA 1
ATOM 2917 C C . THR A 1 385 ? -1.803 -0.389 4.744 1.00 90.44 385 THR A C 1
ATOM 2919 O O . THR A 1 385 ? -2.733 0.409 4.594 1.00 90.44 385 THR A O 1
ATOM 2922 N N . TYR A 1 386 ? -1.899 -1.679 4.441 1.00 93.56 386 TYR A N 1
ATOM 2923 C CA . TYR A 1 386 ? -3.177 -2.334 4.216 1.00 93.56 386 TYR A CA 1
ATOM 2924 C C . TYR A 1 386 ? -3.145 -3.798 4.653 1.00 93.56 386 TYR A C 1
ATOM 2926 O O . TYR A 1 386 ? -2.072 -4.362 4.875 1.00 93.56 386 TYR A O 1
ATOM 2934 N N . SER A 1 387 ? -4.325 -4.415 4.743 1.00 93.19 387 SER A N 1
ATOM 2935 C CA . SER A 1 387 ? -4.452 -5.863 4.890 1.00 93.19 387 SER A CA 1
ATOM 2936 C C . SER A 1 387 ? -5.454 -6.468 3.905 1.00 93.19 387 SER A C 1
ATOM 2938 O O . SER A 1 387 ? -6.508 -5.883 3.652 1.00 93.19 387 SER A O 1
ATOM 2940 N N . ARG A 1 388 ? -5.142 -7.663 3.386 1.00 92.88 388 ARG A N 1
ATOM 2941 C CA . ARG A 1 388 ? -6.033 -8.488 2.543 1.00 92.88 388 ARG A CA 1
ATOM 2942 C C . ARG A 1 388 ? -7.175 -9.137 3.317 1.00 92.88 388 ARG A C 1
ATOM 2944 O O . ARG A 1 388 ? -8.215 -9.417 2.734 1.00 92.88 388 ARG A O 1
ATOM 2951 N N . ASN A 1 389 ? -6.985 -9.384 4.612 1.00 94.00 389 ASN A N 1
ATOM 2952 C CA . ASN A 1 389 ? -7.989 -10.034 5.458 1.00 94.00 389 ASN A CA 1
ATOM 2953 C C . ASN A 1 389 ? -8.892 -9.034 6.195 1.00 94.00 389 ASN A C 1
ATOM 2955 O O . ASN A 1 389 ? -9.620 -9.405 7.113 1.00 94.00 389 ASN A O 1
ATOM 2959 N N . GLY A 1 390 ? -8.840 -7.762 5.805 1.00 93.44 390 GLY A N 1
ATOM 2960 C CA . GLY A 1 390 ? -9.679 -6.721 6.366 1.00 93.44 390 GLY A CA 1
ATOM 2961 C C . GLY A 1 390 ? -10.201 -5.765 5.304 1.00 93.44 390 GLY A C 1
ATOM 2962 O O . GLY A 1 390 ? -10.461 -6.158 4.167 1.00 93.44 390 GLY A O 1
ATOM 2963 N N . ARG A 1 391 ? -10.414 -4.505 5.683 1.00 92.38 391 ARG A N 1
ATOM 2964 C CA . ARG A 1 391 ? -11.097 -3.523 4.835 1.00 92.38 391 ARG A CA 1
ATOM 2965 C C . ARG A 1 391 ? -10.495 -2.143 4.988 1.00 92.38 391 ARG A C 1
ATOM 2967 O O . ARG A 1 391 ? -10.046 -1.765 6.067 1.00 92.38 391 ARG A O 1
ATOM 2974 N N . GLN A 1 392 ? -10.526 -1.388 3.898 1.00 93.50 392 GLN A N 1
ATOM 2975 C CA . GLN A 1 392 ? -10.035 -0.019 3.857 1.00 93.50 392 GLN A CA 1
ATOM 2976 C C . GLN A 1 392 ? -11.177 0.983 3.697 1.00 93.50 392 GLN A C 1
ATOM 2978 O O . GLN A 1 392 ? -12.206 0.688 3.085 1.00 93.50 392 GLN A O 1
ATOM 2983 N N . PHE A 1 393 ? -10.964 2.187 4.219 1.00 93.44 393 PHE A N 1
ATOM 2984 C CA . PHE A 1 393 ? -11.915 3.288 4.185 1.00 93.44 393 PHE A CA 1
ATOM 2985 C C . PHE A 1 393 ? -11.177 4.597 3.927 1.00 93.44 393 PHE A C 1
ATOM 2987 O O . PHE A 1 393 ? -10.209 4.917 4.612 1.00 93.44 393 PHE A O 1
ATOM 2994 N N . THR A 1 394 ? -11.661 5.402 2.982 1.00 93.25 394 THR A N 1
ATOM 2995 C CA . THR A 1 394 ? -11.198 6.788 2.848 1.00 93.25 394 THR A CA 1
ATOM 2996 C C . THR A 1 394 ? -12.103 7.747 3.599 1.00 93.25 394 THR A C 1
ATOM 2998 O O . THR A 1 394 ? -13.325 7.696 3.418 1.00 93.25 394 THR A O 1
ATOM 3001 N N . VAL A 1 395 ? -11.507 8.673 4.346 1.00 93.25 395 VAL A N 1
ATOM 3002 C CA . VAL A 1 395 ? -12.211 9.715 5.105 1.00 93.25 395 VAL A CA 1
ATOM 3003 C C . VAL A 1 395 ? -11.681 11.079 4.687 1.00 93.25 395 VAL A C 1
ATOM 3005 O O . VAL A 1 395 ? -10.483 11.336 4.799 1.00 93.25 395 VAL A O 1
ATOM 3008 N N . ALA A 1 396 ? -12.554 11.942 4.167 1.00 92.44 396 ALA A N 1
ATOM 3009 C CA . ALA A 1 396 ? -12.177 13.289 3.742 1.00 92.44 396 ALA A CA 1
ATOM 3010 C C . ALA A 1 396 ? -11.724 14.141 4.937 1.00 92.44 396 ALA A C 1
ATOM 3012 O O . ALA A 1 396 ? -12.156 13.906 6.063 1.00 92.44 396 ALA A O 1
ATOM 3013 N N . SER A 1 397 ? -10.878 15.140 4.689 1.00 91.50 397 SER A N 1
ATOM 3014 C CA . SER A 1 397 ? -10.574 16.190 5.669 1.00 91.50 397 SER A CA 1
ATOM 3015 C C . SER A 1 397 ? -11.863 16.815 6.222 1.00 91.50 397 SER A C 1
ATOM 3017 O O . SER A 1 397 ? -12.765 17.166 5.459 1.00 91.50 397 SER A O 1
ATOM 3019 N N . GLY A 1 398 ? -11.966 16.911 7.548 1.00 91.94 398 GLY A N 1
ATOM 3020 C CA . GLY A 1 398 ? -13.130 17.422 8.273 1.00 91.94 398 GLY A CA 1
ATOM 3021 C C . GLY A 1 398 ? -14.314 16.456 8.377 1.00 91.94 398 GLY A C 1
ATOM 3022 O O . GLY A 1 398 ? -15.313 16.807 9.001 1.00 91.94 398 GLY A O 1
ATOM 3023 N N . ALA A 1 399 ? -14.239 15.262 7.780 1.00 92.69 399 ALA A N 1
ATOM 3024 C CA . ALA A 1 399 ? -15.307 14.271 7.857 1.00 92.69 399 ALA A CA 1
ATOM 3025 C C . ALA A 1 399 ? -15.147 13.335 9.063 1.00 92.69 399 ALA A C 1
ATOM 3027 O O . ALA A 1 399 ? -14.042 13.040 9.524 1.00 92.69 399 ALA A O 1
ATOM 3028 N N . ASP A 1 400 ? -16.289 12.845 9.533 1.00 91.19 400 ASP A N 1
ATOM 3029 C CA . ASP A 1 400 ? -16.410 11.962 10.684 1.00 91.19 400 ASP A CA 1
ATOM 3030 C C . ASP A 1 400 ? -16.134 10.489 10.310 1.00 91.19 400 ASP A C 1
ATOM 3032 O O . ASP A 1 400 ? -16.558 10.004 9.254 1.00 91.19 400 ASP A O 1
ATOM 3036 N N . TYR A 1 401 ? -15.419 9.773 11.179 1.00 90.44 401 TYR A N 1
ATOM 3037 C CA . TYR A 1 401 ? -15.049 8.367 11.011 1.00 90.44 401 TYR A CA 1
ATOM 3038 C C . TYR A 1 401 ? -16.258 7.422 11.058 1.00 90.44 401 TYR A C 1
ATOM 3040 O O . TYR A 1 401 ? -16.342 6.496 10.250 1.00 90.44 401 TYR A O 1
ATOM 3048 N N . ASN A 1 402 ? -17.226 7.679 11.935 1.00 84.88 402 ASN A N 1
ATOM 3049 C CA . ASN A 1 402 ? -18.458 6.901 12.063 1.00 84.88 402 ASN A CA 1
ATOM 3050 C C . ASN A 1 402 ? -19.345 7.026 10.813 1.00 84.88 402 ASN A C 1
ATOM 3052 O O . ASN A 1 402 ? -19.918 6.040 10.352 1.00 84.88 402 ASN A O 1
ATOM 3056 N N . SER A 1 403 ? -19.385 8.201 10.174 1.00 84.50 403 SER A N 1
ATOM 3057 C CA . SER A 1 403 ? -20.141 8.413 8.924 1.00 84.50 403 SER A CA 1
ATOM 3058 C C . SER A 1 403 ? -19.701 7.507 7.762 1.00 84.50 403 SER A C 1
ATOM 3060 O O . SER A 1 403 ? -20.434 7.337 6.784 1.00 84.50 403 SER A O 1
ATOM 3062 N N . ARG A 1 404 ? -18.502 6.914 7.855 1.00 84.31 404 ARG A N 1
ATOM 3063 C CA . ARG A 1 404 ? -17.951 5.980 6.864 1.00 84.31 404 ARG A CA 1
ATOM 3064 C C . ARG A 1 404 ? -18.201 4.512 7.207 1.00 84.31 404 ARG A C 1
ATOM 3066 O O . ARG A 1 404 ? -17.713 3.663 6.465 1.00 84.31 404 ARG A O 1
ATOM 3073 N N . ASP A 1 405 ? -18.962 4.235 8.271 1.00 85.19 405 ASP A N 1
ATOM 3074 C CA . ASP A 1 405 ? -19.262 2.891 8.784 1.00 85.19 405 ASP A CA 1
ATOM 3075 C C . ASP A 1 405 ? -17.990 2.038 8.846 1.00 85.19 405 ASP A C 1
ATOM 3077 O O . ASP A 1 405 ? -17.886 0.973 8.231 1.00 85.19 405 ASP A O 1
ATOM 3081 N N . ILE A 1 406 ? -16.966 2.564 9.533 1.00 90.81 406 ILE A N 1
ATOM 3082 C CA . ILE A 1 406 ? -15.700 1.854 9.722 1.00 90.81 406 ILE A CA 1
ATOM 3083 C C . ILE A 1 406 ? -15.970 0.687 10.662 1.00 90.81 406 ILE A C 1
ATOM 3085 O O . ILE A 1 406 ? -15.869 0.789 11.885 1.00 90.81 406 ILE A O 1
ATOM 3089 N N . ARG A 1 407 ? -16.362 -0.423 10.047 1.00 92.69 407 ARG A N 1
ATOM 3090 C CA . ARG A 1 407 ? -16.756 -1.671 10.675 1.00 92.69 407 ARG A CA 1
ATOM 3091 C C . ARG A 1 407 ? -16.193 -2.831 9.875 1.00 92.69 407 ARG A C 1
ATOM 3093 O O . ARG A 1 407 ? -16.355 -2.902 8.655 1.00 92.69 407 ARG A O 1
ATOM 3100 N N . HIS A 1 408 ? -15.601 -3.789 10.575 1.00 94.88 408 HIS A N 1
ATOM 3101 C CA . HIS A 1 408 ? -15.232 -5.063 9.977 1.00 94.88 408 HIS A CA 1
ATOM 3102 C C . HIS A 1 408 ? -15.441 -6.209 10.958 1.00 94.88 408 HIS A C 1
ATOM 3104 O O . HIS A 1 408 ? -15.295 -6.039 12.168 1.00 94.88 408 HIS A O 1
ATOM 3110 N N . THR A 1 409 ? -15.776 -7.372 10.416 1.00 94.81 409 THR A N 1
ATOM 3111 C CA . THR A 1 409 ? -15.837 -8.630 11.154 1.00 94.81 409 THR A CA 1
ATOM 3112 C C . THR A 1 409 ? -14.623 -9.452 10.760 1.00 94.81 409 THR A C 1
ATOM 3114 O O . THR A 1 409 ? -14.353 -9.604 9.570 1.00 94.81 409 THR A O 1
ATOM 3117 N N . SER A 1 410 ? -13.880 -9.941 11.745 1.00 93.88 410 SER A N 1
ATOM 3118 C CA . SER A 1 410 ? -12.747 -10.829 11.537 1.00 93.88 410 SER A CA 1
ATOM 3119 C C . SER A 1 410 ? -13.168 -12.028 10.690 1.00 93.88 410 SER A C 1
ATOM 3121 O O . SER A 1 410 ? -14.149 -12.693 11.039 1.00 93.88 410 SER A O 1
ATOM 3123 N N . PRO A 1 411 ? -12.440 -12.343 9.607 1.00 90.50 411 PRO A N 1
ATOM 3124 C CA . PRO A 1 411 ? -12.687 -13.560 8.844 1.00 90.50 411 PRO A CA 1
ATOM 3125 C C . PRO A 1 411 ? -12.208 -14.826 9.577 1.00 90.50 411 PRO A C 1
ATOM 3127 O O . PRO A 1 411 ? -12.434 -15.921 9.073 1.00 90.50 411 PRO A O 1
ATOM 3130 N N . ILE A 1 412 ? -11.537 -14.686 10.730 1.00 86.25 412 ILE A N 1
ATOM 3131 C CA . ILE A 1 412 ? -10.928 -15.786 11.488 1.00 86.25 412 ILE A CA 1
ATOM 3132 C C . ILE A 1 412 ? -11.924 -16.344 12.517 1.00 86.25 412 ILE A C 1
ATOM 3134 O O . ILE A 1 412 ? -12.326 -17.500 12.418 1.00 86.25 412 ILE A O 1
ATOM 3138 N N . GLY A 1 413 ? -12.341 -15.525 13.487 1.00 78.44 413 GLY A N 1
ATOM 3139 C CA . GLY A 1 413 ? -13.139 -15.947 14.642 1.00 78.44 413 GLY A CA 1
ATOM 3140 C C . GLY A 1 413 ? -14.502 -15.271 14.789 1.00 78.44 413 GLY A C 1
ATOM 3141 O O . GLY A 1 413 ? -15.318 -15.776 15.548 1.00 78.44 413 GLY A O 1
ATOM 3142 N N . GLY A 1 414 ? -14.793 -14.200 14.036 1.00 82.44 414 GLY A N 1
ATOM 3143 C CA . GLY A 1 414 ? -16.078 -13.480 14.100 1.00 82.44 414 GLY A CA 1
ATOM 3144 C C . GLY A 1 414 ? -16.078 -12.205 14.954 1.00 82.44 414 GLY A C 1
ATOM 3145 O O . GLY A 1 414 ? -17.060 -11.454 14.929 1.00 82.44 414 GLY A O 1
ATOM 3146 N N . THR A 1 415 ? -14.955 -11.898 15.616 1.00 92.38 415 THR A N 1
ATOM 3147 C CA . THR A 1 415 ? -14.757 -10.646 16.364 1.00 92.38 415 THR A CA 1
ATOM 3148 C C . THR A 1 415 ? -15.083 -9.438 15.481 1.00 92.38 415 THR A C 1
ATOM 3150 O O . THR A 1 415 ? -14.668 -9.368 14.326 1.00 92.38 415 THR A O 1
ATOM 3153 N N . VAL A 1 416 ? -15.829 -8.463 16.000 1.00 94.19 416 VAL A N 1
ATOM 3154 C CA . VAL A 1 416 ? -16.232 -7.264 15.249 1.00 94.19 416 VAL A CA 1
ATOM 3155 C C . VAL A 1 416 ? -15.562 -6.034 15.836 1.00 94.19 416 VAL A C 1
ATOM 3157 O O . VAL A 1 416 ? -15.711 -5.770 17.024 1.00 94.19 416 VAL A O 1
ATOM 3160 N N . ALA A 1 417 ? -14.900 -5.246 14.992 1.00 95.50 417 ALA A N 1
ATOM 3161 C CA . ALA A 1 417 ? -14.337 -3.951 15.357 1.00 95.50 417 ALA A CA 1
ATOM 3162 C C . ALA A 1 417 ? -15.098 -2.817 14.662 1.00 95.50 417 ALA A C 1
ATOM 3164 O O . ALA A 1 417 ? -15.468 -2.942 13.487 1.00 95.50 417 ALA A O 1
ATOM 3165 N N . ARG A 1 418 ? -15.349 -1.722 15.388 1.00 95.44 418 ARG A N 1
ATOM 3166 C CA . ARG A 1 418 ? -16.052 -0.529 14.891 1.00 95.44 418 ARG A CA 1
ATOM 3167 C C . ARG A 1 418 ? -15.437 0.756 15.425 1.00 95.44 418 ARG A C 1
ATOM 3169 O O . ARG A 1 418 ? -15.153 0.835 16.616 1.00 95.44 418 ARG A O 1
ATOM 3176 N N . ILE A 1 419 ? -15.334 1.777 14.577 1.00 94.69 419 ILE A N 1
ATOM 3177 C CA . ILE A 1 419 ? -15.116 3.160 15.017 1.00 94.69 419 ILE A CA 1
ATOM 3178 C C . ILE A 1 419 ? -16.468 3.865 15.033 1.00 94.69 419 ILE A C 1
ATOM 3180 O O . ILE A 1 419 ? -17.136 3.941 14.004 1.00 94.69 419 ILE A O 1
ATOM 3184 N N . ILE A 1 420 ? -16.877 4.353 16.203 1.00 93.75 420 ILE A N 1
ATOM 3185 C CA . ILE A 1 420 ? -18.212 4.947 16.407 1.00 93.75 420 ILE A CA 1
ATOM 3186 C C . ILE A 1 420 ? -18.190 6.462 16.638 1.00 93.75 420 ILE A C 1
ATOM 3188 O O . ILE A 1 420 ? -19.248 7.079 16.702 1.00 93.75 420 ILE A O 1
ATOM 3192 N N . ASP A 1 421 ? -17.002 7.049 16.769 1.00 92.06 421 ASP A N 1
ATOM 3193 C CA . ASP A 1 421 ? -16.782 8.494 16.840 1.00 92.06 421 ASP A CA 1
ATOM 3194 C C . ASP A 1 421 ? -15.342 8.826 16.418 1.00 92.06 421 ASP A C 1
ATOM 3196 O O . ASP A 1 421 ? -14.451 7.975 16.510 1.00 92.06 421 ASP A O 1
ATOM 3200 N N . GLY A 1 422 ? -15.120 10.069 15.996 1.00 91.50 422 GLY A N 1
ATOM 3201 C CA . GLY A 1 422 ? -13.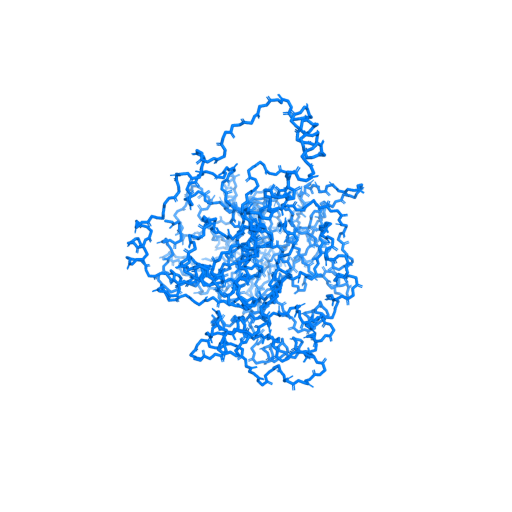825 10.642 15.647 1.00 91.50 422 GLY A CA 1
ATOM 3202 C C . GLY A 1 422 ? -13.896 11.409 14.331 1.00 91.50 422 GLY A C 1
ATOM 3203 O O . GLY A 1 422 ? -14.781 11.194 13.509 1.00 91.50 422 GLY A O 1
ATOM 3204 N N . THR A 1 423 ? -12.964 12.329 14.106 1.00 92.50 423 THR A N 1
ATOM 3205 C CA . THR A 1 423 ? -12.948 13.174 12.904 1.00 92.50 423 THR A CA 1
ATOM 3206 C C . THR A 1 423 ? -11.554 13.191 12.304 1.00 92.50 423 THR A C 1
ATOM 3208 O O . THR A 1 423 ? -10.566 13.308 13.027 1.00 92.50 423 THR A O 1
ATOM 3211 N N . ASN A 1 424 ? -11.470 13.122 10.976 1.00 92.50 424 ASN A N 1
ATOM 3212 C CA . ASN A 1 424 ? -10.232 13.428 10.275 1.00 92.50 424 ASN A CA 1
ATOM 3213 C C . ASN A 1 424 ? -9.975 14.939 10.370 1.00 92.50 424 ASN A C 1
ATOM 3215 O O . ASN A 1 424 ? -10.631 15.712 9.669 1.00 92.50 424 ASN A O 1
ATOM 3219 N N . THR A 1 425 ? -9.030 15.369 11.207 1.00 89.69 425 THR A N 1
ATOM 3220 C CA . THR A 1 425 ? -8.700 16.797 11.356 1.00 89.69 425 THR A CA 1
ATOM 3221 C C . THR A 1 425 ? -7.475 17.209 10.542 1.00 89.69 425 THR A C 1
ATOM 3223 O O . THR A 1 425 ? -6.993 18.331 10.696 1.00 89.69 425 THR A O 1
ATOM 3226 N N . ASP A 1 426 ? -7.001 16.356 9.621 1.00 86.44 426 ASP A N 1
ATOM 3227 C CA . ASP A 1 426 ? -5.943 16.721 8.680 1.00 86.44 426 ASP A CA 1
ATOM 3228 C C . ASP A 1 426 ? -6.403 17.896 7.813 1.00 86.44 426 ASP A C 1
ATOM 3230 O O . ASP A 1 426 ? -7.199 17.749 6.885 1.00 86.44 426 ASP A O 1
ATOM 3234 N N . THR A 1 427 ? -5.899 19.083 8.131 1.00 85.12 427 THR A N 1
ATOM 3235 C CA . THR A 1 427 ? -6.176 20.336 7.419 1.00 85.12 427 THR A CA 1
ATOM 3236 C C . THR A 1 427 ? -5.120 20.643 6.363 1.00 85.12 427 THR A C 1
ATOM 3238 O O . THR A 1 427 ? -5.108 21.744 5.811 1.00 85.12 427 THR A O 1
ATOM 3241 N N . THR A 1 428 ? -4.224 19.697 6.057 1.00 85.19 428 THR A N 1
ATOM 3242 C CA . THR A 1 428 ? -3.225 19.877 5.004 1.00 85.19 428 THR A CA 1
ATOM 3243 C C . THR A 1 428 ? -3.936 20.195 3.696 1.00 85.19 428 THR A C 1
ATOM 3245 O O . THR A 1 428 ? -4.780 19.442 3.228 1.00 85.19 428 THR A O 1
ATOM 3248 N N . THR A 1 429 ? -3.585 21.311 3.069 1.00 84.00 429 THR A N 1
ATOM 3249 C CA . THR A 1 429 ? -4.126 21.676 1.759 1.00 84.00 429 THR A CA 1
ATOM 3250 C C . THR A 1 429 ? -3.011 21.853 0.754 1.00 84.00 429 THR A C 1
ATOM 3252 O O . THR A 1 429 ? -2.011 22.526 1.011 1.00 84.00 429 THR A O 1
ATOM 3255 N N . TYR A 1 430 ? -3.227 21.307 -0.430 1.00 79.44 430 TYR A N 1
ATOM 3256 C CA . TYR A 1 430 ? -2.316 21.381 -1.552 1.00 79.44 430 TYR A CA 1
ATOM 3257 C C . TYR A 1 430 ? -2.914 22.302 -2.620 1.00 79.44 430 TYR A C 1
ATOM 3259 O O . TYR A 1 430 ? -3.885 21.935 -3.280 1.00 79.44 430 TYR A O 1
ATOM 3267 N N . THR A 1 431 ? -2.361 23.509 -2.776 1.00 74.81 431 THR A N 1
ATOM 3268 C CA . THR A 1 431 ? -2.895 24.520 -3.707 1.00 74.81 431 THR A CA 1
ATOM 3269 C C . THR A 1 431 ? -2.034 24.651 -4.961 1.00 74.81 431 THR A C 1
ATOM 3271 O O . THR A 1 431 ? -0.851 24.991 -4.865 1.00 74.81 431 THR A O 1
ATOM 3274 N N . TYR A 1 432 ? -2.644 24.443 -6.135 1.00 70.19 432 TYR A N 1
ATOM 3275 C CA . TYR A 1 432 ? -1.994 24.499 -7.449 1.00 70.19 432 TYR A CA 1
ATOM 3276 C C . TYR A 1 432 ? -2.937 25.009 -8.538 1.00 70.19 432 TYR A C 1
ATOM 3278 O O . TYR A 1 432 ? -4.049 24.512 -8.688 1.00 70.19 432 TYR A O 1
ATOM 3286 N N . GLY A 1 433 ? -2.491 25.993 -9.328 1.00 62.72 433 GLY A N 1
ATOM 3287 C CA . GLY A 1 433 ? -3.261 26.499 -10.474 1.00 62.72 433 GLY A CA 1
ATOM 3288 C C . GLY A 1 433 ? -4.670 27.003 -10.123 1.00 62.72 433 GLY A C 1
ATOM 3289 O O . GLY A 1 433 ? -5.560 26.919 -10.960 1.00 62.72 433 GLY A O 1
ATOM 3290 N N . GLY A 1 434 ? -4.884 27.472 -8.887 1.00 69.06 434 GLY A N 1
ATOM 3291 C CA . GLY A 1 434 ? -6.196 27.892 -8.373 1.00 69.06 434 GLY A CA 1
ATOM 3292 C C . GLY A 1 434 ? -7.060 26.769 -7.784 1.00 69.06 434 GLY A C 1
ATOM 3293 O O . GLY A 1 434 ? -8.100 27.065 -7.208 1.00 69.06 434 GLY A O 1
ATOM 3294 N N . ASN A 1 435 ? -6.631 25.506 -7.871 1.00 71.06 435 ASN A N 1
ATOM 3295 C CA . ASN A 1 435 ? -7.297 24.373 -7.233 1.00 71.06 435 ASN A CA 1
ATOM 3296 C C . ASN A 1 435 ? -6.678 24.092 -5.864 1.00 71.06 435 ASN A C 1
ATOM 3298 O O . ASN A 1 435 ? -5.454 24.102 -5.727 1.00 71.06 435 ASN A O 1
ATOM 3302 N N . THR A 1 436 ? -7.516 23.781 -4.880 1.00 82.44 436 THR A N 1
ATOM 3303 C CA . THR A 1 436 ? -7.091 23.328 -3.554 1.00 82.44 436 THR A CA 1
ATOM 3304 C C . THR A 1 436 ? -7.529 21.884 -3.360 1.00 82.44 436 THR A C 1
ATOM 3306 O O . THR A 1 436 ? -8.698 21.554 -3.539 1.00 82.44 436 THR A O 1
ATOM 3309 N N . ILE A 1 437 ? -6.575 21.023 -3.016 1.00 83.56 437 ILE A N 1
ATOM 3310 C CA . ILE A 1 437 ? -6.791 19.599 -2.767 1.00 83.56 437 ILE A CA 1
ATOM 3311 C C . ILE A 1 437 ? -6.583 19.349 -1.275 1.00 83.56 437 ILE A C 1
ATOM 3313 O O . ILE A 1 437 ? -5.504 19.633 -0.753 1.00 83.56 437 ILE A O 1
ATOM 3317 N N . SER A 1 438 ? -7.590 18.784 -0.615 1.00 87.25 438 SER A N 1
ATOM 3318 C CA . SER A 1 438 ? -7.474 18.270 0.752 1.00 87.25 438 SER A CA 1
ATOM 3319 C C . SER A 1 438 ? -7.310 16.747 0.711 1.00 87.25 438 SER A C 1
ATOM 3321 O O . SER A 1 438 ? -8.035 16.086 -0.041 1.00 87.25 438 SER A O 1
ATOM 3323 N N . PRO A 1 439 ? -6.362 16.170 1.467 1.00 88.69 439 PRO A N 1
ATOM 3324 C CA . PRO A 1 439 ? -6.128 14.742 1.476 1.00 88.69 439 PRO A CA 1
ATOM 3325 C C . PRO A 1 439 ? -7.248 13.995 2.201 1.00 88.69 439 PRO A C 1
ATOM 3327 O O . PRO A 1 439 ? -7.942 14.509 3.080 1.00 88.69 439 PRO A O 1
ATOM 3330 N N . TYR A 1 440 ? -7.389 12.734 1.821 1.00 92.50 440 TYR A N 1
ATOM 3331 C CA . TYR A 1 440 ? -8.167 11.735 2.528 1.00 92.50 440 TYR A CA 1
ATOM 3332 C C . TYR A 1 440 ? -7.238 10.921 3.425 1.00 92.50 440 TYR A C 1
ATOM 3334 O O . TYR A 1 440 ? -6.184 10.465 2.970 1.00 92.50 440 TYR A O 1
ATOM 3342 N N . ARG A 1 441 ? -7.666 10.613 4.648 1.00 91.56 441 ARG A N 1
ATOM 3343 C CA . ARG A 1 441 ? -7.062 9.511 5.408 1.00 91.56 441 ARG A CA 1
ATOM 3344 C C . ARG A 1 441 ? -7.514 8.186 4.811 1.00 91.56 441 ARG A C 1
ATOM 3346 O O . ARG A 1 441 ? -8.675 8.059 4.430 1.00 91.56 441 ARG A O 1
ATOM 3353 N N . ASN A 1 442 ? -6.600 7.224 4.704 1.00 92.31 442 ASN A N 1
ATOM 3354 C CA . ASN A 1 442 ? -6.910 5.861 4.272 1.00 92.31 442 ASN A CA 1
ATOM 3355 C C . ASN A 1 442 ? -6.760 4.930 5.464 1.00 92.31 442 ASN A C 1
ATOM 3357 O O . ASN A 1 442 ? -5.647 4.525 5.785 1.00 92.31 442 ASN A O 1
ATOM 3361 N N . ILE A 1 443 ? -7.874 4.637 6.116 1.00 93.38 443 ILE A N 1
ATOM 3362 C CA . ILE A 1 443 ? -7.925 3.805 7.308 1.00 93.38 443 ILE A CA 1
ATOM 3363 C C . ILE A 1 443 ? -7.966 2.352 6.861 1.00 93.38 443 ILE A C 1
ATOM 3365 O O . ILE A 1 443 ? -8.825 1.984 6.062 1.00 93.38 443 ILE A O 1
ATOM 3369 N N . SER A 1 444 ? -7.050 1.537 7.372 1.00 93.75 444 SER A N 1
ATOM 3370 C CA . SER A 1 444 ? -7.011 0.100 7.128 1.00 93.75 444 SER A CA 1
ATOM 3371 C C . SER A 1 444 ? -7.332 -0.649 8.406 1.00 93.75 444 SER A C 1
ATOM 3373 O O . SER A 1 444 ? -6.689 -0.434 9.430 1.00 93.75 444 SER A O 1
ATOM 3375 N N . VAL A 1 445 ? -8.282 -1.570 8.303 1.00 95.06 445 VAL A N 1
ATOM 3376 C CA . VAL A 1 445 ? -8.557 -2.602 9.299 1.00 95.06 445 VAL A CA 1
ATOM 3377 C C . VAL A 1 445 ? -7.957 -3.909 8.788 1.00 95.06 445 VAL A C 1
ATOM 3379 O O . VAL A 1 445 ? -8.128 -4.231 7.614 1.00 95.06 445 VAL A O 1
ATOM 3382 N N . GLY A 1 446 ? -7.278 -4.661 9.645 1.00 94.62 446 GLY A N 1
ATOM 3383 C CA . GLY A 1 446 ? -6.774 -6.011 9.390 1.00 94.62 446 GLY A CA 1
ATOM 3384 C C . GLY A 1 446 ? -6.903 -6.880 10.636 1.00 94.62 446 GLY A C 1
ATOM 3385 O O . GLY A 1 446 ? -7.249 -6.374 11.701 1.00 94.62 446 GLY A O 1
ATOM 3386 N N . TRP A 1 447 ? -6.650 -8.180 10.503 1.00 94.06 447 TRP A N 1
ATOM 3387 C CA . TRP A 1 447 ? -6.850 -9.136 11.594 1.00 94.06 447 TRP A CA 1
ATOM 3388 C C . TRP A 1 447 ? -5.658 -10.066 11.777 1.00 94.06 447 TRP A C 1
ATOM 3390 O O . TRP A 1 447 ? -5.143 -10.611 10.802 1.00 94.06 447 TRP A O 1
ATOM 3400 N N . TRP A 1 448 ? -5.256 -10.296 13.020 1.00 90.25 448 TRP A N 1
ATOM 3401 C CA . TRP A 1 448 ? -4.383 -11.408 13.384 1.00 90.25 448 TRP A CA 1
ATOM 3402 C C . TRP A 1 448 ? -5.169 -12.441 14.186 1.00 90.25 448 TRP A C 1
ATOM 3404 O O . TRP A 1 448 ? -6.116 -12.107 14.902 1.00 90.25 448 TRP A O 1
ATOM 3414 N N . ASP A 1 449 ? -4.762 -13.704 14.067 1.00 87.19 449 ASP A N 1
ATOM 3415 C CA . ASP A 1 449 ? -5.273 -14.763 14.934 1.00 87.19 449 ASP A CA 1
ATOM 3416 C C . ASP A 1 449 ? -4.927 -14.428 16.389 1.00 87.19 449 ASP A C 1
ATOM 3418 O O . ASP A 1 449 ? -3.819 -13.969 16.674 1.00 87.19 449 ASP A O 1
ATOM 3422 N N . ARG A 1 450 ? -5.855 -14.674 17.315 1.00 84.75 450 ARG A N 1
ATOM 3423 C CA . ARG A 1 450 ? -5.640 -14.446 18.752 1.00 84.75 450 ARG A CA 1
ATOM 3424 C C . ARG A 1 450 ? -4.402 -15.161 19.306 1.00 84.75 450 ARG A C 1
ATOM 3426 O O . ARG A 1 450 ? -3.798 -14.687 20.256 1.00 84.75 450 ARG A O 1
ATOM 3433 N N . ASN A 1 451 ? -4.008 -16.276 18.690 1.00 80.31 451 ASN A N 1
ATOM 3434 C CA . ASN A 1 451 ? -2.844 -17.075 19.066 1.00 80.31 451 ASN A CA 1
ATOM 3435 C C . ASN A 1 451 ? -1.559 -16.643 18.343 1.00 80.31 451 ASN A C 1
ATOM 3437 O O . ASN A 1 451 ? -0.496 -17.203 18.606 1.00 80.31 451 ASN A O 1
ATOM 3441 N N . ALA A 1 452 ? -1.631 -15.696 17.400 1.00 72.44 452 ALA A N 1
ATOM 3442 C CA . ALA A 1 452 ? -0.462 -15.239 16.646 1.00 72.44 452 ALA A CA 1
ATOM 3443 C C . ALA A 1 452 ? 0.539 -14.468 17.521 1.00 72.44 452 ALA A C 1
ATOM 3445 O O . ALA A 1 452 ? 1.713 -14.371 17.165 1.00 72.44 452 ALA A O 1
ATOM 3446 N N . TRP A 1 453 ? 0.085 -13.950 18.662 1.00 68.88 453 TRP A N 1
ATOM 3447 C CA . TRP A 1 453 ? 0.892 -13.197 19.610 1.00 68.88 453 TRP A CA 1
ATOM 3448 C C . TRP A 1 453 ? 0.755 -13.830 20.991 1.00 68.88 453 TRP A C 1
ATOM 3450 O O . TRP A 1 453 ? -0.310 -13.787 21.595 1.00 68.88 453 TRP A O 1
ATOM 3460 N N . HIS A 1 454 ? 1.837 -14.434 21.480 1.00 56.19 454 HIS A N 1
ATOM 3461 C CA . HIS A 1 454 ? 1.898 -15.029 22.812 1.00 56.19 454 HIS A CA 1
ATOM 3462 C C . HIS A 1 454 ? 2.796 -14.155 23.690 1.00 56.19 454 HIS A C 1
ATOM 3464 O O . HIS A 1 454 ? 4.006 -14.098 23.468 1.00 56.19 454 HIS A O 1
ATOM 3470 N N . ASP A 1 455 ? 2.212 -13.483 24.679 1.00 56.72 455 ASP A N 1
ATOM 3471 C CA . ASP A 1 455 ? 2.976 -12.870 25.768 1.00 56.72 455 ASP A CA 1
ATOM 3472 C C . ASP A 1 455 ? 3.508 -13.983 26.687 1.00 56.72 455 ASP A C 1
ATOM 3474 O O . ASP A 1 455 ? 2.857 -15.002 26.893 1.00 56.72 455 ASP A O 1
ATOM 3478 N N . SER A 1 456 ? 4.704 -13.822 27.241 1.00 48.31 456 SER A N 1
ATOM 3479 C CA . SER A 1 456 ? 5.219 -14.698 28.301 1.00 48.31 456 SER A CA 1
ATOM 3480 C C . SER A 1 456 ? 4.471 -14.560 29.643 1.00 48.31 456 SER A C 1
ATOM 3482 O O . SER A 1 456 ? 4.741 -15.328 30.569 1.00 48.31 456 SER A O 1
ATOM 3484 N N . GLY A 1 457 ? 3.555 -13.590 29.755 1.00 57.84 457 GLY A N 1
ATOM 3485 C CA . GLY A 1 457 ? 2.704 -13.335 30.918 1.00 57.84 457 GLY A CA 1
ATOM 3486 C C . GLY A 1 457 ? 1.429 -14.192 31.038 1.00 57.84 457 GLY A C 1
ATOM 3487 O O . GLY A 1 457 ? 1.188 -15.128 30.284 1.00 57.84 457 GLY A O 1
ATOM 3488 N N . ASN A 1 458 ? 0.595 -13.843 32.027 1.00 58.22 458 ASN A N 1
ATOM 3489 C CA . ASN A 1 458 ? -0.682 -14.504 32.361 1.00 58.22 458 ASN A CA 1
ATOM 3490 C C . ASN A 1 458 ? -1.905 -13.910 31.619 1.00 58.22 458 ASN A C 1
ATOM 3492 O O . ASN A 1 458 ? -3.026 -14.090 32.085 1.00 58.22 458 ASN A O 1
ATOM 3496 N N . VAL A 1 459 ? -1.711 -13.137 30.545 1.00 67.19 459 VAL A N 1
ATOM 3497 C CA . VAL A 1 459 ? -2.808 -12.444 29.843 1.00 67.19 459 VAL A CA 1
ATOM 3498 C C . VAL A 1 459 ? -3.378 -13.357 28.759 1.00 67.19 459 VAL A C 1
ATOM 3500 O O . VAL A 1 459 ? -2.670 -13.707 27.815 1.00 67.19 459 VAL A O 1
ATOM 3503 N N . GLU A 1 460 ? -4.653 -13.737 28.872 1.00 78.88 460 GLU A N 1
ATOM 3504 C CA . GLU A 1 460 ? -5.329 -14.550 27.858 1.00 78.88 460 GLU A CA 1
ATOM 3505 C C . GLU A 1 460 ? -6.039 -13.644 26.842 1.00 78.88 460 GLU A C 1
ATOM 3507 O O . GLU A 1 460 ? -6.940 -12.878 27.184 1.00 78.88 460 GLU A O 1
ATOM 3512 N N . ILE A 1 461 ? -5.651 -13.726 25.565 1.00 84.06 461 ILE A N 1
ATOM 3513 C CA . ILE A 1 461 ? -6.305 -12.975 24.486 1.00 84.06 461 ILE A CA 1
ATOM 3514 C C . ILE A 1 461 ? -7.591 -13.698 24.058 1.00 84.06 461 ILE A C 1
ATOM 3516 O O . ILE A 1 461 ? -7.563 -14.791 23.491 1.00 84.06 461 ILE A O 1
ATOM 3520 N N . ALA A 1 462 ? -8.741 -13.067 24.302 1.00 84.44 462 ALA A N 1
ATOM 3521 C CA . ALA A 1 462 ? -10.064 -13.660 24.102 1.00 84.44 462 ALA A CA 1
ATOM 3522 C C . ALA A 1 462 ? -10.740 -13.293 22.772 1.00 84.44 462 ALA A C 1
ATOM 3524 O O . ALA A 1 462 ? -11.696 -13.966 22.366 1.00 84.44 462 ALA A O 1
ATOM 3525 N N . SER A 1 463 ? -10.279 -12.246 22.086 1.00 89.94 463 SER A N 1
ATOM 3526 C CA . SER A 1 463 ? -10.750 -11.872 20.746 1.00 89.94 463 SER A CA 1
ATOM 3527 C C . SER A 1 463 ? -9.672 -12.093 19.697 1.00 89.94 463 SER A C 1
ATOM 3529 O O . SER A 1 463 ? -8.493 -12.179 20.020 1.00 89.94 463 SER A O 1
ATOM 3531 N N . ASP A 1 464 ? -10.056 -12.096 18.424 1.00 91.50 464 ASP A N 1
ATOM 3532 C CA . ASP A 1 464 ? -9.054 -11.882 17.380 1.00 91.50 464 ASP A CA 1
ATOM 3533 C C . ASP A 1 464 ? -8.457 -10.477 17.533 1.00 91.50 464 ASP A C 1
ATOM 3535 O O . ASP A 1 464 ? -9.102 -9.568 18.074 1.00 91.50 464 ASP A O 1
ATOM 3539 N N . ILE A 1 465 ? -7.226 -10.301 17.065 1.00 91.56 465 ILE A N 1
ATOM 3540 C CA . ILE A 1 465 ? -6.506 -9.038 17.205 1.00 91.56 465 ILE A CA 1
ATOM 3541 C C . ILE A 1 465 ? -6.856 -8.167 16.003 1.00 91.56 465 ILE A C 1
ATOM 3543 O O . ILE A 1 465 ? -6.560 -8.530 14.862 1.00 91.56 465 ILE A O 1
ATOM 3547 N N . VAL A 1 466 ? -7.478 -7.015 16.244 1.00 94.25 466 VAL A N 1
ATOM 3548 C CA . VAL A 1 466 ? -7.738 -6.026 15.199 1.00 94.25 466 VAL A CA 1
ATOM 3549 C C . VAL A 1 466 ? -6.538 -5.107 15.051 1.00 94.25 466 VAL A C 1
ATOM 3551 O O . VAL A 1 466 ? -6.122 -4.444 15.992 1.00 94.25 466 VAL A O 1
ATOM 3554 N N . SER A 1 467 ? -6.017 -5.027 13.838 1.00 92.75 467 SER A N 1
ATOM 3555 C CA . SER A 1 467 ? -4.996 -4.068 13.449 1.00 92.75 467 SER A CA 1
ATOM 3556 C C . SER A 1 467 ? -5.660 -2.877 12.776 1.00 92.75 467 SER A C 1
ATOM 3558 O O . SER A 1 467 ? -6.372 -3.036 11.778 1.00 92.75 467 SER A O 1
ATOM 3560 N N . LEU A 1 468 ? -5.466 -1.684 13.329 1.00 92.69 468 LEU A N 1
ATOM 3561 C CA . LEU A 1 468 ? -6.038 -0.443 12.828 1.00 92.69 468 LEU A CA 1
ATOM 3562 C C . LEU A 1 468 ? -4.914 0.534 12.501 1.00 92.69 468 LEU A C 1
ATOM 3564 O O . LEU A 1 468 ? -4.136 0.908 13.373 1.00 92.69 468 LEU A O 1
ATOM 3568 N N . HIS A 1 469 ? -4.846 0.980 11.248 1.00 90.38 469 HIS A N 1
ATOM 3569 C CA . HIS A 1 469 ? -3.787 1.863 10.762 1.00 90.38 469 HIS A CA 1
ATOM 3570 C C . HIS A 1 469 ? -4.297 2.921 9.778 1.00 90.38 469 HIS A C 1
ATOM 3572 O O . HIS A 1 469 ? -5.431 2.871 9.309 1.00 90.38 469 HIS A O 1
ATOM 3578 N N . GLY A 1 470 ? -3.430 3.878 9.432 1.00 88.62 470 GLY A N 1
ATOM 3579 C CA . GLY A 1 470 ? -3.703 4.924 8.441 1.00 88.62 470 GLY A CA 1
ATOM 3580 C C . GLY A 1 470 ? -4.369 6.179 9.013 1.00 88.62 470 GLY A C 1
ATOM 3581 O O . GLY A 1 470 ? -4.782 7.064 8.261 1.00 88.62 470 GLY A O 1
ATOM 3582 N N . MET A 1 471 ? -4.437 6.262 10.343 1.00 87.88 471 MET A N 1
ATOM 3583 C CA . MET A 1 471 ? -5.019 7.373 11.098 1.00 87.88 471 MET A CA 1
ATOM 3584 C C . MET A 1 471 ? -3.961 8.351 11.624 1.00 87.88 471 MET A C 1
ATOM 3586 O O . MET A 1 471 ? -4.306 9.439 12.059 1.00 87.88 471 MET A O 1
ATOM 3590 N N . ARG A 1 472 ? -2.673 7.989 11.592 1.00 83.50 472 ARG A N 1
ATOM 3591 C CA . ARG A 1 472 ? -1.607 8.813 12.183 1.00 83.50 472 ARG A CA 1
ATOM 3592 C C . ARG A 1 472 ? -1.300 10.104 11.431 1.00 83.50 472 ARG A C 1
ATOM 3594 O O . ARG A 1 472 ? -1.440 10.180 10.209 1.00 83.50 472 ARG A O 1
ATOM 3601 N N . ASP A 1 473 ? -0.754 11.073 12.153 1.00 71.06 473 ASP A N 1
ATOM 3602 C CA . ASP A 1 473 ? -0.358 12.374 11.596 1.00 71.06 473 ASP A CA 1
ATOM 3603 C C . ASP A 1 473 ? 1.030 12.366 10.952 1.00 71.06 473 ASP A C 1
ATOM 3605 O O . ASP A 1 473 ? 1.302 13.092 9.996 1.00 71.06 473 ASP A O 1
ATOM 3609 N N . THR A 1 474 ? 1.949 11.569 11.499 1.00 76.44 474 THR A N 1
ATOM 3610 C CA . THR A 1 474 ? 3.369 11.570 11.123 1.00 76.44 474 THR A CA 1
ATOM 3611 C C . THR A 1 474 ? 3.892 10.134 11.047 1.00 76.44 474 THR A C 1
ATOM 3613 O O . THR A 1 474 ? 3.612 9.363 11.962 1.00 76.44 474 THR A O 1
ATOM 3616 N N . PRO A 1 475 ? 4.650 9.748 10.001 1.00 71.75 475 PRO A N 1
ATOM 3617 C CA . PRO A 1 475 ? 5.294 8.433 9.927 1.00 71.75 475 PRO A CA 1
ATOM 3618 C C . PRO A 1 475 ? 6.192 8.159 11.137 1.00 71.75 475 PRO A C 1
ATOM 3620 O O . PRO A 1 475 ? 6.807 9.085 11.661 1.00 71.75 475 PRO A O 1
ATOM 3623 N N . GLY A 1 476 ? 6.275 6.896 11.569 1.00 64.12 476 GLY A N 1
ATOM 3624 C CA . GLY A 1 476 ? 7.039 6.535 12.774 1.00 64.12 476 GLY A CA 1
ATOM 3625 C C . GLY A 1 476 ? 6.488 7.177 14.052 1.00 64.12 476 GLY A C 1
ATOM 3626 O O . GLY A 1 476 ? 7.236 7.557 14.943 1.00 64.12 476 GLY A O 1
ATOM 3627 N N . ARG A 1 477 ? 5.175 7.430 14.097 1.00 73.62 477 ARG A N 1
ATOM 3628 C CA . ARG A 1 477 ? 4.428 7.718 15.321 1.00 73.62 477 ARG A CA 1
ATOM 3629 C C . ARG A 1 477 ? 3.083 7.020 15.242 1.00 73.62 477 ARG A C 1
ATOM 3631 O O . ARG A 1 477 ? 2.439 7.033 14.193 1.00 73.62 477 ARG A O 1
ATOM 3638 N N . ASN A 1 478 ? 2.627 6.482 16.366 1.00 77.25 478 ASN A N 1
ATOM 3639 C CA . ASN A 1 478 ? 1.310 5.854 16.449 1.00 77.25 478 ASN A CA 1
ATOM 3640 C C . ASN A 1 478 ? 0.182 6.845 16.760 1.00 77.25 478 ASN A C 1
ATOM 3642 O O . ASN A 1 478 ? -0.972 6.455 16.699 1.00 77.25 478 ASN A O 1
ATOM 3646 N N . ARG A 1 479 ? 0.475 8.119 17.050 1.00 85.62 479 ARG A N 1
ATOM 3647 C CA . ARG A 1 479 ? -0.540 9.113 17.448 1.00 85.62 479 ARG A CA 1
ATOM 3648 C C . ARG A 1 479 ? -1.463 9.530 16.305 1.00 85.62 479 ARG A C 1
ATOM 3650 O O . ARG A 1 479 ? -1.006 9.707 15.174 1.00 85.62 479 ARG A O 1
ATOM 3657 N N . THR A 1 480 ? -2.734 9.709 16.644 1.00 87.88 480 THR A N 1
ATOM 3658 C CA . THR A 1 480 ? -3.856 10.052 15.761 1.00 87.88 480 THR A CA 1
ATOM 3659 C C . THR A 1 480 ? -4.753 11.084 16.441 1.00 87.88 480 THR A C 1
ATOM 3661 O O . THR A 1 480 ? -4.605 11.370 17.631 1.00 87.88 480 THR A O 1
ATOM 3664 N N . GLU A 1 481 ? -5.763 11.585 15.732 1.00 89.12 481 GLU A N 1
ATOM 3665 C CA . GLU A 1 481 ? -6.878 12.259 16.394 1.00 89.12 481 GLU A CA 1
ATOM 3666 C C . GLU A 1 481 ? -7.669 11.294 17.295 1.00 89.12 481 GLU A C 1
ATOM 3668 O O . GLU A 1 481 ? -7.707 10.092 17.003 1.00 89.12 481 GLU A O 1
ATOM 3673 N N . PRO A 1 482 ? -8.348 11.794 18.346 1.00 91.12 482 PRO A N 1
ATOM 3674 C CA . PRO A 1 482 ? -9.160 10.956 19.215 1.00 91.12 482 PRO A CA 1
ATOM 3675 C C . PRO A 1 482 ? -10.330 10.274 18.500 1.00 91.12 482 PRO A C 1
ATOM 3677 O O . PRO A 1 482 ? -11.141 10.937 17.845 1.00 91.12 482 PRO A O 1
ATOM 3680 N N . TYR A 1 483 ? -10.488 8.973 18.720 1.00 93.31 483 TYR A N 1
ATOM 3681 C CA . TYR A 1 483 ? -11.585 8.156 18.200 1.00 93.31 483 TYR A CA 1
ATOM 3682 C C . TYR A 1 483 ? -12.041 7.124 19.237 1.00 93.31 483 TYR A C 1
ATOM 3684 O O . TYR A 1 483 ? -11.324 6.821 20.191 1.00 93.31 483 TYR A O 1
ATOM 3692 N N . THR A 1 484 ? -13.253 6.590 19.072 1.00 94.25 484 THR A N 1
ATOM 3693 C CA . THR A 1 484 ? -13.780 5.547 19.965 1.00 94.25 484 THR A CA 1
ATOM 3694 C C . THR A 1 484 ? -13.821 4.216 19.232 1.00 94.25 484 THR A C 1
ATOM 3696 O O . THR A 1 484 ? -14.603 4.053 18.290 1.00 94.25 484 THR A O 1
ATOM 3699 N N . LEU A 1 485 ? -12.993 3.273 19.684 1.00 95.38 485 LEU A N 1
ATOM 3700 C CA . LEU A 1 485 ? -12.967 1.895 19.207 1.00 95.38 485 LEU A CA 1
ATOM 3701 C C . LEU A 1 485 ? -13.932 1.049 20.031 1.00 95.38 485 LEU A C 1
ATOM 3703 O O . LEU A 1 485 ? -13.918 1.100 21.259 1.00 95.38 485 LEU A O 1
ATOM 3707 N N . VAL A 1 486 ? -14.737 0.240 19.350 1.00 95.25 486 VAL A N 1
ATOM 3708 C CA . VAL A 1 486 ? -15.584 -0.788 19.953 1.00 95.25 486 VAL A CA 1
ATOM 3709 C C . VAL A 1 486 ? -15.166 -2.147 19.416 1.00 95.25 486 VAL A C 1
ATOM 3711 O O . VAL A 1 486 ? -15.107 -2.327 18.198 1.00 95.25 486 VAL A O 1
ATOM 3714 N N . ILE A 1 487 ? -14.929 -3.105 20.312 1.00 94.62 487 ILE A N 1
ATOM 3715 C CA . ILE A 1 487 ? -14.675 -4.506 19.977 1.00 94.62 487 ILE A CA 1
ATOM 3716 C C . ILE A 1 487 ? -15.777 -5.367 20.590 1.00 94.62 487 ILE A C 1
ATOM 3718 O O . ILE A 1 487 ? -16.054 -5.319 21.791 1.00 94.62 487 ILE A O 1
ATOM 3722 N N . LYS A 1 488 ? -16.403 -6.179 19.743 1.00 90.75 488 LYS A N 1
ATOM 3723 C CA . LYS A 1 488 ? -17.326 -7.234 20.145 1.00 90.75 488 LYS A CA 1
ATOM 3724 C C . LYS A 1 488 ? -16.648 -8.578 19.919 1.00 90.75 488 LYS A C 1
ATOM 3726 O O . LYS A 1 488 ? -16.371 -8.927 18.774 1.00 90.75 488 LYS A O 1
ATOM 3731 N N . HIS A 1 489 ? -16.399 -9.311 20.997 1.00 81.38 489 HIS A N 1
ATOM 3732 C CA . HIS A 1 489 ? -15.895 -10.682 20.930 1.00 81.38 489 HIS A CA 1
ATOM 3733 C C . HIS A 1 489 ? -17.055 -11.694 20.846 1.00 81.38 489 HIS A C 1
ATOM 3735 O O . HIS A 1 489 ? -18.214 -11.343 21.076 1.00 81.38 489 HIS A O 1
ATOM 3741 N N . ASP A 1 490 ? -16.749 -12.931 20.450 1.00 68.00 490 ASP A N 1
ATOM 3742 C CA . ASP A 1 490 ? -17.754 -13.926 20.039 1.00 68.00 490 ASP A CA 1
ATOM 3743 C C . ASP A 1 490 ? -18.523 -14.565 21.204 1.00 68.00 490 ASP A C 1
ATOM 3745 O O . ASP A 1 490 ? -19.673 -14.980 21.045 1.00 68.00 490 ASP A O 1
ATOM 3749 N N . ALA A 1 491 ? -17.911 -14.620 22.387 1.00 65.50 491 ALA A N 1
ATOM 3750 C CA . ALA A 1 491 ? -18.612 -14.965 23.618 1.00 65.50 491 ALA A CA 1
ATOM 3751 C C . ALA A 1 491 ? -19.290 -13.712 24.195 1.00 65.50 491 ALA A C 1
ATOM 3753 O O . ALA A 1 491 ? -18.895 -12.593 23.902 1.00 65.50 491 ALA A O 1
ATOM 3754 N N . ALA A 1 492 ? -20.331 -13.869 25.010 1.00 62.47 492 ALA A N 1
ATOM 3755 C CA . ALA A 1 492 ? -20.817 -12.738 25.795 1.00 62.47 492 ALA A CA 1
ATOM 3756 C C . ALA A 1 492 ? -19.842 -12.496 26.959 1.00 62.47 492 ALA A C 1
ATOM 3758 O O . ALA A 1 492 ? -19.568 -13.438 27.706 1.00 62.47 492 ALA A O 1
ATOM 3759 N N . LEU A 1 493 ? -19.342 -11.263 27.125 1.00 67.31 493 LEU A N 1
ATOM 3760 C CA . LEU A 1 493 ? -18.584 -10.876 28.323 1.00 67.31 493 LEU A CA 1
ATOM 3761 C C . LEU A 1 493 ? -19.438 -11.162 29.564 1.00 67.31 493 LEU A C 1
ATOM 3763 O O . LEU A 1 493 ? -20.612 -10.778 29.608 1.00 67.31 493 LEU A O 1
ATOM 3767 N N . ASP A 1 494 ? -18.859 -11.793 30.589 1.00 69.62 494 ASP A N 1
ATOM 3768 C CA . ASP A 1 494 ? -19.539 -11.918 31.877 1.00 69.62 494 ASP A CA 1
ATOM 3769 C C . ASP A 1 494 ? -19.521 -10.566 32.592 1.00 69.62 494 ASP A C 1
ATOM 3771 O O . ASP A 1 494 ? -18.579 -10.205 33.293 1.00 69.62 494 ASP A O 1
ATOM 3775 N N . THR A 1 495 ? -20.598 -9.802 32.430 1.00 65.81 495 THR A N 1
ATOM 3776 C CA . THR A 1 495 ? -20.723 -8.465 33.019 1.00 65.81 495 THR A CA 1
ATOM 3777 C C . THR A 1 495 ? -20.837 -8.475 34.548 1.00 65.81 495 THR A C 1
ATOM 3779 O O . THR A 1 495 ? -20.997 -7.406 35.134 1.00 65.81 495 THR A O 1
ATOM 3782 N N . ARG A 1 496 ? -20.825 -9.647 35.207 1.00 69.12 496 ARG A N 1
ATOM 3783 C CA . ARG A 1 496 ? -20.789 -9.773 36.676 1.00 69.12 496 ARG A CA 1
ATOM 3784 C C . ARG A 1 496 ? -19.379 -9.616 37.246 1.00 69.12 496 ARG A C 1
ATOM 3786 O O . ARG A 1 496 ? -19.269 -9.265 38.414 1.00 69.12 496 ARG A O 1
ATOM 3793 N N . GLU A 1 497 ? -18.351 -9.850 36.432 1.00 76.44 497 GLU A N 1
ATOM 3794 C CA . GLU A 1 497 ? -16.932 -9.679 36.781 1.00 76.44 497 GLU A CA 1
ATOM 3795 C C . GLU A 1 497 ? -16.225 -8.829 35.703 1.00 76.44 497 GLU A C 1
ATOM 3797 O O . GLU A 1 497 ? -15.279 -9.281 35.051 1.00 76.44 497 GLU A O 1
ATOM 3802 N N . PRO A 1 498 ? -16.716 -7.601 35.434 1.00 73.31 498 PRO A N 1
ATOM 3803 C CA . PRO A 1 498 ? -16.218 -6.755 34.350 1.00 73.31 498 PRO A CA 1
ATOM 3804 C C . PRO A 1 498 ? -14.740 -6.379 34.502 1.00 73.31 498 PRO A C 1
ATOM 3806 O O . PRO A 1 498 ? -14.086 -6.075 33.512 1.00 73.31 498 PRO A O 1
ATOM 3809 N N . GLU A 1 499 ? -14.209 -6.411 35.722 1.00 74.88 499 GLU A N 1
ATOM 3810 C CA . GLU A 1 499 ? -12.802 -6.180 36.038 1.00 74.88 499 GLU A CA 1
ATOM 3811 C C . GLU A 1 499 ? -11.851 -7.240 35.471 1.00 74.88 499 GLU A C 1
ATOM 3813 O O . GLU A 1 499 ? -10.651 -6.982 35.404 1.00 74.88 499 GLU A O 1
ATOM 3818 N N . LYS A 1 500 ? -12.365 -8.407 35.058 1.00 78.44 500 LYS A N 1
ATOM 3819 C CA . LYS A 1 500 ? -11.568 -9.437 34.380 1.00 78.44 500 LYS A CA 1
ATOM 3820 C C . LYS A 1 500 ? -11.293 -9.092 32.925 1.00 78.44 500 LYS A C 1
ATOM 3822 O O . LYS A 1 500 ? -10.346 -9.596 32.354 1.00 78.44 500 LYS A O 1
ATOM 3827 N N . PHE A 1 501 ? -12.098 -8.227 32.318 1.00 82.75 501 PHE A N 1
ATOM 3828 C CA . PHE A 1 501 ? -11.974 -7.919 30.901 1.00 82.75 501 PHE A CA 1
ATOM 3829 C C . PHE A 1 501 ? -11.311 -6.565 30.697 1.00 82.75 501 PHE A C 1
ATOM 3831 O O . PHE A 1 501 ? -11.656 -5.579 31.347 1.00 82.75 501 PHE A O 1
ATOM 3838 N N . SER A 1 502 ? -10.394 -6.489 29.738 1.00 85.00 502 SER A N 1
ATOM 3839 C CA . SER A 1 502 ? -9.779 -5.222 29.347 1.00 85.00 502 SER A CA 1
ATOM 3840 C C . SER A 1 502 ? -9.505 -5.163 27.852 1.00 85.00 502 SER A C 1
ATOM 3842 O O . SER A 1 502 ? -9.422 -6.189 27.174 1.00 85.00 502 SER A O 1
ATOM 3844 N N . MET A 1 503 ? -9.411 -3.940 27.323 1.00 89.12 503 MET A N 1
ATOM 3845 C CA . MET A 1 503 ? -8.914 -3.739 25.969 1.00 89.12 503 MET A CA 1
ATOM 3846 C C . MET A 1 503 ? -7.414 -3.597 26.100 1.00 89.12 503 MET A C 1
ATOM 3848 O O . MET A 1 503 ? -6.945 -2.714 26.821 1.00 89.12 503 MET A O 1
ATOM 3852 N N . VAL A 1 504 ? -6.681 -4.455 25.412 1.00 84.50 504 VAL A N 1
ATOM 3853 C CA . VAL A 1 504 ? -5.226 -4.406 25.369 1.00 84.50 504 VAL A CA 1
ATOM 3854 C C . VAL A 1 504 ? -4.770 -3.911 24.009 1.00 84.50 504 VAL A C 1
ATOM 3856 O O . VAL A 1 504 ? -5.439 -4.133 22.997 1.00 84.50 504 VAL A O 1
ATOM 3859 N N . ALA A 1 505 ? -3.648 -3.208 24.004 1.00 84.00 505 ALA A N 1
ATOM 3860 C CA . ALA A 1 505 ? -2.976 -2.739 22.812 1.00 84.00 505 ALA A CA 1
ATOM 3861 C C . ALA A 1 505 ? -1.557 -3.297 22.777 1.00 84.00 505 ALA A C 1
ATOM 3863 O O . ALA A 1 505 ? -0.856 -3.302 23.793 1.00 84.00 505 ALA A O 1
ATOM 3864 N N . PHE A 1 506 ? -1.137 -3.723 21.593 1.00 74.88 506 PHE A N 1
ATOM 3865 C CA . PHE A 1 506 ? 0.260 -3.973 21.298 1.00 74.88 506 PHE A CA 1
ATOM 3866 C C . PHE A 1 506 ? 0.826 -2.730 20.612 1.00 74.88 506 PHE A C 1
ATOM 3868 O O . PHE A 1 506 ? 0.370 -2.324 19.537 1.00 74.88 506 PHE A O 1
ATOM 3875 N N . LEU A 1 507 ? 1.782 -2.078 21.271 1.00 66.38 507 LEU A N 1
ATOM 3876 C CA . LEU A 1 507 ? 2.353 -0.817 20.814 1.00 66.38 507 LEU A CA 1
ATOM 3877 C C . LEU A 1 507 ? 3.736 -1.074 20.214 1.00 66.38 507 LEU A C 1
ATOM 3879 O O . LEU A 1 507 ? 4.644 -1.535 20.896 1.00 66.38 507 LEU A O 1
ATOM 3883 N N . ASP A 1 508 ? 3.899 -0.754 18.928 1.00 56.94 508 ASP A N 1
ATOM 3884 C CA . ASP A 1 508 ? 5.228 -0.678 18.310 1.00 56.94 508 ASP A CA 1
ATOM 3885 C C . ASP A 1 508 ? 6.050 0.454 18.973 1.00 56.94 508 ASP A C 1
ATOM 3887 O O . ASP A 1 508 ? 5.473 1.414 19.491 1.00 56.94 508 ASP A O 1
ATOM 3891 N N . HIS A 1 509 ? 7.380 0.326 18.921 1.00 42.88 509 HIS A N 1
ATOM 3892 C CA . HIS A 1 509 ? 8.500 0.994 19.624 1.00 42.88 509 HIS A CA 1
ATOM 3893 C C . HIS A 1 509 ? 8.445 2.537 19.816 1.00 42.88 509 HIS A C 1
ATOM 3895 O O . HIS A 1 509 ? 9.350 3.116 20.410 1.00 42.88 509 HIS A O 1
ATOM 3901 N N . ASP A 1 510 ? 7.428 3.241 19.319 1.00 44.22 510 ASP A N 1
ATOM 3902 C CA . ASP A 1 510 ? 7.350 4.710 19.270 1.00 44.22 510 ASP A CA 1
ATOM 3903 C C . ASP A 1 510 ? 6.677 5.377 20.488 1.00 44.22 510 ASP A C 1
ATOM 3905 O O . ASP A 1 510 ? 6.501 6.601 20.509 1.00 44.22 510 ASP A O 1
ATOM 3909 N N . ILE A 1 511 ? 6.321 4.620 21.529 1.00 43.09 511 ILE A N 1
ATOM 3910 C CA . ILE A 1 511 ? 6.155 5.180 22.879 1.00 43.09 511 ILE A CA 1
ATOM 3911 C C . ILE A 1 511 ? 7.458 4.976 23.641 1.00 43.09 511 ILE A C 1
ATOM 3913 O O . ILE A 1 511 ? 7.932 3.861 23.811 1.00 43.09 511 ILE A O 1
ATOM 3917 N N . THR A 1 512 ? 8.048 6.078 24.086 1.00 41.66 512 THR A N 1
ATOM 3918 C CA . THR A 1 512 ? 9.401 6.185 24.647 1.00 41.66 512 THR A CA 1
ATOM 3919 C C . THR A 1 512 ? 9.635 5.441 25.974 1.00 41.66 512 THR A C 1
ATOM 3921 O O . THR A 1 512 ? 10.561 5.814 26.686 1.00 41.66 512 THR A O 1
ATOM 3924 N N . ASP A 1 513 ? 8.810 4.457 26.349 1.00 38.97 513 ASP A N 1
ATOM 3925 C CA . ASP A 1 513 ? 8.837 3.869 27.698 1.00 38.97 513 ASP A CA 1
ATOM 3926 C C . ASP A 1 513 ? 8.371 2.401 27.815 1.00 38.97 513 ASP A C 1
ATOM 3928 O O . ASP A 1 513 ? 8.115 1.931 28.920 1.00 38.97 513 ASP A O 1
ATOM 3932 N N . THR A 1 514 ? 8.253 1.643 26.719 1.00 41.94 514 THR A N 1
ATOM 3933 C CA . THR A 1 514 ? 7.953 0.199 26.804 1.00 41.94 514 THR A CA 1
ATOM 3934 C C . THR A 1 514 ? 8.891 -0.605 25.922 1.00 41.94 514 THR A C 1
ATOM 3936 O O . THR A 1 514 ? 9.056 -0.287 24.742 1.00 41.94 514 THR A O 1
ATOM 3939 N N . ASP A 1 515 ? 9.493 -1.653 26.490 1.00 41.94 515 ASP A N 1
ATOM 3940 C CA . ASP A 1 515 ? 10.205 -2.661 25.711 1.00 41.94 515 ASP A CA 1
ATOM 3941 C C . ASP A 1 515 ? 9.265 -3.186 24.605 1.00 41.94 515 ASP A C 1
ATOM 3943 O O . ASP A 1 515 ? 8.103 -3.497 24.881 1.00 41.94 515 ASP A O 1
ATOM 3947 N N . PRO A 1 516 ? 9.714 -3.262 23.340 1.00 45.38 516 PRO A N 1
ATOM 3948 C CA . PRO A 1 516 ? 8.918 -3.850 22.272 1.00 45.38 516 PRO A CA 1
ATOM 3949 C C . PRO A 1 516 ? 8.642 -5.321 22.609 1.00 45.38 516 PRO A C 1
ATOM 3951 O O . PRO A 1 516 ? 9.547 -6.152 22.520 1.00 45.38 516 PRO A O 1
ATOM 3954 N N . GLY A 1 517 ? 7.407 -5.654 22.989 1.00 54.56 517 GLY A N 1
ATOM 3955 C CA . GLY A 1 517 ? 7.058 -7.037 23.319 1.00 54.56 517 GLY A CA 1
ATOM 3956 C C . GLY A 1 517 ? 5.822 -7.250 24.186 1.00 54.56 517 GLY A C 1
ATOM 3957 O O . GLY A 1 517 ? 5.231 -8.321 24.074 1.00 54.56 517 GLY A O 1
ATOM 3958 N N . ASP A 1 518 ? 5.391 -6.253 24.961 1.00 65.75 518 ASP A N 1
ATOM 3959 C CA . ASP A 1 518 ? 4.355 -6.475 25.976 1.00 65.75 518 ASP A CA 1
ATOM 3960 C C . ASP A 1 518 ? 2.996 -5.886 25.577 1.00 65.75 518 ASP A C 1
ATOM 3962 O O . ASP A 1 518 ? 2.891 -4.768 25.060 1.00 65.75 518 ASP A O 1
ATOM 3966 N N . TRP A 1 519 ? 1.930 -6.639 25.853 1.00 77.31 519 TRP A N 1
ATOM 3967 C CA . TRP A 1 519 ? 0.567 -6.127 25.763 1.00 77.31 519 TRP A CA 1
ATOM 3968 C C . TRP A 1 519 ? 0.293 -5.198 26.942 1.00 77.31 519 TRP A C 1
ATOM 3970 O O . TRP A 1 519 ? 0.440 -5.574 28.104 1.00 77.31 519 TRP A O 1
ATOM 3980 N N . VAL A 1 520 ? -0.165 -3.983 26.652 1.00 79.06 520 VAL A N 1
ATOM 3981 C CA . VAL A 1 520 ? -0.545 -3.008 27.680 1.00 79.06 520 VAL A CA 1
ATOM 3982 C C . VAL A 1 520 ? -2.040 -2.747 27.635 1.00 79.06 520 VAL A C 1
ATOM 3984 O O . VAL A 1 520 ? -2.683 -2.939 26.607 1.00 79.06 520 VAL A O 1
ATOM 3987 N N . SER A 1 521 ? -2.616 -2.253 28.731 1.00 82.38 521 SER A N 1
ATOM 3988 C CA . SER A 1 521 ? -3.975 -1.707 28.674 1.00 82.38 521 SER A CA 1
ATOM 3989 C C . SER A 1 521 ? -4.036 -0.602 27.618 1.00 82.38 521 SER A C 1
ATOM 3991 O O . SER A 1 521 ? -3.246 0.347 27.644 1.00 82.38 521 SER A O 1
ATOM 3993 N N . ALA A 1 522 ? -4.991 -0.710 26.696 1.00 84.88 522 ALA A N 1
ATOM 3994 C CA . ALA A 1 522 ? -5.147 0.238 25.605 1.00 84.88 522 ALA A CA 1
ATOM 3995 C C . ALA A 1 522 ? -5.438 1.655 26.131 1.00 84.88 522 ALA A C 1
ATOM 3997 O O . ALA A 1 522 ? -4.945 2.643 25.584 1.00 84.88 522 ALA A O 1
ATOM 3998 N N . ALA A 1 523 ? -6.173 1.755 27.242 1.00 82.19 523 ALA A N 1
ATOM 3999 C CA . ALA A 1 523 ? -6.406 3.017 27.934 1.00 82.19 523 ALA A CA 1
ATOM 4000 C C . ALA A 1 523 ? -5.093 3.635 28.444 1.00 82.19 523 ALA A C 1
ATOM 4002 O O . ALA A 1 523 ? -4.861 4.822 28.228 1.00 82.19 523 ALA A O 1
ATOM 4003 N N . SER A 1 524 ? -4.202 2.823 29.026 1.00 73.31 524 SER A N 1
ATOM 4004 C CA . SER A 1 524 ? -2.888 3.264 29.518 1.00 73.31 524 SER A CA 1
ATOM 4005 C C . SER A 1 524 ? -1.932 3.718 28.408 1.00 73.31 524 SER A C 1
ATOM 4007 O O . SER A 1 524 ? -1.030 4.505 28.674 1.00 73.31 524 SER A O 1
ATOM 4009 N N . GLY A 1 525 ? -2.115 3.244 27.168 1.00 65.19 525 GLY A N 1
ATOM 4010 C CA . GLY A 1 525 ? -1.333 3.678 25.998 1.00 65.19 525 GLY A CA 1
ATOM 4011 C C . GLY A 1 525 ? -1.622 5.118 25.533 1.00 65.19 525 GLY A C 1
ATOM 4012 O O . GLY A 1 525 ? -0.881 5.696 24.724 1.00 65.19 525 GLY A O 1
ATOM 4013 N N . THR A 1 526 ? -2.689 5.727 26.053 1.00 71.88 526 THR A N 1
ATOM 4014 C CA . THR A 1 526 ? -3.053 7.130 25.813 1.00 71.88 526 THR A CA 1
ATOM 4015 C C . THR A 1 526 ? -2.100 8.070 26.566 1.00 71.88 526 THR A C 1
ATOM 4017 O O . THR A 1 526 ? -1.740 7.804 27.711 1.00 71.88 526 THR A O 1
ATOM 4020 N N . LEU A 1 527 ? -1.673 9.193 25.966 1.00 57.53 527 LEU A N 1
ATOM 4021 C CA . LEU A 1 527 ? -0.760 10.134 26.643 1.00 57.53 527 LEU A CA 1
ATOM 4022 C C . LEU A 1 527 ? -1.408 10.765 27.883 1.00 57.53 527 LEU A C 1
ATOM 4024 O O . LEU A 1 527 ? -2.240 11.662 27.779 1.00 57.53 527 LEU A O 1
ATOM 4028 N N . GLY A 1 528 ? -0.929 10.378 29.066 1.00 53.44 528 GLY A N 1
ATOM 4029 C CA . GLY A 1 528 ? -1.050 11.185 30.283 1.00 53.44 528 GLY A CA 1
ATOM 4030 C C . GLY A 1 528 ? -2.310 10.969 31.118 1.00 53.44 528 GLY A C 1
ATOM 4031 O O . GLY A 1 528 ? -2.555 11.750 32.037 1.00 53.44 528 GLY A O 1
ATOM 4032 N N . THR A 1 529 ? -3.087 9.921 30.851 1.00 56.53 529 THR A N 1
ATOM 4033 C CA . THR A 1 529 ? -4.217 9.526 31.701 1.00 56.53 529 THR A CA 1
ATOM 4034 C C . THR A 1 529 ? -3.974 8.136 32.286 1.00 56.53 529 THR A C 1
ATOM 4036 O O . THR A 1 529 ? -3.778 7.181 31.538 1.00 56.53 529 THR A O 1
ATOM 4039 N N . PRO A 1 530 ? -3.960 7.983 33.625 1.00 59.34 530 PRO A N 1
ATOM 4040 C CA . PRO A 1 530 ? -4.004 6.662 34.238 1.00 59.34 530 PRO A CA 1
ATOM 4041 C C . PRO A 1 530 ? -5.246 5.917 33.750 1.00 59.34 530 PRO A C 1
ATOM 4043 O O . PRO A 1 530 ? -6.315 6.527 33.656 1.00 59.34 530 PRO A O 1
ATOM 4046 N N . ALA A 1 531 ? -5.126 4.613 33.488 1.00 62.84 531 ALA A N 1
ATOM 4047 C CA . ALA A 1 531 ? -6.294 3.786 33.213 1.00 62.84 531 ALA A CA 1
ATOM 4048 C C . ALA A 1 531 ? -7.315 3.957 34.344 1.00 62.84 531 ALA A C 1
ATOM 4050 O O . ALA A 1 531 ? -7.027 3.708 35.518 1.00 62.84 531 ALA A O 1
ATOM 4051 N N . THR A 1 532 ? -8.504 4.427 33.986 1.00 65.62 532 THR A N 1
ATOM 4052 C CA . THR A 1 532 ? -9.622 4.548 34.914 1.00 65.62 532 THR A CA 1
ATOM 4053 C C . THR A 1 532 ? -10.261 3.176 35.127 1.00 65.62 532 THR A C 1
ATOM 4055 O O . THR A 1 532 ? -10.075 2.250 34.335 1.00 65.62 532 THR A O 1
ATOM 4058 N N . THR A 1 533 ? -10.994 3.009 36.228 1.00 78.38 533 THR A N 1
ATOM 4059 C CA . THR A 1 533 ? -11.856 1.835 36.434 1.00 78.38 533 THR A CA 1
ATOM 4060 C C . THR A 1 533 ? -12.833 1.707 35.256 1.00 78.38 533 THR A C 1
ATOM 4062 O O . THR A 1 533 ? -13.342 2.741 34.812 1.00 78.38 533 THR A O 1
ATOM 4065 N N . PRO A 1 534 ? -13.130 0.489 34.758 1.00 86.06 534 PRO A N 1
ATOM 4066 C CA . PRO A 1 534 ? -14.041 0.320 33.632 1.00 86.06 534 PRO A CA 1
ATOM 4067 C C . PRO A 1 534 ? -15.397 0.970 33.891 1.00 86.06 534 PRO A C 1
ATOM 4069 O O . PRO A 1 534 ? -16.015 0.785 34.944 1.00 86.06 534 PRO A O 1
ATOM 4072 N N . LEU A 1 535 ? -15.901 1.690 32.893 1.00 90.44 535 LEU A N 1
ATOM 4073 C CA . LEU A 1 535 ? -17.251 2.235 32.908 1.00 90.44 535 LEU A CA 1
ATOM 4074 C C . LEU A 1 535 ? -18.256 1.161 32.469 1.00 90.44 535 LEU A C 1
ATOM 4076 O O . LEU A 1 535 ? -18.153 0.601 31.382 1.00 90.44 535 LEU A O 1
ATOM 4080 N N . LEU A 1 536 ? -19.277 0.891 33.282 1.00 90.94 536 LEU A N 1
ATOM 4081 C CA . LEU A 1 536 ? -20.288 -0.141 32.995 1.00 90.94 536 LEU A CA 1
ATOM 4082 C C . LEU A 1 536 ? -21.493 0.426 32.233 1.00 90.94 536 LEU A C 1
ATOM 4084 O O . LEU A 1 536 ? -22.638 0.345 32.682 1.00 90.94 536 LEU A O 1
ATOM 4088 N N . ARG A 1 537 ? -21.223 1.071 31.097 1.00 92.12 537 ARG A N 1
ATOM 4089 C CA . ARG A 1 537 ? -22.221 1.725 30.239 1.00 92.12 537 ARG A CA 1
ATOM 4090 C C . ARG A 1 537 ? -21.729 1.841 28.799 1.00 92.12 537 ARG A C 1
ATOM 4092 O O . ARG A 1 537 ? -20.553 1.634 28.515 1.00 92.12 537 ARG A O 1
ATOM 4099 N N . ALA A 1 538 ? -22.631 2.211 27.895 1.00 91.81 538 ALA A N 1
ATOM 4100 C CA . ALA A 1 538 ? -22.270 2.622 26.541 1.00 91.81 538 ALA A CA 1
ATOM 4101 C C . ALA A 1 538 ? -21.390 3.900 26.548 1.00 91.81 538 ALA A C 1
ATOM 4103 O O . ALA A 1 538 ? -21.516 4.709 27.480 1.00 91.81 538 ALA A O 1
ATOM 4104 N N . PRO A 1 539 ? -20.529 4.092 25.529 1.00 92.19 539 PRO A N 1
ATOM 4105 C CA . PRO A 1 539 ? -19.740 5.313 25.367 1.00 92.19 539 PRO A CA 1
ATOM 4106 C C . PRO A 1 539 ? -20.635 6.524 25.086 1.00 92.19 539 PRO A C 1
ATOM 4108 O O . PRO A 1 539 ? -21.663 6.402 24.416 1.00 92.19 539 PRO A O 1
ATOM 4111 N N . LEU A 1 540 ? -20.230 7.692 25.582 1.00 90.62 540 LEU A N 1
ATOM 4112 C CA . LEU A 1 540 ? -20.814 8.985 25.215 1.00 90.62 540 LEU A CA 1
ATOM 4113 C C . LEU A 1 540 ? -20.051 9.610 24.035 1.00 90.62 540 LEU A C 1
ATOM 4115 O O . LEU A 1 540 ? -18.971 9.156 23.659 1.00 90.62 540 LEU A O 1
ATOM 4119 N N . ALA A 1 541 ? -20.627 10.649 23.430 1.00 79.56 541 ALA A N 1
ATOM 4120 C CA . ALA A 1 541 ? -20.021 11.336 22.287 1.00 79.56 541 ALA A CA 1
ATOM 4121 C C . ALA A 1 541 ? -18.775 12.163 22.667 1.00 79.56 541 ALA A C 1
ATOM 4123 O O . ALA A 1 541 ? -17.925 12.417 21.825 1.00 79.56 541 ALA A O 1
ATOM 4124 N N . ASP A 1 542 ? -18.657 12.573 23.928 1.00 81.81 542 ASP A N 1
ATOM 4125 C CA . ASP A 1 542 ? -17.624 13.467 24.458 1.00 81.81 542 ASP A CA 1
ATOM 4126 C C . ASP A 1 542 ? -16.728 12.782 25.501 1.00 81.81 542 ASP A C 1
ATOM 4128 O O . ASP A 1 542 ? -16.184 13.432 26.395 1.00 81.81 542 ASP A O 1
ATOM 4132 N N . GLU A 1 543 ? -16.565 11.459 25.396 1.00 88.12 543 GLU A N 1
ATOM 4133 C CA . GLU A 1 543 ? -15.699 10.710 26.306 1.00 88.12 543 GLU A CA 1
ATOM 4134 C C . GLU A 1 543 ? -14.258 11.245 26.280 1.00 88.12 543 GLU A C 1
ATOM 4136 O O . GLU A 1 543 ? -13.649 11.329 25.207 1.00 88.12 543 GLU A O 1
ATOM 4141 N N . PRO A 1 544 ? -13.675 11.559 27.452 1.00 89.00 544 PRO A N 1
ATOM 4142 C CA . PRO A 1 544 ? -12.250 11.825 27.578 1.00 89.00 544 PRO A CA 1
ATOM 4143 C C . PRO A 1 544 ? -11.403 10.679 27.020 1.00 89.00 544 PRO A C 1
ATOM 4145 O O . PRO A 1 544 ? -11.716 9.503 27.213 1.00 89.00 544 PRO A O 1
ATOM 4148 N N . VAL A 1 545 ? -10.294 11.015 26.362 1.00 89.12 545 VAL A N 1
ATOM 4149 C CA . VAL A 1 545 ? -9.315 10.009 25.925 1.00 89.12 545 VAL A CA 1
ATOM 4150 C C . VAL A 1 545 ? -8.762 9.266 27.143 1.00 89.12 545 VAL A C 1
ATOM 4152 O O . VAL A 1 545 ? -8.541 9.876 28.189 1.00 89.12 545 VAL A O 1
ATOM 4155 N N . GLY A 1 546 ? -8.594 7.950 27.018 1.00 86.62 546 GLY A N 1
ATOM 4156 C CA . GLY A 1 546 ? -8.233 7.059 28.121 1.00 86.62 546 GLY A CA 1
ATOM 4157 C C . GLY A 1 546 ? -9.440 6.463 28.856 1.00 86.62 546 GLY A C 1
ATOM 4158 O O . GLY A 1 546 ? -9.280 5.473 29.569 1.00 86.62 546 GLY A O 1
ATOM 4159 N N . ASN A 1 547 ? -10.659 6.985 28.657 1.00 90.06 547 ASN A N 1
ATOM 4160 C CA . ASN A 1 547 ? -11.857 6.310 29.155 1.00 90.06 547 ASN A CA 1
ATOM 4161 C C . ASN A 1 547 ? -12.137 5.037 28.359 1.00 90.06 547 ASN A C 1
ATOM 4163 O O . ASN A 1 547 ? -12.040 5.000 27.130 1.00 90.06 547 ASN A O 1
ATOM 4167 N N . TRP A 1 548 ? -12.549 4.003 29.082 1.00 92.25 548 TRP A N 1
ATOM 4168 C CA . TRP A 1 548 ? -12.928 2.719 28.518 1.00 92.25 548 TRP A CA 1
ATOM 4169 C C . TRP A 1 548 ? -14.015 2.065 29.370 1.00 92.25 548 TRP A C 1
ATOM 4171 O O . TRP A 1 548 ? -14.261 2.452 30.519 1.00 92.25 548 TRP A O 1
ATOM 4181 N N . GLY A 1 549 ? -14.699 1.077 28.807 1.00 91.19 549 GLY A N 1
ATOM 4182 C CA . GLY A 1 549 ? -15.794 0.430 29.505 1.00 91.19 549 GLY A CA 1
ATOM 4183 C C . GLY A 1 549 ? -16.434 -0.725 28.758 1.00 91.19 549 GLY A C 1
ATOM 4184 O O . GLY A 1 549 ? -16.086 -1.034 27.620 1.00 91.19 549 GLY A O 1
ATOM 4185 N N . ILE A 1 550 ? -17.406 -1.345 29.421 1.00 90.75 550 ILE A N 1
ATOM 4186 C CA . ILE A 1 550 ? -18.223 -2.433 28.888 1.00 90.75 550 ILE A CA 1
ATOM 4187 C C . ILE A 1 550 ? -19.662 -1.943 28.797 1.00 90.75 550 ILE A C 1
ATOM 4189 O O . ILE A 1 550 ? -20.287 -1.570 29.794 1.00 90.75 550 ILE A O 1
ATOM 4193 N N . ASN A 1 551 ? -20.220 -1.985 27.593 1.00 90.38 551 ASN A N 1
ATOM 4194 C CA . ASN A 1 551 ? -21.634 -1.749 27.386 1.00 90.38 551 ASN A CA 1
ATOM 4195 C C . ASN A 1 551 ? -22.431 -2.972 27.858 1.00 90.38 551 ASN A C 1
ATOM 4197 O O . ASN A 1 551 ? -22.606 -3.945 27.125 1.00 90.38 551 ASN A O 1
ATOM 4201 N N . THR A 1 552 ? -22.957 -2.898 29.078 1.00 85.25 552 THR A N 1
ATOM 4202 C CA . THR A 1 552 ? -23.685 -3.986 29.751 1.00 85.25 552 THR A CA 1
ATOM 4203 C C . THR A 1 552 ? -24.937 -4.465 29.014 1.00 85.25 552 THR A C 1
ATOM 4205 O O . THR A 1 552 ? -25.367 -5.594 29.224 1.00 85.25 552 THR A O 1
ATOM 4208 N N . ALA A 1 553 ? -25.509 -3.654 28.118 1.00 85.56 553 ALA A N 1
ATOM 4209 C CA . ALA A 1 553 ? -26.656 -4.059 27.307 1.00 85.56 553 ALA A CA 1
ATOM 4210 C C . ALA A 1 553 ? -26.272 -4.948 26.112 1.00 85.56 553 ALA A C 1
ATOM 4212 O O . ALA A 1 553 ? -27.113 -5.678 25.593 1.00 85.56 553 ALA A O 1
ATOM 4213 N N . THR A 1 554 ? -25.025 -4.863 25.642 1.00 85.25 554 THR A N 1
ATOM 4214 C CA . THR A 1 554 ? -24.582 -5.498 24.385 1.00 85.25 554 THR A CA 1
ATOM 4215 C C . THR A 1 554 ? -23.389 -6.436 24.556 1.00 85.25 554 THR A C 1
ATOM 4217 O O . THR A 1 554 ? -23.124 -7.230 23.655 1.00 85.25 554 THR A O 1
ATOM 4220 N N . GLY A 1 555 ? -22.685 -6.361 25.690 1.00 82.25 555 GLY A N 1
ATOM 4221 C CA . GLY A 1 555 ? -21.434 -7.082 25.925 1.00 82.25 555 GLY A CA 1
ATOM 4222 C C . GLY A 1 555 ? -20.261 -6.539 25.106 1.00 82.25 555 GLY A C 1
ATOM 4223 O O . GLY A 1 555 ? -19.304 -7.262 24.863 1.00 82.25 555 GLY A O 1
ATOM 4224 N N . GLU A 1 556 ? -20.342 -5.296 24.628 1.00 90.06 556 GLU A N 1
ATOM 4225 C CA . GLU A 1 556 ? -19.296 -4.688 23.803 1.00 90.06 556 GLU A CA 1
ATOM 4226 C C . GLU A 1 556 ? -18.305 -3.902 24.655 1.00 90.06 556 GLU A C 1
ATOM 4228 O O . GLU A 1 556 ? -18.702 -3.096 25.501 1.00 90.06 556 GLU A O 1
ATOM 4233 N N . LEU A 1 557 ? -17.018 -4.103 24.391 1.00 92.88 557 LEU A N 1
ATOM 4234 C CA . LEU A 1 557 ? -15.941 -3.358 25.021 1.00 92.88 557 LEU A CA 1
ATOM 4235 C C . LEU A 1 557 ? -15.614 -2.128 24.178 1.00 92.88 557 LEU A C 1
ATOM 4237 O O . LEU A 1 557 ? -15.542 -2.219 22.951 1.00 92.88 557 LEU A O 1
ATOM 4241 N N . TRP A 1 558 ? -15.400 -0.983 24.814 1.00 93.88 558 TRP A N 1
ATOM 4242 C CA . TRP A 1 558 ? -15.057 0.253 24.121 1.00 93.88 558 TRP A CA 1
ATOM 4243 C C . TRP A 1 558 ? -13.928 1.005 24.817 1.00 93.88 558 TRP A C 1
ATOM 4245 O O . TRP A 1 558 ? -13.789 0.929 26.036 1.00 93.88 558 TRP A O 1
ATOM 4255 N N . ALA A 1 559 ? -13.150 1.756 24.039 1.00 93.19 559 ALA A N 1
ATOM 4256 C CA . ALA A 1 559 ? -12.129 2.667 24.543 1.00 93.19 559 ALA A CA 1
ATOM 4257 C C . ALA A 1 559 ? -12.030 3.920 23.664 1.00 93.19 559 ALA A C 1
ATOM 4259 O O . ALA A 1 559 ? -12.131 3.839 22.436 1.00 93.19 559 ALA A O 1
ATOM 4260 N N . ARG A 1 560 ? -11.819 5.078 24.296 1.00 93.06 560 ARG A N 1
ATOM 4261 C CA . ARG A 1 560 ? -11.461 6.330 23.624 1.00 93.06 560 ARG A CA 1
ATOM 4262 C C . ARG A 1 560 ? -9.941 6.427 23.528 1.00 93.06 560 ARG A C 1
ATOM 4264 O O . ARG A 1 560 ? -9.268 6.510 24.553 1.00 93.06 560 ARG A O 1
ATOM 4271 N N . LEU A 1 561 ? -9.419 6.442 22.306 1.00 91.38 561 LEU A N 1
ATOM 4272 C CA . LEU A 1 561 ? -7.994 6.311 21.994 1.00 91.38 561 LEU A CA 1
ATOM 4273 C C . LEU A 1 561 ? -7.516 7.486 21.136 1.00 91.38 561 LEU A C 1
ATOM 4275 O O . LEU A 1 561 ? -8.304 8.069 20.397 1.00 91.38 561 LEU A O 1
ATOM 4279 N N . ASP A 1 562 ? -6.225 7.806 21.204 1.00 90.06 562 ASP A N 1
ATOM 4280 C CA . ASP A 1 562 ? -5.542 8.821 20.380 1.00 90.06 562 ASP A CA 1
ATOM 4281 C C . ASP A 1 562 ? -4.336 8.239 19.622 1.00 90.06 562 ASP A C 1
ATOM 4283 O O . ASP A 1 562 ? -3.358 8.929 19.313 1.00 90.06 562 ASP A O 1
ATOM 4287 N N . TYR A 1 563 ? -4.372 6.932 19.368 1.00 88.38 563 TYR A N 1
ATOM 4288 C CA . TYR A 1 563 ? -3.330 6.233 18.640 1.00 88.38 563 TYR A CA 1
ATOM 4289 C C . TYR A 1 563 ? -3.888 5.061 17.830 1.00 88.38 563 TYR A C 1
ATOM 4291 O O . TYR A 1 563 ? -4.919 4.481 18.163 1.00 88.38 563 TYR A O 1
ATOM 4299 N N . GLN A 1 564 ? -3.188 4.709 16.759 1.00 88.75 564 GLN A N 1
ATOM 4300 C CA . GLN A 1 564 ? -3.421 3.528 15.932 1.00 88.75 564 GLN A CA 1
ATOM 4301 C C . GLN A 1 564 ? -2.529 2.367 16.402 1.00 88.75 564 GLN A C 1
ATOM 4303 O O . GLN A 1 564 ? -1.490 2.607 17.018 1.00 88.75 564 GLN A O 1
ATOM 4308 N N . GLY A 1 565 ? -2.878 1.126 16.078 1.00 88.12 565 GLY A N 1
ATOM 4309 C CA . GLY A 1 565 ? -2.120 -0.044 16.520 1.00 88.12 565 GLY A CA 1
ATOM 4310 C C . GLY A 1 565 ? -2.915 -1.337 16.417 1.00 88.12 565 GLY A C 1
ATOM 4311 O O . GLY A 1 565 ? -3.940 -1.393 15.732 1.00 88.12 565 GLY A O 1
ATOM 4312 N N . ASP A 1 566 ? -2.432 -2.353 17.122 1.00 89.19 566 ASP A N 1
ATOM 4313 C CA . ASP A 1 566 ? -3.085 -3.650 17.233 1.00 89.19 566 ASP A CA 1
ATOM 4314 C C . ASP A 1 566 ? -3.809 -3.741 18.581 1.00 89.19 566 ASP A C 1
ATOM 4316 O O . ASP A 1 566 ? -3.231 -3.442 19.626 1.00 89.19 566 ASP A O 1
ATOM 4320 N N . PHE A 1 567 ? -5.080 -4.139 18.560 1.00 92.00 567 PHE A N 1
ATOM 4321 C CA . PHE A 1 567 ? -5.972 -4.141 19.717 1.00 92.00 567 PHE A CA 1
ATOM 4322 C C . PHE A 1 567 ? -6.677 -5.483 19.875 1.00 92.00 567 PHE A C 1
ATOM 4324 O O . PHE A 1 567 ? -7.062 -6.115 18.891 1.00 92.00 567 PHE A O 1
ATOM 4331 N N . ALA A 1 568 ? -6.921 -5.889 21.116 1.00 91.12 568 ALA A N 1
ATOM 4332 C CA . ALA A 1 568 ? -7.686 -7.090 21.422 1.00 91.12 568 ALA A CA 1
ATOM 4333 C C . ALA A 1 568 ? -8.447 -6.964 22.747 1.00 91.12 568 ALA A C 1
ATOM 4335 O O . ALA A 1 568 ? -8.223 -6.042 23.535 1.00 91.12 568 ALA A O 1
ATOM 4336 N N . VAL A 1 569 ? -9.355 -7.908 22.989 1.00 89.94 569 VAL A N 1
ATOM 4337 C CA . VAL A 1 569 ? -9.963 -8.148 24.301 1.00 89.94 569 VAL A CA 1
ATOM 4338 C C . VAL A 1 569 ? -9.117 -9.179 25.042 1.00 89.94 569 VAL A C 1
ATOM 4340 O O . VAL A 1 569 ? -8.875 -10.260 24.506 1.00 89.94 569 VAL A O 1
ATOM 4343 N N . ALA A 1 570 ? -8.715 -8.858 26.268 1.00 86.06 570 ALA A N 1
ATOM 4344 C CA . ALA A 1 570 ? -8.010 -9.760 27.176 1.00 86.06 570 ALA A CA 1
ATOM 4345 C C . ALA A 1 570 ? -8.860 -10.124 28.405 1.00 86.06 570 ALA A C 1
ATOM 4347 O O . ALA A 1 570 ? -9.755 -9.350 28.773 1.00 86.06 570 ALA A O 1
ATOM 4348 N N . VAL A 1 571 ? -8.558 -11.282 29.009 1.00 79.69 571 VAL A N 1
ATOM 4349 C CA . VAL A 1 571 ? -9.181 -11.863 30.220 1.00 79.69 571 VAL A CA 1
ATOM 4350 C C . VAL A 1 571 ? -8.136 -12.157 31.291 1.00 79.69 571 VAL A C 1
ATOM 4352 O O . VAL A 1 571 ? -7.000 -12.526 30.906 1.00 79.69 571 VAL A O 1
#